Protein AF-A0AAE0I3G2-F1 (afdb_monomer)

pLDDT: mean 88.14, std 14.91, range [26.98, 98.94]

Secondary structure (DSSP, 8-state):
-----------------------PPPPSP-TTTHHHHHHHH--EETT---GGGGGGGGPPPTT-TT--HHHHHHHHHHHHHHT-BTTTTB-SSSSGGGG-TTSGGG-STHHHHHHHHHGGG-BTTB-HHHHHHHHHHHHHHHHTTTS--PPPB------SS--------TTS-HHHHHHHHHHTT--HHHHHHHHHHHTTS-EEETTT-TTTS--S-TTS--EEESSS-TT--STHHHHHHHTT----HHHH-S-STT-HHHHHHTTTSSHHHHHHHH-HHHHHHHHHHHHHHHHT---TT----SB-PPPSEEEEEEEEEE-TTSEEEEEEEEEEEGGG--TT-EEEEEEEPTT-PPP-TT-SSPPPEEEEB--TTSEEE-SSTT-S--EEEEEEEEEEETTT--SEEEEEEE-TTS-EEEE-TTTT-EE--TTEEE-GGG-EEEPPPTT--EEEEEEEEEEETGGG-TTEEEEEEEEEPPPSSGGGTTS--EEEEEEEPEEEEE-TTSSEEEEEEEEEEE---S--EEEEEEE-GGG-EEEEEEEEGGGSTTSTT----

Radius of gyration: 28.02 Å; Cα contacts (8 Å, |Δi|>4): 1209; chains: 1; bounding box: 88×59×96 Å

Structure (mmCIF, N/CA/C/O backbone):
data_AF-A0AAE0I3G2-F1
#
_entry.id   AF-A0AAE0I3G2-F1
#
loop_
_atom_site.group_PDB
_atom_site.id
_atom_site.type_symbol
_atom_site.label_atom_id
_atom_site.label_alt_id
_atom_site.label_comp_id
_atom_site.label_asym_id
_atom_site.label_entity_id
_atom_site.label_seq_id
_atom_site.pdbx_PDB_ins_code
_atom_site.Cartn_x
_atom_site.Cartn_y
_atom_site.Cartn_z
_atom_site.occupancy
_atom_site.B_iso_or_equiv
_atom_site.auth_seq_id
_atom_site.auth_comp_id
_atom_site.auth_asym_id
_atom_site.auth_atom_id
_atom_site.pdbx_PDB_model_num
ATOM 1 N N . MET A 1 1 ? -50.804 4.247 -56.817 1.00 35.44 1 MET A N 1
ATOM 2 C CA . MET A 1 1 ? -49.540 3.871 -57.490 1.00 35.44 1 MET A CA 1
ATOM 3 C C . MET A 1 1 ? -48.709 5.135 -57.595 1.00 35.44 1 MET A C 1
ATOM 5 O O . MET A 1 1 ? -49.078 5.996 -58.369 1.00 35.44 1 MET A O 1
ATOM 9 N N . PHE A 1 2 ? -47.871 5.456 -56.616 1.00 32.59 2 PHE A N 1
ATOM 10 C CA . PHE A 1 2 ? -46.568 4.874 -56.250 1.00 32.59 2 PHE A CA 1
ATOM 11 C C . PHE A 1 2 ? -45.436 5.802 -56.727 1.00 32.59 2 PHE A C 1
ATOM 13 O O . PHE A 1 2 ? -45.318 6.064 -57.916 1.00 32.59 2 PHE A O 1
ATOM 20 N N . LEU A 1 3 ? -44.617 6.203 -55.748 1.00 31.89 3 LEU A N 1
ATOM 21 C CA . LEU A 1 3 ? -43.278 6.801 -55.818 1.00 31.89 3 LEU A CA 1
ATOM 22 C C . LEU A 1 3 ? -43.120 8.258 -56.300 1.00 31.89 3 LEU A C 1
ATOM 24 O O . LEU A 1 3 ? -43.045 8.533 -57.491 1.00 31.89 3 LEU A O 1
ATOM 28 N N . GLN A 1 4 ? -42.841 9.152 -55.343 1.00 30.39 4 GLN A N 1
ATOM 29 C CA . GLN A 1 4 ? -41.768 10.140 -55.497 1.00 30.39 4 GLN A CA 1
ATOM 30 C C . GLN A 1 4 ? -41.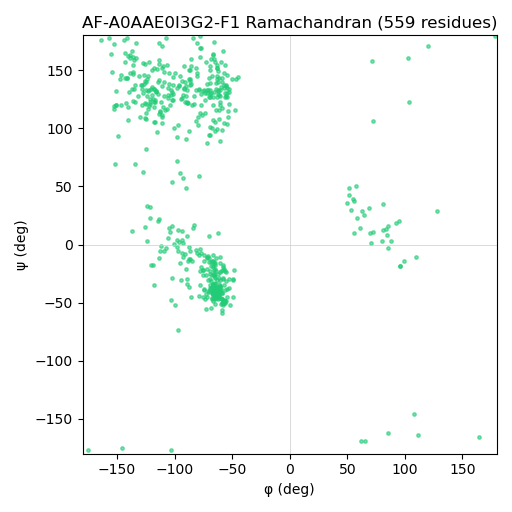210 10.546 -54.122 1.00 30.39 4 GLN A C 1
ATOM 32 O O . GLN A 1 4 ? -41.925 11.059 -53.266 1.00 30.39 4 GLN A O 1
ATOM 37 N N . TYR A 1 5 ? -39.929 10.233 -53.916 1.00 33.72 5 TYR A N 1
ATOM 38 C CA . TYR A 1 5 ? -39.111 10.580 -52.755 1.00 33.72 5 TYR A CA 1
ATOM 39 C C . TYR A 1 5 ? -38.673 12.048 -52.837 1.00 33.72 5 TYR A C 1
ATOM 41 O O . TYR A 1 5 ? -38.077 12.438 -53.839 1.00 33.72 5 TYR A O 1
ATOM 49 N N . ILE A 1 6 ? -38.877 12.823 -51.766 1.00 34.25 6 ILE A N 1
ATOM 50 C CA . ILE A 1 6 ? -38.094 14.030 -51.460 1.00 34.25 6 ILE A CA 1
ATOM 51 C C . ILE A 1 6 ? -37.727 14.006 -49.971 1.00 34.25 6 ILE A C 1
ATOM 53 O O . ILE A 1 6 ? -38.546 13.683 -49.115 1.00 34.25 6 ILE A O 1
ATOM 57 N N . LEU A 1 7 ? -36.450 14.309 -49.733 1.00 34.69 7 LEU A N 1
ATOM 58 C CA . LEU A 1 7 ? -35.717 14.387 -48.476 1.00 34.69 7 LEU A CA 1
ATOM 59 C C . LEU A 1 7 ? -36.458 15.126 -47.354 1.00 34.69 7 LEU A C 1
ATOM 61 O O . LEU A 1 7 ? -36.974 16.214 -47.582 1.00 34.69 7 LEU A O 1
ATOM 65 N N . LEU A 1 8 ? -36.289 14.652 -46.117 1.00 29.77 8 LEU A N 1
ATOM 66 C CA . LEU A 1 8 ? -35.970 15.533 -44.994 1.00 29.77 8 LEU A CA 1
ATOM 67 C C . LEU A 1 8 ? -35.058 14.780 -44.014 1.00 29.77 8 LEU A C 1
ATOM 69 O O . LEU A 1 8 ? -35.402 13.711 -43.515 1.00 29.77 8 LEU A O 1
ATOM 73 N N . ALA A 1 9 ? -33.866 15.329 -43.795 1.00 35.19 9 ALA A N 1
ATOM 74 C CA . ALA A 1 9 ? -32.893 14.839 -42.833 1.00 35.19 9 ALA A CA 1
ATOM 75 C C . ALA A 1 9 ? -33.396 15.087 -41.403 1.00 35.19 9 ALA A C 1
ATOM 77 O O . ALA A 1 9 ? -33.710 16.221 -41.048 1.00 35.19 9 ALA A O 1
ATOM 78 N N . ALA A 1 10 ? -33.425 14.041 -40.580 1.00 32.41 10 ALA A N 1
ATOM 79 C CA . ALA A 1 10 ? -33.525 14.161 -39.133 1.00 32.41 10 ALA A CA 1
ATOM 80 C C . ALA A 1 10 ? -32.189 13.705 -38.537 1.00 32.41 10 ALA A C 1
ATOM 82 O O . ALA A 1 10 ? -31.879 12.516 -38.514 1.00 32.41 10 ALA A O 1
ATOM 83 N N . LEU A 1 11 ? -31.379 14.673 -38.099 1.00 29.19 11 LEU A N 1
ATOM 84 C CA . LEU A 1 11 ? -30.247 14.429 -37.212 1.00 29.19 11 LEU A CA 1
ATOM 85 C C . LEU A 1 11 ? -30.811 13.935 -35.871 1.00 29.19 11 LEU A C 1
ATOM 87 O O . LEU A 1 11 ? -31.354 14.722 -35.098 1.00 29.19 11 LEU A O 1
ATOM 91 N N . THR A 1 12 ? -30.685 12.647 -35.576 1.00 33.72 12 THR A N 1
ATOM 92 C CA . THR A 1 12 ? -30.814 12.149 -34.204 1.00 33.72 12 THR A CA 1
ATOM 93 C C . THR A 1 12 ? -29.444 12.241 -33.548 1.00 33.72 12 THR A C 1
ATOM 95 O O . THR A 1 12 ? -28.592 11.379 -33.753 1.00 33.72 12 THR A O 1
ATOM 98 N N . ALA A 1 13 ? -29.217 13.307 -32.782 1.00 30.95 13 ALA A N 1
ATOM 99 C CA . ALA A 1 13 ? -28.110 13.368 -31.840 1.00 30.95 13 ALA A CA 1
ATOM 100 C C . ALA A 1 13 ? -28.399 12.376 -30.705 1.00 30.95 13 ALA A C 1
ATOM 102 O O . ALA A 1 13 ? -29.213 12.640 -29.822 1.00 30.95 13 ALA A O 1
ATOM 103 N N . THR A 1 14 ? -27.763 11.208 -30.743 1.00 32.75 14 THR A N 1
ATOM 104 C CA . THR A 1 14 ? -27.677 10.323 -29.583 1.00 32.75 14 THR A CA 1
ATOM 105 C C . THR A 1 14 ? -26.746 10.983 -28.575 1.00 32.75 14 THR A C 1
ATOM 107 O O . THR A 1 14 ? -25.527 10.853 -28.663 1.00 32.75 14 THR A O 1
ATOM 110 N N . VAL A 1 15 ? -27.318 11.732 -27.635 1.00 29.25 15 VAL A N 1
ATOM 111 C CA . VAL A 1 15 ? -26.616 12.129 -26.415 1.00 29.25 15 VAL A CA 1
ATOM 112 C C . VAL A 1 15 ? -26.438 10.854 -25.598 1.00 29.25 15 VAL A C 1
ATOM 114 O O . VAL A 1 15 ? -27.338 10.426 -24.880 1.00 29.25 15 VAL A O 1
ATOM 117 N N . THR A 1 16 ? -25.290 10.198 -25.751 1.00 30.00 16 THR A N 1
ATOM 118 C CA . THR A 1 16 ? -24.812 9.237 -24.761 1.00 30.00 16 THR A CA 1
ATOM 119 C C . THR A 1 16 ? -24.544 10.026 -23.488 1.00 30.00 16 THR A C 1
ATOM 121 O O . THR A 1 16 ? -23.510 10.681 -23.365 1.00 30.00 16 THR A O 1
ATOM 124 N N . LEU A 1 17 ? -25.506 10.005 -22.565 1.00 31.55 17 LEU A N 1
ATOM 125 C CA . LEU A 1 17 ? -25.278 10.316 -21.160 1.00 31.55 17 LEU A CA 1
ATOM 126 C C . LEU A 1 17 ? -24.256 9.300 -20.645 1.00 31.55 17 LEU A C 1
ATOM 128 O O . LEU A 1 17 ? -24.610 8.223 -20.176 1.00 31.55 17 LEU A O 1
ATOM 132 N N . TRP A 1 18 ? -22.975 9.637 -20.773 1.00 30.16 18 TRP A N 1
ATOM 133 C CA . TRP A 1 18 ? -21.973 9.123 -19.859 1.00 30.16 18 TRP A CA 1
ATOM 134 C C . TRP A 1 18 ? -22.374 9.675 -18.496 1.00 30.16 18 TRP A C 1
ATOM 136 O O . TRP A 1 18 ? -22.165 10.851 -18.202 1.00 30.16 18 TRP A O 1
ATOM 146 N N . GLN A 1 19 ? -23.048 8.848 -17.698 1.00 26.98 19 GLN A N 1
ATOM 147 C CA . GLN A 1 19 ? -23.043 9.036 -16.260 1.00 26.98 19 GLN A CA 1
ATOM 148 C C . GLN A 1 19 ? -21.570 8.965 -15.863 1.00 26.98 19 GLN A C 1
ATOM 150 O O . GLN A 1 19 ? -20.991 7.885 -15.788 1.00 26.98 19 GLN A O 1
ATOM 155 N N . LEU A 1 20 ? -20.946 10.130 -15.693 1.00 32.59 20 LEU A N 1
ATOM 156 C CA . LEU A 1 20 ? -19.792 10.249 -14.822 1.00 32.59 20 LEU A CA 1
ATOM 157 C C . LEU A 1 20 ? -20.281 9.694 -13.487 1.00 32.59 20 LEU A C 1
ATOM 159 O O . LEU A 1 20 ? -21.110 10.324 -12.828 1.00 32.59 20 LEU A O 1
ATOM 163 N N . ALA A 1 21 ? -19.874 8.469 -13.159 1.00 31.39 21 ALA A N 1
ATOM 164 C CA . ALA A 1 21 ? -19.956 7.999 -11.794 1.00 31.39 21 ALA A CA 1
ATOM 165 C C . ALA A 1 21 ? -19.227 9.065 -10.977 1.00 31.39 21 ALA A C 1
ATOM 167 O O . ALA A 1 21 ? -18.028 9.276 -11.153 1.00 31.39 21 ALA A O 1
ATOM 168 N N . VAL A 1 22 ? -19.978 9.831 -10.188 1.00 36.50 22 VAL A N 1
ATOM 169 C CA . VAL A 1 22 ? -19.379 10.645 -9.139 1.00 36.50 22 VAL A CA 1
ATOM 170 C C . VAL A 1 22 ? -18.722 9.609 -8.244 1.00 36.50 22 VAL A C 1
ATOM 172 O O . VAL A 1 22 ? -19.438 8.800 -7.654 1.00 36.50 22 VAL A O 1
ATOM 175 N N . ALA A 1 23 ? -17.391 9.534 -8.267 1.00 50.22 23 ALA A N 1
ATOM 176 C CA . ALA A 1 23 ? -16.660 8.654 -7.372 1.00 50.22 23 ALA A CA 1
ATOM 177 C C . ALA A 1 23 ? -17.127 8.996 -5.953 1.00 50.22 23 ALA A C 1
ATOM 179 O O . ALA A 1 23 ? -17.039 10.146 -5.522 1.00 50.22 23 ALA A O 1
ATOM 180 N N . THR A 1 24 ? -17.777 8.041 -5.300 1.00 67.38 24 THR A N 1
ATOM 181 C CA . THR A 1 24 ? -18.177 8.170 -3.903 1.00 67.38 24 THR A CA 1
ATOM 182 C C . THR A 1 24 ? -16.931 7.977 -3.059 1.00 67.38 24 THR A C 1
ATOM 184 O O . THR A 1 24 ? -16.225 7.001 -3.300 1.00 67.38 24 THR A O 1
ATOM 187 N N . ASP A 1 25 ? -16.688 8.863 -2.090 1.00 80.62 25 ASP A N 1
ATOM 188 C CA . ASP A 1 25 ? -15.555 8.743 -1.165 1.00 80.62 25 ASP A CA 1
ATOM 189 C C . ASP A 1 25 ? -15.437 7.311 -0.603 1.00 80.62 25 ASP A C 1
ATOM 191 O O . ASP A 1 25 ? -16.468 6.682 -0.310 1.00 80.62 25 ASP A O 1
ATOM 195 N N . PRO A 1 26 ? -14.210 6.787 -0.414 1.00 90.00 26 PRO A N 1
ATOM 196 C CA . PRO A 1 26 ? -14.022 5.453 0.136 1.00 90.00 26 PRO A CA 1
ATOM 197 C C . PRO A 1 26 ? -14.603 5.360 1.557 1.00 90.00 26 PRO A C 1
ATOM 199 O O . PRO A 1 26 ? -14.525 6.299 2.352 1.00 90.00 26 PRO A O 1
ATOM 202 N N . VAL A 1 27 ? -15.190 4.202 1.883 1.00 93.06 27 VAL A N 1
ATOM 203 C CA . VAL A 1 27 ? -15.887 3.951 3.158 1.00 93.06 27 VAL A CA 1
ATOM 204 C C . VAL A 1 27 ? -15.000 3.149 4.109 1.00 93.06 27 VAL A C 1
ATOM 206 O O . VAL A 1 27 ? -14.555 2.053 3.777 1.00 93.06 27 VAL A O 1
ATOM 209 N N . TRP A 1 28 ? -14.785 3.684 5.310 1.00 94.06 28 TRP A N 1
ATOM 210 C CA . TRP A 1 28 ? -14.010 3.068 6.385 1.00 94.06 28 TRP A CA 1
ATOM 211 C C . TRP A 1 28 ? -14.910 2.298 7.379 1.00 94.06 28 TRP A C 1
ATOM 213 O O . TRP A 1 28 ? -15.999 2.775 7.713 1.00 94.06 28 TRP A O 1
ATOM 223 N N . PRO A 1 29 ? -14.470 1.164 7.955 1.00 92.75 29 PRO A N 1
ATOM 224 C CA . PRO A 1 29 ? -13.244 0.443 7.642 1.00 92.75 29 PRO A CA 1
ATOM 225 C C . PRO A 1 29 ? -13.394 -0.459 6.412 1.00 92.75 29 PRO A C 1
ATOM 227 O O . PRO A 1 29 ? -14.471 -0.992 6.144 1.00 92.75 29 PRO A O 1
ATOM 230 N N . ASN A 1 30 ? -12.282 -0.690 5.723 1.00 90.44 30 ASN A N 1
ATOM 231 C CA . ASN A 1 30 ? -12.138 -1.667 4.651 1.00 90.44 30 ASN A CA 1
ATOM 232 C C . ASN A 1 30 ? -10.971 -2.611 4.970 1.00 90.44 30 ASN A C 1
ATOM 234 O O . ASN A 1 30 ? -9.803 -2.222 4.984 1.00 90.44 30 ASN A O 1
ATOM 238 N N . ASP A 1 31 ? -11.283 -3.880 5.222 1.00 84.31 31 ASP A N 1
ATOM 239 C CA . ASP A 1 31 ? -10.315 -4.892 5.650 1.00 84.31 31 ASP A CA 1
ATOM 240 C C . ASP A 1 31 ? -9.247 -5.231 4.607 1.00 84.31 31 ASP A C 1
ATOM 242 O O . ASP A 1 31 ? -8.174 -5.699 4.990 1.00 84.31 31 ASP A O 1
ATOM 246 N N . LYS A 1 32 ? -9.515 -4.964 3.326 1.00 84.69 32 LYS A N 1
ATOM 247 C CA . LYS A 1 32 ? -8.587 -5.222 2.219 1.00 84.69 32 LYS A CA 1
ATOM 248 C C . LYS A 1 32 ? -7.655 -4.057 1.919 1.00 84.69 32 LYS A C 1
ATOM 250 O O . LYS A 1 32 ? -6.569 -4.285 1.399 1.00 84.69 32 LYS A O 1
ATOM 255 N N . THR A 1 33 ? -8.086 -2.821 2.169 1.00 91.44 33 THR A N 1
ATOM 256 C CA . THR A 1 33 ? -7.365 -1.634 1.683 1.00 91.44 33 THR A CA 1
ATOM 257 C C . THR A 1 33 ? -6.906 -0.693 2.784 1.00 91.44 33 THR A C 1
ATOM 259 O O . THR A 1 33 ? -6.010 0.097 2.521 1.00 91.44 33 THR A O 1
ATOM 262 N N . ASP A 1 34 ? -7.437 -0.759 4.008 1.00 92.25 34 ASP A N 1
ATOM 263 C CA . ASP A 1 34 ? -7.117 0.231 5.048 1.00 92.25 34 ASP A CA 1
ATOM 264 C C . ASP A 1 34 ? -5.643 0.259 5.452 1.00 92.25 34 ASP A C 1
ATOM 266 O O . ASP A 1 34 ? -5.110 1.346 5.704 1.00 92.25 34 ASP A O 1
ATOM 270 N N . GLU A 1 35 ? -5.000 -0.910 5.539 1.00 90.88 35 GLU A N 1
ATOM 271 C CA . GLU A 1 35 ? -3.574 -0.989 5.868 1.00 90.88 35 GLU A CA 1
ATOM 272 C C . GLU A 1 35 ? -2.727 -0.509 4.690 1.00 90.88 35 GLU A C 1
ATOM 274 O O . GLU A 1 35 ? -1.856 0.336 4.865 1.00 90.88 35 GLU A O 1
ATOM 279 N N . LEU A 1 36 ? -3.043 -0.949 3.468 1.00 94.44 36 LEU A N 1
ATOM 280 C CA . LEU A 1 36 ? -2.339 -0.500 2.265 1.00 94.44 36 LEU A CA 1
ATOM 281 C C . LEU A 1 36 ? -2.494 1.004 2.025 1.00 94.44 36 LEU A C 1
ATOM 283 O O . LEU A 1 36 ? -1.530 1.653 1.647 1.00 94.44 36 LEU A O 1
ATOM 287 N N . GLU A 1 37 ? -3.667 1.577 2.290 1.00 94.38 37 GLU A N 1
ATOM 288 C CA . GLU A 1 37 ? -3.924 3.018 2.195 1.00 94.38 37 GLU A CA 1
ATOM 289 C C . GLU A 1 37 ? -3.065 3.800 3.191 1.00 94.38 37 GLU A C 1
ATOM 291 O O . GLU A 1 37 ? -2.449 4.801 2.825 1.00 94.38 37 GLU A O 1
ATOM 296 N N . ARG A 1 38 ? -2.966 3.306 4.434 1.00 91.50 38 ARG A N 1
ATOM 297 C CA . ARG A 1 38 ? -2.086 3.887 5.454 1.00 91.50 38 ARG A CA 1
ATOM 298 C C . ARG A 1 38 ? -0.636 3.844 4.984 1.00 91.50 38 ARG A C 1
ATOM 300 O O . ARG A 1 38 ? 0.028 4.873 5.012 1.00 91.50 38 ARG A O 1
ATOM 307 N N . LEU A 1 39 ? -0.145 2.684 4.545 1.00 92.88 39 LEU A N 1
ATOM 308 C CA . LEU A 1 39 ? 1.238 2.543 4.087 1.00 92.88 39 LEU A CA 1
ATOM 309 C C . LEU A 1 39 ? 1.522 3.429 2.864 1.00 92.88 39 LEU A C 1
ATOM 311 O O . LEU A 1 39 ? 2.555 4.090 2.819 1.00 92.88 39 LEU A O 1
ATOM 315 N N . LEU A 1 40 ? 0.595 3.480 1.904 1.00 93.94 40 LEU A N 1
ATOM 316 C CA . LEU A 1 40 ? 0.737 4.219 0.652 1.00 93.94 40 LEU A CA 1
ATOM 317 C C . LEU A 1 40 ? 0.825 5.734 0.859 1.00 93.94 40 LEU A C 1
ATOM 319 O O . LEU A 1 40 ? 1.660 6.375 0.220 1.00 93.94 40 LEU A O 1
ATOM 323 N N . PHE A 1 41 ? -0.020 6.313 1.714 1.00 92.50 41 PHE A N 1
ATOM 324 C CA . PHE A 1 41 ? -0.121 7.771 1.842 1.00 92.50 41 PHE A CA 1
ATOM 325 C C . PHE A 1 41 ? 0.591 8.344 3.078 1.00 92.50 41 PHE A C 1
ATOM 327 O O . PHE A 1 41 ? 1.065 9.477 3.032 1.00 92.50 41 PHE A O 1
ATOM 334 N N . GLU A 1 42 ? 0.710 7.588 4.172 1.00 91.44 42 GLU A N 1
ATOM 335 C CA . GLU A 1 42 ? 1.323 8.046 5.428 1.00 91.44 42 GLU A CA 1
ATOM 336 C C . GLU A 1 42 ? 2.786 7.579 5.506 1.00 91.44 42 GLU A C 1
ATOM 338 O O . GLU A 1 42 ? 3.124 6.673 6.272 1.00 91.44 42 GLU A O 1
ATOM 343 N N . GLN A 1 43 ? 3.656 8.183 4.688 1.00 91.31 43 GLN A N 1
ATOM 344 C CA . GLN A 1 43 ? 5.033 7.708 4.490 1.00 91.31 43 GLN A CA 1
ATOM 345 C C . GLN A 1 43 ? 6.076 8.396 5.383 1.00 91.31 43 GLN A C 1
ATOM 347 O O . GLN A 1 43 ? 7.080 7.778 5.710 1.00 91.31 43 GLN A O 1
ATOM 352 N N . GLU A 1 44 ? 5.879 9.662 5.754 1.00 90.38 44 GLU A N 1
ATOM 353 C CA . GLU A 1 44 ? 6.798 10.434 6.603 1.00 90.38 44 GLU A CA 1
ATOM 354 C C . GLU A 1 44 ? 6.013 11.320 7.578 1.00 90.38 44 GLU A C 1
ATOM 356 O O . GLU A 1 44 ? 4.974 11.884 7.227 1.00 90.38 44 GLU A O 1
ATOM 361 N N . GLY A 1 45 ? 6.519 11.466 8.806 1.00 90.88 45 GLY A N 1
ATOM 362 C CA . GLY A 1 45 ? 5.934 12.320 9.840 1.00 90.88 45 GLY A CA 1
ATOM 363 C C . GLY A 1 45 ? 5.261 11.534 10.963 1.00 90.88 45 GLY A C 1
ATOM 364 O O . GLY A 1 45 ? 5.720 10.467 11.370 1.00 90.88 45 GLY A O 1
ATOM 365 N N . PHE A 1 46 ? 4.179 12.084 11.510 1.00 89.81 46 PHE A N 1
ATOM 366 C CA . PHE A 1 46 ? 3.535 11.607 12.730 1.00 89.81 46 PHE A CA 1
ATOM 367 C C . PHE A 1 46 ? 3.101 10.137 12.645 1.00 89.81 46 PHE A C 1
ATOM 369 O O . PHE A 1 46 ? 2.071 9.817 12.059 1.00 89.81 46 PHE A O 1
ATOM 376 N N . ARG A 1 47 ? 3.868 9.256 13.306 1.00 79.75 47 ARG A N 1
ATOM 377 C CA . ARG A 1 47 ? 3.543 7.830 13.526 1.00 79.75 47 ARG A CA 1
ATOM 378 C C . ARG A 1 47 ? 3.273 7.050 12.227 1.00 79.75 47 ARG A C 1
ATOM 380 O O . ARG A 1 47 ? 2.412 6.163 12.172 1.00 79.75 47 ARG A O 1
ATOM 387 N N . THR A 1 48 ? 4.050 7.402 11.209 1.00 82.62 48 THR A N 1
ATOM 388 C CA . THR A 1 48 ? 4.081 6.773 9.886 1.00 82.62 48 THR A CA 1
ATOM 389 C C . THR A 1 48 ? 4.868 5.461 9.891 1.00 82.62 48 THR A C 1
ATOM 391 O O . THR A 1 48 ? 5.493 5.104 10.890 1.00 82.62 48 THR A O 1
ATOM 394 N N . SER A 1 49 ? 4.776 4.704 8.796 1.00 77.06 49 SER A N 1
ATOM 395 C CA . SER A 1 49 ? 5.535 3.461 8.597 1.00 77.06 49 SER A CA 1
ATOM 396 C C . SER A 1 49 ? 6.992 3.709 8.198 1.00 77.06 49 SER A C 1
ATOM 398 O O . SER A 1 49 ? 7.820 2.829 8.393 1.00 77.06 49 SER A O 1
ATOM 400 N N . GLU A 1 50 ? 7.304 4.879 7.628 1.00 83.81 50 GLU A N 1
ATOM 401 C CA . GLU A 1 50 ? 8.633 5.265 7.120 1.00 83.81 50 GLU A CA 1
ATOM 402 C C . GLU A 1 50 ? 9.242 4.314 6.070 1.00 83.81 50 GLU A C 1
ATOM 404 O O . GLU A 1 50 ? 10.377 4.508 5.642 1.00 83.81 50 GLU A O 1
ATOM 409 N N . ILE A 1 51 ? 8.472 3.347 5.557 1.00 85.38 51 ILE A N 1
ATOM 410 C CA . ILE A 1 51 ? 8.903 2.389 4.528 1.00 85.38 51 ILE A CA 1
ATOM 411 C C . ILE A 1 51 ? 9.462 3.097 3.285 1.00 85.38 51 ILE A C 1
ATOM 413 O O . ILE A 1 51 ? 10.534 2.749 2.805 1.00 85.38 51 ILE A O 1
ATOM 417 N N . ALA A 1 52 ? 8.802 4.147 2.787 1.00 87.31 52 ALA A N 1
ATOM 418 C CA . ALA A 1 52 ? 9.214 4.818 1.555 1.00 87.31 52 ALA A CA 1
ATOM 419 C C . ALA A 1 52 ? 10.518 5.627 1.704 1.00 87.31 52 ALA A C 1
ATOM 421 O O . ALA A 1 52 ? 11.085 6.058 0.697 1.00 87.31 52 ALA A O 1
ATOM 422 N N . VAL A 1 53 ? 11.034 5.822 2.928 1.00 83.62 53 VAL A N 1
ATOM 423 C CA . VAL A 1 53 ? 12.275 6.578 3.175 1.00 83.62 53 VAL A CA 1
ATOM 424 C C . VAL A 1 53 ? 13.470 5.939 2.465 1.00 83.62 53 VAL A C 1
ATOM 426 O O . VAL A 1 53 ? 14.351 6.663 2.005 1.00 83.62 53 VAL A O 1
ATOM 429 N N . PHE A 1 54 ? 13.476 4.615 2.279 1.00 82.19 54 PHE A N 1
ATOM 430 C CA . PHE A 1 54 ? 14.533 3.923 1.531 1.00 82.19 54 PHE A CA 1
ATOM 431 C C . PHE A 1 54 ? 14.577 4.302 0.042 1.00 82.19 54 PHE A C 1
ATOM 433 O O . PHE A 1 54 ? 15.650 4.294 -0.556 1.00 82.19 54 PHE A O 1
ATOM 440 N N . ALA A 1 55 ? 13.444 4.690 -0.551 1.00 85.44 55 ALA A N 1
ATOM 441 C CA . ALA A 1 55 ? 13.370 5.159 -1.936 1.00 85.44 55 ALA A CA 1
ATOM 442 C C . ALA A 1 55 ? 13.540 6.685 -2.072 1.00 85.44 55 ALA A C 1
ATOM 444 O O . ALA A 1 55 ? 13.649 7.199 -3.189 1.00 85.44 55 ALA A O 1
ATOM 445 N N . LYS A 1 56 ? 13.568 7.429 -0.954 1.00 85.00 56 LYS A N 1
ATOM 446 C CA . LYS A 1 56 ? 13.560 8.898 -0.937 1.00 85.00 56 LYS A CA 1
ATOM 447 C C . LYS A 1 56 ? 14.710 9.485 -1.757 1.00 85.00 56 LYS A C 1
ATOM 449 O O . LYS A 1 56 ? 15.882 9.177 -1.547 1.00 85.00 56 LYS A O 1
ATOM 454 N N . GLY A 1 57 ? 14.354 10.372 -2.686 1.00 79.06 57 GLY A N 1
ATOM 455 C CA . GLY A 1 57 ? 15.301 11.076 -3.550 1.00 79.06 57 GLY A CA 1
ATOM 456 C C . GLY A 1 57 ? 15.992 10.202 -4.597 1.00 79.06 57 GLY A C 1
ATOM 457 O O . GLY A 1 57 ? 16.951 10.677 -5.202 1.00 79.06 57 GLY A O 1
ATOM 458 N N . CYS A 1 58 ? 15.553 8.949 -4.794 1.00 84.69 58 CYS A N 1
ATOM 459 C CA . CYS A 1 58 ? 16.153 8.020 -5.758 1.00 84.69 58 CYS A CA 1
ATOM 460 C C . CYS A 1 58 ? 17.684 7.942 -5.623 1.00 84.69 58 CYS A C 1
ATOM 462 O O . CYS A 1 58 ? 18.442 7.929 -6.599 1.00 84.69 58 CYS A O 1
ATOM 464 N N . ALA A 1 59 ? 18.152 8.034 -4.379 1.00 73.38 59 ALA A N 1
ATOM 465 C CA . ALA A 1 59 ? 19.558 8.202 -4.080 1.00 73.38 59 ALA A CA 1
ATOM 466 C C . ALA A 1 59 ? 20.267 6.848 -4.029 1.00 73.38 59 ALA A C 1
ATOM 468 O O . ALA A 1 59 ? 19.658 5.797 -3.819 1.00 73.38 59 ALA A O 1
ATOM 469 N N . VAL A 1 60 ? 21.591 6.896 -4.178 1.00 66.12 60 VAL A N 1
ATOM 470 C CA . VAL A 1 60 ? 22.442 5.743 -3.888 1.00 66.12 60 VAL A CA 1
ATOM 471 C C . VAL A 1 60 ? 22.272 5.367 -2.413 1.00 66.12 60 VAL A C 1
ATOM 473 O O . VAL A 1 60 ? 22.318 6.241 -1.544 1.00 66.12 60 VAL A O 1
ATOM 476 N N . ALA A 1 61 ? 22.079 4.079 -2.139 1.00 61.28 61 ALA A N 1
ATOM 477 C CA . ALA A 1 61 ? 21.871 3.534 -0.807 1.00 61.28 61 ALA A CA 1
ATOM 478 C C . ALA A 1 61 ? 22.990 3.971 0.159 1.00 61.28 61 ALA A C 1
ATOM 480 O O . ALA A 1 61 ? 24.185 3.928 -0.158 1.00 61.28 61 ALA A O 1
ATOM 481 N N . LEU A 1 62 ? 22.601 4.418 1.359 1.00 57.34 62 LEU A N 1
ATOM 482 C CA . LEU A 1 62 ? 23.537 4.920 2.367 1.00 57.34 62 LEU A CA 1
ATOM 483 C C . LEU A 1 62 ? 24.557 3.836 2.739 1.00 57.34 62 LEU A C 1
ATOM 485 O O . LEU A 1 62 ? 24.207 2.791 3.276 1.00 57.34 62 LEU A O 1
ATOM 489 N N . GLY A 1 63 ? 25.836 4.107 2.471 1.00 54.25 63 GLY A N 1
ATOM 490 C CA . GLY A 1 63 ? 26.928 3.182 2.781 1.00 54.25 63 GLY A CA 1
ATOM 491 C C . GLY A 1 63 ? 27.124 2.038 1.779 1.00 54.25 63 GLY A C 1
ATOM 492 O O . GLY A 1 63 ? 28.029 1.240 1.995 1.00 54.25 63 GLY A O 1
ATOM 493 N N . GLN A 1 64 ? 26.353 1.989 0.684 1.00 62.91 64 GLN A N 1
ATOM 494 C CA . GLN A 1 64 ? 26.469 0.984 -0.381 1.00 62.91 64 GLN A CA 1
ATOM 495 C C . GLN A 1 64 ? 26.654 1.669 -1.751 1.00 62.91 64 GLN A C 1
ATOM 497 O O . GLN A 1 64 ? 25.684 1.899 -2.479 1.00 62.91 64 GLN A O 1
ATOM 502 N N . PRO A 1 65 ? 27.891 2.077 -2.104 1.00 63.28 65 PRO A N 1
ATOM 503 C CA . PRO A 1 65 ? 28.171 2.736 -3.377 1.00 63.28 65 PRO A CA 1
ATOM 504 C C . PRO A 1 65 ? 27.676 1.908 -4.572 1.00 63.28 65 PRO A C 1
ATOM 506 O O . PRO A 1 65 ? 27.982 0.730 -4.671 1.00 63.28 65 PRO A O 1
ATOM 509 N N . GLY A 1 66 ? 26.938 2.537 -5.491 1.00 66.56 66 GLY A N 1
ATOM 510 C CA . GLY A 1 66 ? 26.456 1.896 -6.724 1.00 66.56 66 GLY A CA 1
ATOM 511 C C . GLY A 1 66 ? 25.033 1.336 -6.657 1.00 66.56 66 GLY A C 1
ATOM 512 O O . GLY A 1 66 ? 24.413 1.183 -7.707 1.00 66.56 66 GLY A O 1
ATOM 513 N N . ARG A 1 67 ? 24.480 1.126 -5.458 1.00 78.75 67 ARG A N 1
ATOM 514 C CA . ARG A 1 67 ? 23.150 0.531 -5.258 1.00 78.75 67 ARG A CA 1
ATOM 515 C C . ARG A 1 67 ? 22.055 1.585 -5.138 1.00 78.75 67 ARG A C 1
ATOM 517 O O . ARG A 1 67 ? 22.273 2.612 -4.504 1.00 78.75 67 ARG A O 1
ATOM 524 N N . ILE A 1 68 ? 20.877 1.346 -5.712 1.00 86.62 68 ILE A N 1
ATOM 525 C CA . ILE A 1 68 ? 19.710 2.242 -5.621 1.00 86.62 68 ILE A CA 1
ATOM 526 C C . ILE A 1 68 ? 18.506 1.398 -5.198 1.00 86.62 68 ILE A C 1
ATOM 528 O O . ILE A 1 68 ? 17.997 0.624 -6.008 1.00 86.62 68 ILE A O 1
ATOM 532 N N . PHE A 1 69 ? 18.016 1.573 -3.965 1.00 88.69 69 PHE A N 1
ATOM 533 C CA . PHE A 1 69 ? 16.900 0.773 -3.430 1.00 88.69 69 PHE A CA 1
ATOM 534 C C . PHE A 1 69 ? 15.650 0.837 -4.311 1.00 88.69 69 PHE A C 1
ATOM 536 O O . PHE A 1 69 ? 15.008 -0.177 -4.548 1.00 88.69 69 PHE A O 1
ATOM 543 N N . ALA A 1 70 ? 15.333 2.009 -4.866 1.00 92.56 70 ALA A N 1
ATOM 544 C CA . ALA A 1 70 ? 14.206 2.149 -5.784 1.00 92.56 70 ALA A CA 1
ATOM 545 C C . ALA A 1 70 ? 14.353 1.271 -7.046 1.00 92.56 70 ALA A C 1
ATOM 547 O O . ALA A 1 70 ? 13.382 0.662 -7.490 1.00 92.56 70 ALA A O 1
ATOM 548 N N . ALA A 1 71 ? 15.562 1.155 -7.604 1.00 93.75 71 ALA A N 1
ATOM 549 C CA . ALA A 1 71 ? 15.807 0.289 -8.757 1.00 93.75 71 ALA A CA 1
ATOM 550 C C . ALA A 1 71 ? 15.699 -1.196 -8.378 1.00 93.75 71 ALA A C 1
ATOM 552 O O . ALA A 1 71 ? 15.157 -1.994 -9.138 1.00 93.75 71 ALA A O 1
ATOM 553 N N . GLU A 1 72 ? 16.155 -1.561 -7.180 1.00 93.56 72 GLU A N 1
ATOM 554 C CA . GLU A 1 72 ? 16.030 -2.918 -6.645 1.00 93.56 72 GLU A CA 1
ATOM 555 C C . GLU A 1 72 ? 14.573 -3.302 -6.382 1.00 93.56 72 GLU A C 1
ATOM 557 O O . GLU A 1 72 ? 14.169 -4.405 -6.732 1.00 93.56 72 GLU A O 1
ATOM 562 N N . TRP A 1 73 ? 13.758 -2.384 -5.863 1.00 96.00 73 TRP A N 1
ATOM 563 C CA . TRP A 1 73 ? 12.323 -2.596 -5.660 1.00 96.00 73 TRP A CA 1
ATOM 564 C C . TRP A 1 73 ? 11.570 -2.749 -6.981 1.00 96.00 73 TRP A C 1
ATOM 566 O O . TRP A 1 73 ? 10.708 -3.622 -7.101 1.00 96.00 73 TRP A O 1
ATOM 576 N N . LEU A 1 74 ? 11.923 -1.949 -7.995 1.00 97.38 74 LEU A N 1
ATOM 577 C CA . LEU A 1 74 ? 11.383 -2.105 -9.345 1.00 97.38 74 LEU A CA 1
ATOM 578 C C . LEU A 1 74 ? 11.770 -3.470 -9.929 1.00 97.38 74 LEU A C 1
ATOM 580 O O . LEU A 1 74 ? 10.906 -4.182 -10.444 1.00 97.38 74 LEU A O 1
ATOM 584 N N . ARG A 1 75 ? 13.048 -3.857 -9.813 1.00 97.44 75 ARG A N 1
ATOM 585 C CA . ARG A 1 75 ? 13.544 -5.165 -10.258 1.00 97.44 75 ARG A CA 1
ATOM 586 C C . ARG A 1 75 ? 12.834 -6.306 -9.529 1.00 97.44 75 ARG A C 1
ATOM 588 O O . ARG A 1 75 ? 12.390 -7.238 -10.187 1.00 97.44 75 ARG A O 1
ATOM 595 N N . ASN A 1 76 ? 12.681 -6.225 -8.209 1.00 97.94 76 ASN A N 1
ATOM 596 C CA . ASN A 1 76 ? 11.991 -7.227 -7.397 1.00 97.94 76 ASN A CA 1
ATOM 597 C C . ASN A 1 76 ? 10.558 -7.457 -7.885 1.00 97.94 76 ASN A C 1
ATOM 599 O O . ASN A 1 76 ? 10.183 -8.588 -8.174 1.00 97.94 76 ASN A O 1
ATOM 603 N N . ALA A 1 77 ? 9.793 -6.380 -8.062 1.00 98.44 77 ALA A N 1
ATOM 604 C CA . ALA A 1 77 ? 8.432 -6.447 -8.579 1.00 98.44 77 ALA A CA 1
ATOM 605 C C . ALA A 1 77 ? 8.347 -7.035 -10.000 1.00 98.44 77 ALA A C 1
ATOM 607 O O . ALA A 1 77 ? 7.416 -7.783 -10.294 1.00 98.44 77 ALA A O 1
ATOM 608 N N . TYR A 1 78 ? 9.292 -6.704 -10.890 1.00 98.62 78 TYR A N 1
ATOM 609 C CA . TYR A 1 78 ? 9.327 -7.299 -12.228 1.00 98.62 78 TYR A CA 1
ATOM 610 C C . TYR A 1 78 ? 9.666 -8.791 -12.181 1.00 98.62 78 TYR A C 1
ATOM 612 O O . TYR A 1 78 ? 8.979 -9.569 -12.830 1.00 98.62 78 TYR A O 1
ATOM 620 N N . HIS A 1 79 ? 10.695 -9.193 -11.431 1.00 98.50 79 HIS A N 1
ATOM 621 C CA . HIS A 1 79 ? 11.131 -10.591 -11.367 1.00 98.50 79 HIS A CA 1
ATOM 622 C C . HIS A 1 79 ? 10.076 -11.498 -10.730 1.00 98.50 79 HIS A C 1
ATOM 624 O O . HIS A 1 79 ? 9.832 -12.576 -11.260 1.00 98.50 79 HIS A O 1
ATOM 630 N N . ASP A 1 80 ? 9.403 -11.035 -9.672 1.00 98.19 80 ASP A N 1
ATOM 631 C CA . ASP A 1 80 ? 8.263 -11.743 -9.082 1.00 98.19 80 ASP A CA 1
ATOM 632 C C . ASP A 1 80 ? 7.155 -11.966 -10.121 1.00 98.19 80 ASP A C 1
ATOM 634 O O . ASP A 1 80 ? 6.739 -13.089 -10.399 1.00 98.19 80 ASP A O 1
ATOM 638 N N . MET A 1 81 ? 6.774 -10.892 -10.818 1.00 98.06 81 MET A N 1
ATOM 639 C CA . MET A 1 81 ? 5.749 -10.930 -11.856 1.00 98.06 81 MET A CA 1
ATOM 640 C C . MET A 1 81 ? 6.137 -11.767 -13.085 1.00 98.06 81 MET A C 1
ATOM 642 O O . MET A 1 81 ? 5.279 -12.423 -13.673 1.00 98.06 81 MET A O 1
ATOM 646 N N . ALA A 1 82 ? 7.405 -11.756 -13.504 1.00 97.69 82 ALA A N 1
ATOM 647 C CA . ALA A 1 82 ? 7.862 -12.276 -14.798 1.00 97.69 82 ALA A CA 1
ATOM 648 C C . ALA A 1 82 ? 7.724 -13.805 -14.962 1.00 97.69 82 ALA A C 1
ATOM 650 O O . ALA A 1 82 ? 7.776 -14.324 -16.089 1.00 97.69 82 ALA A O 1
ATOM 651 N N . THR A 1 83 ? 7.487 -14.520 -13.863 1.00 94.12 83 THR A N 1
ATOM 652 C CA . THR A 1 83 ? 7.122 -15.945 -13.838 1.00 94.12 83 THR A CA 1
ATOM 653 C C . THR A 1 83 ? 5.696 -16.205 -14.338 1.00 94.12 83 THR A C 1
ATOM 655 O O . THR A 1 83 ? 5.330 -17.354 -14.600 1.00 94.12 83 THR A O 1
ATOM 658 N N . ALA A 1 84 ? 4.889 -15.150 -14.523 1.00 97.00 84 ALA A N 1
ATOM 659 C CA . ALA A 1 84 ? 3.523 -15.241 -15.008 1.00 97.00 84 ALA A CA 1
ATOM 660 C C . ALA A 1 84 ? 3.420 -16.040 -16.315 1.00 97.00 84 ALA A C 1
ATOM 662 O O . ALA A 1 84 ? 4.104 -15.774 -17.308 1.00 97.00 84 ALA A O 1
ATOM 663 N N . ASP A 1 85 ? 2.477 -16.978 -16.315 1.00 96.75 85 ASP A N 1
ATOM 664 C CA . ASP A 1 85 ? 1.856 -17.546 -17.501 1.00 96.75 85 ASP A CA 1
ATOM 665 C C . ASP A 1 85 ? 0.381 -17.169 -17.477 1.00 96.75 85 ASP A C 1
ATOM 667 O O . ASP A 1 85 ? -0.448 -17.812 -16.827 1.00 96.75 85 ASP A O 1
ATOM 671 N N . VAL A 1 86 ? 0.048 -16.093 -18.192 1.00 96.44 86 VAL A N 1
ATOM 672 C CA . VAL A 1 86 ? -1.310 -15.536 -18.200 1.00 96.44 86 VAL A CA 1
ATOM 673 C C . VAL A 1 86 ? -2.332 -16.491 -18.827 1.00 96.44 86 VAL A C 1
ATOM 675 O O . VAL A 1 86 ? -3.517 -16.445 -18.484 1.00 96.44 86 VAL A O 1
ATOM 678 N N . LEU A 1 87 ? -1.898 -17.389 -19.723 1.00 95.50 87 LEU A N 1
ATOM 679 C CA . LEU A 1 87 ? -2.772 -18.374 -20.366 1.00 95.50 87 LEU A CA 1
ATOM 680 C C . LEU A 1 87 ? -3.055 -19.552 -19.431 1.00 95.50 87 LEU A C 1
ATOM 682 O O . LEU A 1 87 ? -4.211 -19.975 -19.297 1.00 95.50 87 LEU A O 1
ATOM 686 N N . ALA A 1 88 ? -2.028 -20.057 -18.747 1.00 95.50 88 ALA A N 1
ATOM 687 C CA . ALA A 1 88 ? -2.182 -21.075 -17.712 1.00 95.50 88 ALA A CA 1
ATOM 688 C C . ALA A 1 88 ? -2.900 -20.517 -16.471 1.00 95.50 88 ALA A C 1
ATOM 690 O O . ALA A 1 88 ? -3.691 -21.224 -15.843 1.00 95.50 88 ALA A O 1
ATOM 691 N N . GLY A 1 89 ? -2.716 -19.226 -16.186 1.00 95.06 89 GLY A N 1
ATOM 692 C CA . GLY A 1 89 ? -3.238 -18.541 -15.009 1.00 95.06 89 GLY A CA 1
ATOM 693 C C . GLY A 1 89 ? -2.391 -18.770 -13.755 1.00 95.06 89 GLY A C 1
ATOM 694 O O . GLY A 1 89 ? -2.960 -18.887 -12.673 1.00 95.06 89 GLY A O 1
ATOM 695 N N . THR A 1 90 ? -1.071 -18.883 -13.901 1.00 95.06 90 THR A N 1
ATOM 696 C CA . THR A 1 90 ? -0.110 -19.185 -12.823 1.00 95.06 90 THR A CA 1
ATOM 697 C C . THR A 1 90 ? 0.987 -18.125 -12.754 1.00 95.06 90 THR A C 1
ATOM 699 O O . THR A 1 90 ? 1.284 -17.523 -13.784 1.00 95.06 90 THR A O 1
ATOM 702 N N . GLY A 1 91 ? 1.622 -17.950 -11.591 1.00 94.56 91 GLY A N 1
ATOM 703 C CA . GLY A 1 91 ? 2.642 -16.917 -11.367 1.00 94.56 91 GLY A CA 1
ATOM 704 C C . GLY A 1 91 ? 2.077 -15.496 -11.452 1.00 94.56 91 GLY A C 1
ATOM 705 O O . GLY A 1 91 ? 0.859 -15.299 -11.540 1.00 94.56 91 GLY A O 1
ATOM 706 N N . GLY A 1 92 ? 2.965 -14.507 -11.477 1.00 96.75 92 GLY A N 1
ATOM 707 C CA . GLY A 1 92 ? 2.609 -13.091 -11.392 1.00 96.75 92 GLY A CA 1
ATOM 708 C C . GLY A 1 92 ? 3.071 -12.491 -10.071 1.00 96.75 92 GLY A C 1
ATOM 709 O O . GLY A 1 92 ? 3.922 -13.051 -9.401 1.00 96.75 92 GLY A O 1
ATOM 710 N N . MET A 1 93 ? 2.535 -11.328 -9.711 1.00 97.81 93 MET A N 1
ATOM 711 C CA . MET A 1 93 ? 2.870 -10.662 -8.453 1.00 97.81 93 MET A CA 1
ATOM 712 C C . MET A 1 93 ? 2.236 -11.420 -7.275 1.00 97.81 93 MET A C 1
ATOM 714 O O . MET A 1 93 ? 1.105 -11.124 -6.871 1.00 97.81 93 MET A O 1
ATOM 718 N N . ASP A 1 94 ? 2.946 -12.423 -6.769 1.00 97.00 94 ASP A N 1
ATOM 719 C CA . ASP A 1 94 ? 2.531 -13.335 -5.701 1.00 97.00 94 ASP A CA 1
ATOM 720 C C . ASP A 1 94 ? 3.647 -13.609 -4.672 1.00 97.00 94 ASP A C 1
ATOM 722 O O . ASP A 1 94 ? 3.498 -14.478 -3.819 1.00 97.00 94 ASP A O 1
ATOM 726 N N . ALA A 1 95 ? 4.739 -12.842 -4.696 1.00 96.62 95 ALA A N 1
ATOM 727 C CA . ALA A 1 95 ? 5.927 -13.004 -3.857 1.00 96.62 95 ALA A CA 1
ATOM 728 C C . ALA A 1 95 ? 6.664 -14.351 -4.027 1.00 96.62 95 ALA A C 1
ATOM 730 O O . ALA A 1 95 ? 7.542 -14.677 -3.219 1.00 96.62 95 ALA A O 1
ATOM 731 N N . SER A 1 96 ? 6.367 -15.118 -5.085 1.00 95.44 96 SER A N 1
ATOM 732 C CA . SER A 1 96 ? 7.057 -16.372 -5.388 1.00 95.44 96 SER A CA 1
ATOM 733 C C . SER A 1 96 ? 8.561 -16.207 -5.603 1.00 95.44 96 SER A C 1
ATOM 735 O O . SER A 1 96 ? 9.287 -17.157 -5.321 1.00 95.44 96 SER A O 1
ATOM 737 N N . ILE A 1 97 ? 9.060 -15.017 -5.967 1.00 95.50 97 ILE A N 1
ATOM 738 C CA . ILE A 1 97 ? 10.501 -14.725 -6.115 1.00 95.50 97 ILE A CA 1
ATOM 739 C C . ILE A 1 97 ? 11.337 -15.173 -4.905 1.00 95.50 97 ILE A C 1
ATOM 741 O O . ILE A 1 97 ? 12.493 -15.579 -5.045 1.00 95.50 97 ILE A O 1
ATOM 745 N N . LEU A 1 98 ? 10.755 -15.173 -3.703 1.00 93.62 98 LEU A N 1
ATOM 746 C CA . LEU A 1 98 ? 11.426 -15.586 -2.468 1.00 93.62 98 LEU A CA 1
ATOM 747 C C . LEU A 1 98 ? 11.711 -17.094 -2.384 1.00 93.62 98 LEU A C 1
ATOM 749 O O . LEU A 1 98 ? 12.547 -17.508 -1.583 1.00 93.62 98 LEU A O 1
ATOM 753 N N . TYR A 1 99 ? 11.081 -17.898 -3.241 1.00 92.06 99 TYR A N 1
ATOM 754 C CA . TYR A 1 99 ? 11.343 -19.329 -3.426 1.00 92.06 99 TYR A CA 1
ATOM 755 C C . TYR A 1 99 ? 12.290 -19.618 -4.602 1.00 92.06 99 TYR A C 1
ATOM 757 O O . TYR A 1 99 ? 12.528 -20.779 -4.927 1.00 92.06 99 TYR A O 1
ATOM 765 N N . GLU A 1 100 ? 12.788 -18.583 -5.281 1.00 93.31 100 GLU A N 1
ATOM 766 C CA . GLU A 1 100 ? 13.431 -18.692 -6.600 1.00 93.31 100 GLU A CA 1
ATOM 767 C C . GLU A 1 100 ? 14.837 -18.083 -6.639 1.00 93.31 100 GLU A C 1
ATOM 769 O O . GLU A 1 100 ? 15.384 -17.817 -7.711 1.00 93.31 100 GLU A O 1
ATOM 774 N N . GLN A 1 101 ? 15.411 -17.834 -5.463 1.00 90.38 101 GLN A N 1
ATOM 775 C CA . GLN A 1 101 ? 16.697 -17.155 -5.284 1.00 90.38 101 GLN A CA 1
ATOM 776 C C . GLN A 1 101 ? 17.900 -17.978 -5.771 1.00 90.38 101 GLN A C 1
ATOM 778 O O . GLN A 1 101 ? 18.991 -17.445 -5.921 1.00 90.38 101 GLN A O 1
ATOM 783 N N . ASP A 1 102 ? 17.721 -19.278 -6.006 1.00 90.69 102 ASP A N 1
ATOM 784 C CA . ASP A 1 102 ? 18.754 -20.188 -6.509 1.00 90.69 102 ASP A CA 1
ATOM 785 C C . ASP A 1 102 ? 18.838 -20.231 -8.044 1.00 90.69 102 ASP A C 1
ATOM 787 O O . ASP A 1 102 ? 19.685 -20.935 -8.597 1.00 90.69 102 ASP A O 1
ATOM 791 N N . ARG A 1 103 ? 17.961 -19.504 -8.745 1.00 93.88 103 ARG A N 1
ATOM 792 C CA . ARG A 1 103 ? 17.917 -19.482 -10.208 1.00 93.88 103 ARG A CA 1
ATOM 793 C C . ARG A 1 103 ? 18.867 -18.433 -10.772 1.00 93.88 103 ARG A C 1
ATOM 795 O O . ARG A 1 103 ? 18.826 -17.281 -10.355 1.00 93.88 103 ARG A O 1
ATOM 802 N N . ASP A 1 104 ? 19.593 -18.796 -11.831 1.00 92.88 104 ASP A N 1
ATOM 803 C CA . ASP A 1 104 ? 20.493 -17.895 -12.577 1.00 92.88 104 ASP A CA 1
ATOM 804 C C . ASP A 1 104 ? 19.806 -16.588 -13.031 1.00 92.88 104 ASP A C 1
ATOM 806 O O . ASP A 1 104 ? 20.434 -15.538 -13.159 1.00 92.88 104 ASP A O 1
ATOM 810 N N . GLU A 1 105 ? 18.494 -16.639 -13.277 1.00 94.12 105 GLU A N 1
ATOM 811 C CA . GLU A 1 105 ? 17.690 -15.486 -13.688 1.00 94.12 105 GLU A CA 1
ATOM 812 C C . GLU A 1 105 ? 17.448 -14.463 -12.556 1.00 94.12 105 GLU A C 1
ATOM 814 O O . GLU A 1 105 ? 17.046 -13.334 -12.831 1.00 94.12 105 GLU A O 1
ATOM 819 N N . ASN A 1 106 ? 17.763 -14.816 -11.304 1.00 95.38 106 ASN A N 1
ATOM 820 C CA . ASN A 1 106 ? 17.543 -14.033 -10.086 1.00 95.38 106 ASN A CA 1
ATOM 821 C C . ASN A 1 106 ? 18.848 -13.745 -9.316 1.00 95.38 106 ASN A C 1
ATOM 823 O O . ASN A 1 106 ? 18.841 -13.626 -8.096 1.00 95.38 106 ASN A O 1
ATOM 827 N N . GLU A 1 107 ? 19.972 -13.589 -10.017 1.00 93.69 107 GLU A N 1
ATOM 828 C CA . GLU A 1 107 ? 21.261 -13.260 -9.390 1.00 93.69 107 GLU A CA 1
ATOM 829 C C . GLU A 1 107 ? 21.215 -11.930 -8.597 1.00 93.69 107 GLU A C 1
ATOM 831 O O . 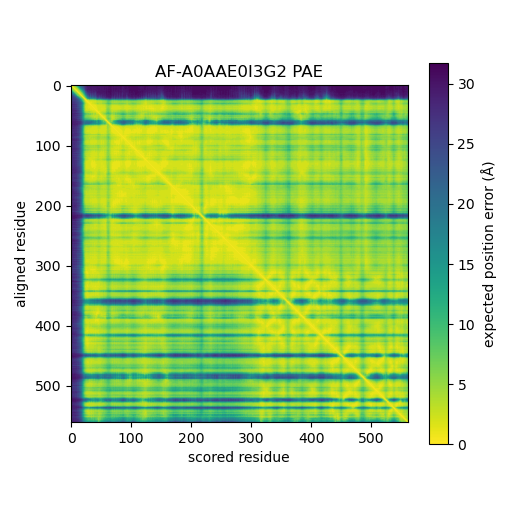GLU A 1 107 ? 20.649 -10.928 -9.060 1.00 93.69 107 GLU A O 1
ATOM 836 N N . GLY A 1 108 ? 21.867 -11.893 -7.432 1.00 89.38 108 GLY A N 1
ATOM 837 C CA . GLY A 1 108 ? 22.060 -10.699 -6.599 1.00 89.38 108 GLY A CA 1
ATOM 838 C C . GLY A 1 108 ? 21.138 -10.605 -5.373 1.00 89.38 108 GLY A C 1
ATOM 839 O O . GLY A 1 108 ? 20.072 -11.207 -5.308 1.00 89.38 108 GLY A O 1
ATOM 840 N N . ASP A 1 109 ? 21.541 -9.790 -4.393 1.00 88.00 109 ASP A N 1
ATOM 841 C CA . ASP A 1 109 ? 20.934 -9.750 -3.046 1.00 88.00 109 ASP A CA 1
ATOM 842 C C . ASP A 1 109 ? 19.626 -8.916 -2.958 1.00 88.00 109 ASP A C 1
ATOM 844 O O . ASP A 1 109 ? 18.950 -8.885 -1.925 1.00 88.00 109 ASP A O 1
ATOM 848 N N . ALA A 1 110 ? 19.238 -8.244 -4.050 1.00 88.69 110 ALA A N 1
ATOM 849 C CA . ALA A 1 110 ? 18.161 -7.247 -4.093 1.00 88.69 110 ALA A CA 1
ATOM 850 C C . ALA A 1 110 ? 16.790 -7.760 -3.609 1.00 88.69 110 ALA A C 1
ATOM 852 O O . ALA A 1 110 ? 16.029 -7.005 -3.001 1.00 88.69 110 ALA A O 1
ATOM 853 N N . PHE A 1 111 ? 16.453 -9.026 -3.863 1.00 92.94 111 PHE A N 1
ATOM 854 C CA . PHE A 1 111 ? 15.133 -9.580 -3.538 1.00 92.94 111 PHE A CA 1
ATOM 855 C C . PHE A 1 111 ? 14.966 -9.820 -2.032 1.00 92.94 111 PHE A C 1
ATOM 857 O O . PHE A 1 111 ? 13.981 -9.389 -1.428 1.00 92.94 111 PHE A O 1
ATOM 864 N N . LEU A 1 112 ? 15.967 -10.435 -1.393 1.00 90.19 112 LEU A N 1
ATOM 865 C CA . LEU A 1 112 ? 15.976 -10.649 0.057 1.00 90.19 112 LEU A CA 1
ATOM 866 C C . LEU A 1 112 ? 16.082 -9.332 0.827 1.00 90.19 112 LEU A C 1
ATOM 868 O O . LEU A 1 112 ? 15.481 -9.193 1.896 1.00 90.19 112 LEU A O 1
ATOM 872 N N . GLU A 1 113 ? 16.803 -8.354 0.282 1.00 88.38 113 GLU A N 1
ATOM 873 C CA . GLU A 1 113 ? 16.860 -7.010 0.851 1.00 88.38 113 GLU A CA 1
ATOM 874 C C . GLU A 1 113 ? 15.539 -6.253 0.699 1.00 88.38 113 GLU A C 1
ATOM 876 O O . GLU A 1 113 ? 15.083 -5.634 1.661 1.00 88.38 113 GLU A O 1
ATOM 881 N N . THR A 1 114 ? 14.867 -6.368 -0.452 1.00 92.06 114 THR A N 1
ATOM 882 C CA . THR A 1 114 ? 13.513 -5.823 -0.637 1.00 92.06 114 THR A CA 1
ATOM 883 C C . THR A 1 114 ? 12.550 -6.435 0.375 1.00 92.06 114 THR A C 1
ATOM 885 O O . THR A 1 114 ? 11.859 -5.702 1.078 1.00 92.06 114 THR A O 1
ATOM 888 N N . ARG A 1 115 ? 12.570 -7.766 0.540 1.00 91.56 115 ARG A N 1
ATOM 889 C CA . ARG A 1 115 ? 11.816 -8.460 1.595 1.00 91.56 115 ARG A CA 1
ATOM 890 C C . ARG A 1 115 ? 12.164 -7.920 2.978 1.00 91.56 115 ARG A C 1
ATOM 892 O O . ARG A 1 115 ? 11.262 -7.611 3.743 1.00 91.56 115 ARG A O 1
ATOM 899 N N . ALA A 1 116 ? 13.446 -7.775 3.312 1.00 87.00 116 ALA A N 1
ATOM 900 C CA . ALA A 1 116 ? 13.865 -7.258 4.616 1.00 87.00 116 ALA A CA 1
ATOM 901 C C . ALA A 1 116 ? 13.356 -5.831 4.885 1.00 87.00 116 ALA A C 1
ATOM 903 O O . ALA A 1 116 ? 12.991 -5.529 6.016 1.00 87.00 116 ALA A O 1
ATOM 904 N N . ALA A 1 117 ? 13.292 -4.977 3.860 1.00 86.94 117 ALA A N 1
ATOM 905 C CA . ALA A 1 117 ? 12.802 -3.606 3.986 1.00 86.94 117 ALA A CA 1
ATOM 906 C C . ALA A 1 117 ? 11.290 -3.520 4.255 1.00 86.94 117 ALA A C 1
ATOM 908 O O . ALA A 1 117 ? 10.830 -2.524 4.815 1.00 86.94 117 ALA A O 1
ATOM 909 N N . VAL A 1 118 ? 10.520 -4.538 3.850 1.00 90.31 118 VAL A N 1
ATOM 910 C CA . VAL A 1 118 ? 9.052 -4.519 3.946 1.00 90.31 118 VAL A CA 1
ATOM 911 C C . VAL A 1 118 ? 8.465 -5.545 4.923 1.00 90.31 118 VAL A C 1
AT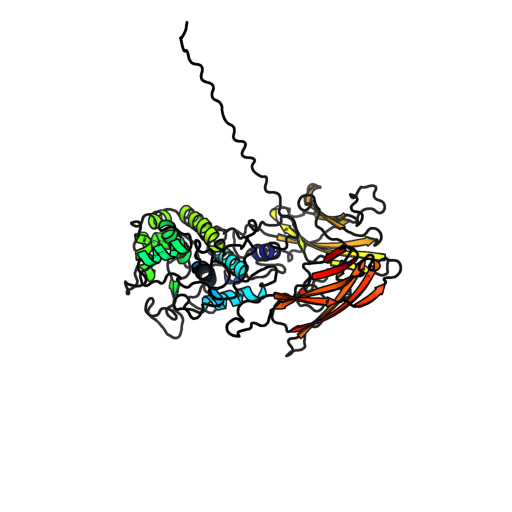OM 913 O O . VAL A 1 118 ? 7.290 -5.439 5.262 1.00 90.31 118 VAL A O 1
ATOM 916 N N . ALA A 1 119 ? 9.256 -6.506 5.412 1.00 86.44 119 ALA A N 1
ATOM 917 C CA . ALA A 1 119 ? 8.787 -7.639 6.220 1.00 86.44 119 ALA A CA 1
ATOM 918 C C . ALA A 1 119 ? 7.983 -7.230 7.464 1.00 86.44 119 ALA A C 1
ATOM 920 O O . ALA A 1 119 ? 6.969 -7.852 7.772 1.00 86.44 119 ALA A O 1
ATOM 921 N N . ASP A 1 120 ? 8.375 -6.144 8.132 1.00 82.94 120 ASP A N 1
ATOM 922 C CA . ASP A 1 120 ? 7.704 -5.646 9.341 1.00 82.94 120 ASP A CA 1
ATOM 923 C C . ASP A 1 120 ? 6.270 -5.148 9.100 1.00 82.94 120 ASP A C 1
ATOM 925 O O . ASP A 1 120 ? 5.498 -4.978 10.048 1.00 82.94 120 ASP A O 1
ATOM 929 N N . PHE A 1 121 ? 5.907 -4.927 7.836 1.00 87.56 121 PHE A N 1
ATOM 930 C CA . PHE A 1 121 ? 4.584 -4.483 7.413 1.00 87.56 121 PHE A CA 1
ATOM 931 C C . PHE A 1 121 ? 3.726 -5.629 6.875 1.00 87.56 121 PHE A C 1
ATOM 933 O O . PHE A 1 121 ? 2.584 -5.383 6.477 1.00 87.56 121 PHE A O 1
ATOM 940 N N . GLN A 1 122 ? 4.235 -6.868 6.850 1.00 88.00 122 GLN A N 1
ATOM 941 C CA . GLN A 1 122 ? 3.445 -8.028 6.449 1.00 88.00 122 GLN A CA 1
ATOM 942 C C . GLN A 1 122 ? 2.464 -8.380 7.564 1.00 88.00 122 GLN A C 1
ATOM 944 O O . GLN A 1 122 ? 2.836 -8.604 8.713 1.00 88.00 122 GLN A O 1
ATOM 949 N N . THR A 1 123 ? 1.183 -8.432 7.221 1.00 86.00 123 THR A N 1
ATOM 950 C CA . THR A 1 123 ? 0.110 -8.796 8.147 1.00 86.00 123 THR A CA 1
ATOM 951 C C . THR A 1 123 ? -0.951 -9.598 7.408 1.00 86.00 123 THR A C 1
ATOM 953 O O . THR A 1 123 ? -0.960 -9.681 6.182 1.00 86.00 123 THR A O 1
ATOM 956 N N . ARG A 1 124 ? -1.970 -10.088 8.122 1.00 85.00 124 ARG A N 1
ATOM 957 C CA . ARG A 1 124 ? -3.162 -10.662 7.469 1.00 85.00 124 ARG A CA 1
ATOM 958 C C . ARG A 1 124 ? -3.935 -9.682 6.562 1.00 85.00 124 ARG A C 1
ATOM 960 O O . ARG A 1 124 ? -4.902 -10.100 5.930 1.00 85.00 124 ARG A O 1
ATOM 967 N N . ARG A 1 125 ? -3.609 -8.384 6.606 1.00 87.81 125 ARG A N 1
ATOM 968 C CA . ARG A 1 125 ? -4.230 -7.291 5.834 1.00 87.81 125 ARG A CA 1
ATOM 969 C C . ARG A 1 125 ? -3.271 -6.692 4.790 1.00 87.81 125 ARG A C 1
ATOM 971 O O . ARG A 1 125 ? -3.667 -5.791 4.061 1.00 87.81 125 ARG A O 1
ATOM 978 N N . SER A 1 126 ? -2.034 -7.181 4.728 1.00 91.88 126 SER A N 1
ATOM 979 C CA . SER A 1 126 ? -0.969 -6.725 3.831 1.00 91.88 126 SER A CA 1
ATOM 980 C C . SER A 1 126 ? -0.055 -7.911 3.513 1.00 91.88 126 SER A C 1
ATOM 982 O O . SER A 1 126 ? 0.852 -8.234 4.279 1.00 91.88 126 SER A O 1
ATOM 984 N N . SER A 1 127 ? -0.340 -8.596 2.405 1.00 94.00 127 SER A N 1
ATOM 985 C CA . SER A 1 127 ? 0.475 -9.716 1.916 1.00 94.00 127 SER A CA 1
ATOM 986 C C . SER A 1 127 ? 1.873 -9.240 1.497 1.00 94.00 127 SER A C 1
ATOM 988 O O . SER A 1 127 ? 2.053 -8.063 1.176 1.00 94.00 127 SER A O 1
ATOM 990 N N . MET A 1 128 ? 2.868 -10.132 1.468 1.00 94.88 128 MET A N 1
ATOM 991 C CA . MET A 1 128 ? 4.199 -9.791 0.944 1.00 94.88 128 MET A CA 1
ATOM 992 C C . MET A 1 128 ? 4.110 -9.340 -0.522 1.00 94.88 128 MET A C 1
ATOM 994 O O . MET A 1 128 ? 4.745 -8.364 -0.914 1.00 94.88 128 MET A O 1
ATOM 998 N N . ALA A 1 129 ? 3.247 -9.977 -1.311 1.00 97.19 129 ALA A N 1
ATOM 999 C CA . ALA A 1 129 ? 2.980 -9.607 -2.695 1.00 97.19 129 ALA A CA 1
ATOM 1000 C C . ALA A 1 129 ? 2.389 -8.189 -2.829 1.00 97.19 129 ALA A C 1
ATOM 1002 O O . ALA A 1 129 ? 2.779 -7.425 -3.716 1.00 97.19 129 ALA A O 1
ATOM 1003 N N . ASP A 1 130 ? 1.470 -7.790 -1.938 1.00 97.88 130 ASP A N 1
ATOM 1004 C CA . ASP A 1 130 ? 0.973 -6.408 -1.896 1.00 97.88 130 ASP A CA 1
ATOM 1005 C C . ASP A 1 130 ? 2.081 -5.419 -1.508 1.00 97.88 130 ASP A C 1
ATOM 1007 O O . ASP A 1 130 ? 2.143 -4.321 -2.063 1.00 97.88 130 ASP A O 1
ATOM 1011 N N . LEU A 1 131 ? 2.986 -5.809 -0.606 1.00 97.19 131 LEU A N 1
ATOM 1012 C CA . LEU A 1 131 ? 4.129 -4.988 -0.205 1.00 97.19 131 LEU A CA 1
ATOM 1013 C C . LEU A 1 131 ? 5.175 -4.843 -1.317 1.00 97.19 131 LEU A C 1
ATOM 1015 O O . LEU A 1 131 ? 5.745 -3.766 -1.466 1.00 97.19 131 LEU A O 1
ATOM 1019 N N . PHE A 1 132 ? 5.395 -5.866 -2.145 1.00 98.25 132 PHE A N 1
ATOM 1020 C CA . PHE A 1 132 ? 6.254 -5.775 -3.331 1.00 98.25 132 PHE A CA 1
ATOM 1021 C C . PHE A 1 132 ? 5.669 -4.850 -4.398 1.00 98.25 132 PHE A C 1
ATOM 1023 O O . PHE A 1 132 ? 6.384 -4.012 -4.954 1.00 98.25 132 PHE A O 1
ATOM 1030 N N . ALA A 1 133 ? 4.358 -4.929 -4.637 1.00 98.44 133 ALA A N 1
ATOM 1031 C CA . ALA A 1 133 ? 3.673 -3.972 -5.499 1.00 98.44 133 ALA A CA 1
ATOM 1032 C C . ALA A 1 133 ? 3.770 -2.540 -4.942 1.00 98.44 133 ALA A C 1
ATOM 1034 O O . ALA A 1 133 ? 4.061 -1.605 -5.689 1.00 98.44 133 ALA A O 1
ATOM 1035 N N . LEU A 1 134 ? 3.584 -2.366 -3.631 1.00 97.50 134 LEU A N 1
ATOM 1036 C CA . LEU A 1 134 ? 3.723 -1.080 -2.951 1.00 97.50 134 LEU A CA 1
ATOM 1037 C C . LEU A 1 134 ? 5.157 -0.524 -3.044 1.00 97.50 134 LEU A C 1
ATOM 1039 O O . LEU A 1 134 ? 5.334 0.665 -3.310 1.00 97.50 134 LEU A O 1
ATOM 1043 N N . ALA A 1 135 ? 6.178 -1.369 -2.888 1.00 96.88 135 ALA A N 1
ATOM 1044 C CA . ALA A 1 135 ? 7.579 -0.984 -3.032 1.00 96.88 135 ALA A CA 1
ATOM 1045 C C . ALA A 1 135 ? 7.864 -0.419 -4.434 1.00 96.88 135 ALA A C 1
ATOM 1047 O O . ALA A 1 135 ? 8.495 0.631 -4.560 1.00 96.88 135 ALA A O 1
ATOM 1048 N N . LEU A 1 136 ? 7.321 -1.028 -5.495 1.00 97.69 136 LEU A N 1
ATOM 1049 C CA . LEU A 1 136 ? 7.413 -0.457 -6.841 1.00 97.69 136 LEU A CA 1
ATOM 1050 C C . LEU A 1 136 ? 6.732 0.913 -6.939 1.00 97.69 136 LEU A C 1
ATOM 1052 O O . LEU A 1 136 ? 7.290 1.832 -7.541 1.00 97.69 136 LEU A O 1
ATOM 1056 N N . VAL A 1 137 ? 5.541 1.071 -6.354 1.00 96.81 137 VAL A N 1
ATOM 1057 C CA . VAL A 1 137 ? 4.822 2.357 -6.356 1.00 96.81 137 VAL A CA 1
ATOM 1058 C C . VAL A 1 137 ? 5.671 3.446 -5.692 1.00 96.81 137 VAL A C 1
ATOM 1060 O O . VAL A 1 137 ? 5.776 4.551 -6.227 1.00 96.81 137 VAL A O 1
ATOM 1063 N N . PHE A 1 138 ? 6.342 3.134 -4.579 1.00 94.88 138 PHE A N 1
ATOM 1064 C CA . PHE A 1 138 ? 7.277 4.060 -3.937 1.00 94.88 138 PHE A CA 1
ATOM 1065 C C . PHE A 1 138 ? 8.516 4.339 -4.776 1.00 94.88 138 PHE A C 1
ATOM 1067 O O . PHE A 1 138 ? 8.916 5.496 -4.867 1.00 94.88 138 PHE A O 1
ATOM 1074 N N . ALA A 1 139 ? 9.109 3.322 -5.403 1.00 94.88 139 ALA A N 1
ATOM 1075 C CA . ALA A 1 139 ? 10.271 3.495 -6.265 1.00 94.88 139 ALA A CA 1
ATOM 1076 C C . ALA A 1 139 ? 9.982 4.485 -7.401 1.00 94.88 139 ALA A C 1
ATOM 1078 O O . ALA A 1 139 ? 10.711 5.458 -7.588 1.00 94.88 139 ALA A O 1
ATOM 1079 N N . VAL A 1 140 ? 8.873 4.280 -8.113 1.00 95.75 140 VAL A N 1
ATOM 1080 C CA . VAL A 1 140 ? 8.463 5.134 -9.233 1.00 95.75 140 VAL A CA 1
ATOM 1081 C C . VAL A 1 140 ? 8.076 6.531 -8.749 1.00 95.75 140 VAL A C 1
ATOM 1083 O O . VAL A 1 140 ? 8.541 7.523 -9.311 1.00 95.75 140 VAL A O 1
ATOM 1086 N N . GLY A 1 141 ? 7.276 6.633 -7.683 1.00 94.31 141 GLY A N 1
ATOM 1087 C CA . GLY A 1 141 ? 6.858 7.919 -7.121 1.00 94.31 141 GLY A CA 1
ATOM 1088 C C . GLY A 1 141 ? 8.038 8.748 -6.615 1.00 94.31 141 GLY A C 1
ATOM 1089 O O . GLY A 1 141 ? 8.147 9.929 -6.934 1.00 94.31 141 GLY A O 1
ATOM 1090 N N . ALA A 1 142 ? 8.975 8.131 -5.895 1.00 92.06 142 ALA A N 1
ATOM 1091 C CA . ALA A 1 142 ? 10.139 8.828 -5.362 1.00 92.06 142 ALA A CA 1
ATOM 1092 C C . ALA A 1 142 ? 11.145 9.228 -6.452 1.00 92.06 142 ALA A C 1
ATOM 1094 O O . ALA A 1 142 ? 11.661 10.344 -6.412 1.00 92.06 142 ALA A O 1
ATOM 1095 N N . CYS A 1 143 ? 11.393 8.368 -7.446 1.00 94.19 143 CYS A N 1
ATOM 1096 C CA . CYS A 1 143 ? 12.306 8.674 -8.553 1.00 94.19 143 CYS A CA 1
ATOM 1097 C C . CYS A 1 143 ? 11.727 9.644 -9.587 1.00 94.19 143 CYS A C 1
ATOM 1099 O O . CYS A 1 143 ? 12.485 10.319 -10.277 1.00 94.19 143 CYS A O 1
ATOM 1101 N N . SER A 1 144 ? 10.404 9.770 -9.679 1.00 94.19 144 SER A N 1
ATOM 1102 C CA . SER A 1 144 ? 9.743 10.787 -10.509 1.00 94.19 144 SER A CA 1
ATOM 1103 C C . SER A 1 144 ? 9.391 12.069 -9.744 1.00 94.19 144 SER A C 1
ATOM 1105 O O . SER A 1 144 ? 8.737 12.947 -10.297 1.00 94.19 144 SER A O 1
ATOM 1107 N N . ASP A 1 145 ? 9.778 12.183 -8.467 1.00 91.62 145 ASP A N 1
ATOM 1108 C CA . ASP A 1 145 ? 9.390 13.282 -7.568 1.00 91.62 145 ASP A CA 1
ATOM 1109 C C . ASP A 1 145 ? 7.861 13.510 -7.485 1.00 91.62 145 ASP A C 1
ATOM 1111 O O . ASP A 1 145 ? 7.386 14.622 -7.253 1.00 91.62 145 ASP A O 1
ATOM 1115 N N . GLY A 1 146 ? 7.082 12.440 -7.671 1.00 91.25 146 GLY A N 1
ATOM 1116 C CA . GLY A 1 146 ? 5.619 12.435 -7.691 1.00 91.25 146 GLY A CA 1
ATOM 1117 C C . GLY A 1 146 ? 4.982 12.701 -9.060 1.00 91.25 146 GLY A C 1
ATOM 1118 O O . GLY A 1 146 ? 3.757 12.734 -9.145 1.00 91.25 146 GLY A O 1
ATOM 1119 N N . ASP A 1 147 ? 5.765 12.862 -10.135 1.00 91.25 147 ASP A N 1
ATOM 1120 C CA . ASP A 1 147 ? 5.221 13.029 -11.494 1.00 91.25 147 ASP A CA 1
ATOM 1121 C C . ASP A 1 147 ? 4.571 11.752 -12.042 1.00 91.25 147 ASP A C 1
ATOM 1123 O O . ASP A 1 147 ? 3.710 11.818 -12.922 1.00 91.25 147 ASP A O 1
ATOM 1127 N N . ILE A 1 148 ? 4.956 10.588 -11.516 1.00 93.44 148 ILE A N 1
ATOM 1128 C CA . ILE A 1 148 ? 4.362 9.300 -11.860 1.00 93.44 148 ILE A CA 1
ATOM 1129 C C . ILE A 1 148 ? 3.836 8.638 -10.593 1.00 93.44 148 ILE A C 1
ATOM 1131 O O . ILE A 1 148 ? 4.597 8.242 -9.713 1.00 93.44 148 ILE A O 1
ATOM 1135 N N . LEU A 1 149 ? 2.521 8.447 -10.548 1.00 90.81 149 LEU A N 1
ATOM 1136 C CA . LEU A 1 149 ? 1.848 7.664 -9.520 1.00 90.81 149 LEU A CA 1
ATOM 1137 C C . LEU A 1 149 ? 1.269 6.415 -10.180 1.00 90.81 149 LEU A C 1
ATOM 1139 O O . LEU A 1 149 ? 0.393 6.509 -11.039 1.00 90.81 149 LEU A O 1
ATOM 1143 N N . VAL A 1 150 ? 1.793 5.246 -9.815 1.00 96.56 150 VAL A N 1
ATOM 1144 C CA . VAL A 1 150 ? 1.266 3.959 -10.281 1.00 96.56 150 VAL A CA 1
ATOM 1145 C C . VAL A 1 150 ? 0.076 3.584 -9.390 1.00 96.56 150 VAL A C 1
ATOM 1147 O O . VAL A 1 150 ? 0.262 3.483 -8.175 1.00 96.56 150 VAL A O 1
ATOM 1150 N N . PRO A 1 151 ? -1.140 3.387 -9.937 1.00 96.31 151 PRO A N 1
ATOM 1151 C CA . PRO A 1 151 ? -2.293 3.001 -9.132 1.00 96.31 151 PRO A CA 1
ATOM 1152 C C . PRO A 1 151 ? -2.073 1.661 -8.424 1.00 96.31 151 PRO A C 1
ATOM 1154 O O . PRO A 1 151 ? -1.838 0.633 -9.062 1.00 96.31 151 PRO A O 1
ATOM 1157 N N . LEU A 1 152 ? -2.183 1.666 -7.095 1.00 97.12 152 LEU A N 1
ATOM 1158 C CA . LEU A 1 152 ? -2.095 0.457 -6.283 1.00 97.12 152 LEU A CA 1
ATOM 1159 C C . LEU A 1 152 ? -3.481 -0.163 -6.110 1.00 97.12 152 LEU A C 1
ATOM 1161 O O . LEU A 1 152 ? -4.447 0.527 -5.800 1.00 97.12 152 LEU A O 1
ATOM 1165 N N . ARG A 1 153 ? -3.562 -1.482 -6.244 1.00 97.31 153 ARG A N 1
ATOM 1166 C CA . ARG A 1 153 ? -4.693 -2.311 -5.800 1.00 97.31 153 ARG A CA 1
ATOM 1167 C C . ARG A 1 153 ? -4.180 -3.274 -4.739 1.00 97.31 153 ARG A C 1
ATOM 1169 O O . ARG A 1 153 ? -2.999 -3.604 -4.784 1.00 97.31 153 ARG A O 1
ATOM 1176 N N . GLY A 1 154 ? -5.027 -3.711 -3.817 1.00 95.56 154 GLY A N 1
ATOM 1177 C CA . GLY A 1 154 ? -4.687 -4.695 -2.787 1.00 95.56 154 GLY A CA 1
ATOM 1178 C C . GLY A 1 154 ? -5.321 -6.061 -3.024 1.00 95.56 154 GLY A C 1
ATOM 1179 O O . GLY A 1 154 ? -6.131 -6.228 -3.940 1.00 95.56 154 GLY A O 1
ATOM 1180 N N . GLY A 1 155 ? -5.011 -7.019 -2.152 1.00 94.56 155 GLY A N 1
ATOM 1181 C CA . GLY A 1 155 ? -5.637 -8.341 -2.144 1.00 94.56 155 GLY A CA 1
ATOM 1182 C C . GLY A 1 155 ? -4.862 -9.402 -2.918 1.00 94.56 155 GLY A C 1
ATOM 1183 O O . GLY A 1 155 ? -5.454 -10.414 -3.304 1.00 94.56 155 GLY A O 1
ATOM 1184 N N . ARG A 1 156 ? -3.562 -9.187 -3.157 1.00 96.75 156 ARG A N 1
ATOM 1185 C CA . ARG A 1 156 ? -2.677 -10.252 -3.642 1.00 96.75 156 ARG A CA 1
ATOM 1186 C C . ARG A 1 156 ? -2.578 -11.362 -2.602 1.00 96.75 156 ARG A C 1
ATOM 1188 O O . ARG A 1 156 ? -2.802 -11.153 -1.409 1.00 96.75 156 ARG A O 1
ATOM 1195 N N . VAL A 1 157 ? -2.285 -12.560 -3.085 1.00 94.75 157 VAL A N 1
ATOM 1196 C CA . VAL A 1 157 ? -2.150 -13.758 -2.260 1.00 94.75 157 VAL A CA 1
ATOM 1197 C C . VAL A 1 157 ? -0.720 -14.234 -2.396 1.00 94.75 157 VAL A C 1
ATOM 1199 O O . VAL A 1 157 ? -0.272 -14.471 -3.514 1.00 94.75 157 VAL A O 1
ATOM 1202 N N . ASP A 1 158 ? -0.038 -14.368 -1.262 1.00 94.50 158 ASP A N 1
ATOM 1203 C CA . ASP A 1 158 ? 1.329 -14.872 -1.231 1.00 94.50 158 ASP A CA 1
ATOM 1204 C C . ASP A 1 158 ? 1.372 -16.331 -1.712 1.00 94.50 158 ASP A C 1
ATOM 1206 O O . ASP A 1 158 ? 0.565 -17.172 -1.292 1.00 94.50 158 ASP A O 1
ATOM 1210 N N . ALA A 1 159 ? 2.320 -16.629 -2.595 1.00 93.19 159 ALA A N 1
ATOM 1211 C CA . ALA A 1 159 ? 2.608 -17.961 -3.086 1.00 93.19 159 ALA A CA 1
ATOM 1212 C C . ALA A 1 159 ? 3.075 -18.867 -1.941 1.00 93.19 159 ALA A C 1
ATOM 1214 O O . ALA A 1 159 ? 3.662 -18.422 -0.959 1.00 93.19 159 ALA A O 1
ATOM 1215 N N . THR A 1 160 ? 2.828 -20.168 -2.080 1.00 90.00 160 THR A N 1
ATOM 1216 C CA . THR A 1 160 ? 3.275 -21.197 -1.123 1.00 90.00 160 THR A CA 1
ATOM 1217 C C . THR A 1 160 ? 4.479 -21.990 -1.636 1.00 90.00 160 THR A C 1
ATOM 1219 O O . THR A 1 160 ? 4.820 -23.043 -1.096 1.00 90.00 160 THR A O 1
ATOM 1222 N N . GLY A 1 161 ? 5.092 -21.520 -2.722 1.00 89.75 161 GLY A N 1
ATOM 1223 C CA . GLY A 1 161 ? 6.183 -22.180 -3.417 1.00 89.75 161 GLY A CA 1
ATOM 1224 C C . GLY A 1 161 ? 6.629 -21.390 -4.649 1.00 89.75 161 GLY A C 1
ATOM 1225 O O . GLY A 1 161 ? 6.045 -20.350 -4.960 1.00 89.75 161 GLY A O 1
ATOM 1226 N N . PRO A 1 162 ? 7.646 -21.891 -5.366 1.00 91.44 162 PRO A N 1
ATOM 1227 C CA . PRO A 1 162 ? 8.169 -21.226 -6.549 1.00 91.44 162 PRO A CA 1
ATOM 1228 C C . PRO A 1 162 ? 7.162 -21.216 -7.704 1.00 91.44 162 PRO A C 1
ATOM 1230 O O . PRO A 1 162 ? 6.439 -22.194 -7.930 1.00 91.44 162 PRO A O 1
ATOM 1233 N N . GLY A 1 163 ? 7.174 -20.136 -8.480 1.00 90.44 163 GLY A N 1
ATOM 1234 C CA . GLY A 1 163 ? 6.489 -20.028 -9.758 1.00 90.44 163 GLY A CA 1
ATOM 1235 C C . GLY A 1 163 ? 7.249 -20.737 -10.888 1.00 90.44 163 GLY A C 1
ATOM 1236 O O . GLY A 1 163 ? 8.305 -21.347 -10.676 1.00 90.44 163 GLY A O 1
ATOM 1237 N N . PRO A 1 164 ? 6.714 -20.715 -12.121 1.00 90.06 164 PRO A N 1
ATOM 1238 C CA . PRO A 1 164 ? 7.435 -21.192 -13.299 1.00 90.06 164 PRO A CA 1
ATOM 1239 C C . PRO A 1 164 ? 8.711 -20.374 -13.555 1.00 90.06 164 PRO A C 1
ATOM 1241 O O . PRO A 1 164 ? 8.682 -19.151 -13.479 1.00 90.06 164 PRO A O 1
ATOM 1244 N N . SER A 1 165 ? 9.814 -21.023 -13.939 1.00 90.38 165 SER A N 1
ATOM 1245 C CA . SER A 1 165 ? 11.009 -20.309 -14.419 1.00 90.38 165 SER A CA 1
ATOM 1246 C C . SER A 1 165 ? 10.760 -19.599 -15.754 1.00 90.38 165 SER A C 1
ATOM 1248 O O . SER A 1 165 ? 9.838 -19.950 -16.500 1.00 90.38 165 SER A O 1
ATOM 1250 N N . GLY A 1 166 ? 11.640 -18.663 -16.111 1.00 89.25 166 GLY A N 1
ATOM 1251 C CA . GLY A 1 166 ? 11.650 -18.027 -17.429 1.00 89.25 166 GLY A CA 1
ATOM 1252 C C . GLY A 1 166 ? 11.652 -16.503 -17.396 1.00 89.25 166 GLY A C 1
ATOM 1253 O O . GLY A 1 166 ? 11.118 -15.881 -18.325 1.00 89.25 166 GLY A O 1
ATOM 1254 N N . VAL A 1 167 ? 12.220 -15.904 -16.353 1.00 96.44 167 VAL A N 1
ATOM 1255 C CA . VAL A 1 167 ? 12.533 -14.476 -16.327 1.00 96.44 167 VAL A CA 1
ATOM 1256 C C . VAL A 1 167 ? 13.573 -14.200 -17.431 1.00 96.44 167 VAL A C 1
ATOM 1258 O O . VAL A 1 167 ? 14.584 -14.900 -17.499 1.00 96.44 167 VAL A O 1
ATOM 1261 N N . PRO A 1 168 ? 13.339 -13.230 -18.340 1.00 97.38 168 PRO A N 1
ATOM 1262 C CA . PRO A 1 168 ? 14.245 -12.969 -19.459 1.00 97.38 168 PRO A CA 1
ATOM 1263 C C . PRO A 1 168 ? 15.678 -12.679 -19.015 1.00 97.38 168 PRO A C 1
ATOM 1265 O O . PRO A 1 168 ? 15.909 -11.808 -18.176 1.00 97.38 168 PRO A O 1
ATOM 1268 N N . GLN A 1 169 ? 16.642 -13.357 -19.633 1.00 97.19 169 GLN A N 1
ATOM 1269 C CA . GLN A 1 169 ? 18.061 -13.186 -19.333 1.00 97.19 169 GLN A CA 1
ATOM 1270 C C . GLN A 1 169 ? 18.779 -12.389 -20.429 1.00 97.19 169 GLN A C 1
ATOM 1272 O O . GLN A 1 169 ? 18.494 -12.542 -21.622 1.00 97.19 169 GLN A O 1
ATOM 1277 N N . PRO A 1 170 ? 19.806 -11.592 -20.075 1.00 96.88 170 PRO A N 1
ATOM 1278 C CA . PRO A 1 170 ? 20.415 -10.638 -21.000 1.00 96.88 170 PRO A CA 1
ATOM 1279 C C . PRO A 1 170 ? 21.111 -11.287 -22.200 1.00 96.88 170 PRO A C 1
ATOM 1281 O O . PRO A 1 170 ? 21.412 -10.601 -23.175 1.00 96.88 170 PRO A O 1
ATOM 1284 N N . HIS A 1 171 ? 21.400 -12.590 -22.150 1.00 96.88 171 HIS A N 1
ATOM 1285 C CA . HIS A 1 171 ? 22.082 -13.328 -23.211 1.00 96.88 171 HIS A CA 1
ATOM 1286 C C . HIS A 1 171 ? 21.134 -14.001 -24.219 1.00 96.88 171 HIS A C 1
ATOM 1288 O O . HIS A 1 171 ? 21.596 -14.477 -25.258 1.00 96.88 171 HIS A O 1
ATOM 1294 N N . GLU A 1 172 ? 19.829 -14.050 -23.938 1.00 97.50 172 GLU A N 1
ATOM 1295 C CA . GLU A 1 172 ? 18.855 -14.729 -24.796 1.00 97.50 172 GLU A CA 1
ATOM 1296 C C . GLU A 1 172 ? 18.585 -13.944 -26.091 1.00 97.50 172 GLU A C 1
ATOM 1298 O O . GLU A 1 172 ? 18.781 -12.724 -26.180 1.00 97.50 172 GLU A O 1
ATOM 1303 N N . ASP A 1 173 ? 18.116 -14.641 -27.127 1.00 97.94 173 ASP A N 1
ATOM 1304 C CA . ASP A 1 173 ? 17.772 -14.009 -28.399 1.00 97.94 173 ASP A CA 1
ATOM 1305 C C . ASP A 1 173 ? 16.426 -13.261 -28.342 1.00 97.94 173 ASP A C 1
ATOM 1307 O O . ASP A 1 173 ? 15.652 -13.366 -27.387 1.00 97.94 173 ASP A O 1
ATOM 1311 N N . ILE A 1 174 ? 16.144 -12.469 -29.380 1.00 98.25 174 ILE A N 1
ATOM 1312 C CA . ILE A 1 174 ? 14.929 -11.648 -29.440 1.00 98.25 174 ILE A CA 1
ATOM 1313 C C . ILE A 1 174 ? 13.641 -12.483 -29.521 1.00 98.25 174 ILE A C 1
ATOM 1315 O O . ILE A 1 174 ? 12.587 -12.018 -29.085 1.00 98.25 174 ILE A O 1
ATOM 1319 N N . ALA A 1 175 ? 13.702 -13.709 -30.054 1.00 98.44 175 ALA A N 1
ATOM 1320 C CA . ALA A 1 175 ? 12.540 -14.586 -30.140 1.00 98.44 175 ALA A CA 1
ATOM 1321 C C . ALA A 1 175 ? 12.174 -15.128 -28.751 1.00 98.44 175 ALA A C 1
ATOM 1323 O O . ALA A 1 175 ? 10.999 -15.088 -28.387 1.00 98.44 175 ALA A O 1
ATOM 1324 N N . SER A 1 176 ? 13.169 -15.532 -27.956 1.00 98.19 176 SER A N 1
ATOM 1325 C CA . SER A 1 176 ? 12.994 -15.918 -26.551 1.00 98.19 176 SER A CA 1
ATOM 1326 C C . SER A 1 176 ? 12.454 -14.766 -25.707 1.00 98.19 176 SER A C 1
ATOM 1328 O O . SER A 1 176 ? 11.470 -14.950 -24.993 1.00 98.19 176 SER A O 1
ATOM 1330 N N . HIS A 1 177 ? 13.010 -13.557 -25.854 1.00 98.50 177 HIS A N 1
ATOM 1331 C CA . HIS A 1 177 ? 12.500 -12.370 -25.157 1.00 98.50 177 HIS A CA 1
ATOM 1332 C C . HIS A 1 177 ? 11.034 -12.100 -25.521 1.00 98.50 177 HIS A C 1
ATOM 1334 O O . HIS A 1 177 ? 10.181 -11.995 -24.643 1.00 98.50 177 HIS A O 1
ATOM 1340 N N . THR A 1 178 ? 10.713 -12.075 -26.819 1.00 98.50 178 THR A N 1
ATOM 1341 C CA . THR A 1 178 ? 9.338 -11.843 -27.291 1.00 98.50 178 THR A CA 1
ATOM 1342 C C . THR A 1 178 ? 8.373 -12.904 -26.757 1.00 98.50 178 THR A C 1
ATOM 1344 O O . THR A 1 178 ? 7.263 -12.572 -26.347 1.00 98.50 178 THR A O 1
ATOM 1347 N N . ALA A 1 179 ? 8.784 -14.176 -26.733 1.00 98.19 179 ALA A N 1
ATOM 1348 C CA . ALA A 1 179 ? 7.975 -15.265 -26.196 1.00 98.19 179 ALA A CA 1
ATOM 1349 C C . ALA A 1 179 ? 7.765 -15.144 -24.677 1.00 98.19 179 ALA A C 1
ATOM 1351 O O . ALA A 1 179 ? 6.656 -15.382 -24.201 1.00 98.19 179 ALA A O 1
ATOM 1352 N N . SER A 1 180 ? 8.796 -14.744 -23.927 1.00 97.88 180 SER A N 1
ATOM 1353 C CA . SER A 1 180 ? 8.703 -14.558 -22.477 1.00 97.88 180 SER A CA 1
ATOM 1354 C C . SER A 1 180 ? 7.768 -13.403 -22.111 1.00 97.88 180 SER A C 1
ATOM 1356 O O . SER A 1 180 ? 6.820 -13.601 -21.356 1.00 97.88 180 SER A O 1
ATOM 1358 N N . PHE A 1 181 ? 7.922 -12.232 -22.736 1.00 98.56 181 PHE A N 1
ATOM 1359 C CA . PHE A 1 181 ? 7.007 -11.106 -22.512 1.00 98.56 181 PHE A CA 1
ATOM 1360 C C . PHE A 1 181 ? 5.571 -11.431 -22.950 1.00 98.56 181 PHE A C 1
ATOM 1362 O O . PHE A 1 181 ? 4.624 -11.070 -22.253 1.00 98.56 181 PHE A O 1
ATOM 1369 N N . ALA A 1 182 ? 5.384 -12.183 -24.042 1.00 98.38 182 ALA A N 1
ATOM 1370 C CA . ALA A 1 182 ? 4.055 -12.640 -24.452 1.00 98.38 182 ALA A CA 1
ATOM 1371 C C . ALA A 1 182 ? 3.401 -13.557 -23.404 1.00 98.38 182 ALA A C 1
ATOM 1373 O O . ALA A 1 182 ? 2.203 -13.425 -23.147 1.00 98.38 182 ALA A O 1
ATOM 1374 N N . ARG A 1 183 ? 4.178 -14.445 -22.767 1.00 97.81 183 ARG A N 1
ATOM 1375 C CA . ARG A 1 183 ? 3.720 -15.313 -21.668 1.00 97.81 183 ARG A CA 1
ATOM 1376 C C . ARG A 1 183 ? 3.288 -14.501 -20.439 1.00 97.81 183 ARG A C 1
ATOM 1378 O O . ARG A 1 183 ? 2.274 -14.829 -19.828 1.00 97.81 183 ARG A O 1
ATOM 1385 N N . GLN A 1 184 ? 3.991 -13.404 -20.161 1.00 97.62 184 GLN A N 1
ATOM 1386 C CA . GLN A 1 184 ? 3.661 -12.434 -19.110 1.00 97.62 184 GLN A CA 1
ATOM 1387 C C . GLN A 1 184 ? 2.461 -11.528 -19.465 1.00 97.62 184 GLN A C 1
ATOM 1389 O O . GLN A 1 184 ? 1.980 -10.778 -18.623 1.00 97.62 184 GLN A O 1
ATOM 1394 N N . GLY A 1 185 ? 1.959 -11.571 -20.707 1.00 97.44 185 GLY A N 1
ATOM 1395 C CA . GLY A 1 185 ? 0.830 -10.749 -21.164 1.00 97.44 185 GLY A CA 1
ATOM 1396 C C . GLY A 1 185 ? 1.211 -9.410 -21.810 1.00 97.44 185 GLY A C 1
ATOM 1397 O O . GLY A 1 185 ? 0.360 -8.526 -21.935 1.00 97.44 185 GLY A O 1
ATOM 1398 N N . PHE A 1 186 ? 2.460 -9.242 -22.247 1.00 98.62 186 PHE A N 1
ATOM 1399 C CA . PHE A 1 186 ? 2.954 -8.057 -22.954 1.00 98.62 186 PHE A CA 1
ATOM 1400 C C . PHE A 1 186 ? 3.275 -8.374 -24.416 1.00 98.62 186 PHE A C 1
ATOM 1402 O O . PHE A 1 186 ? 3.892 -9.386 -24.738 1.00 98.62 186 PHE A O 1
ATOM 1409 N N . ASN A 1 187 ? 2.870 -7.495 -25.333 1.00 98.56 187 ASN A N 1
ATOM 1410 C CA . ASN A 1 187 ? 3.258 -7.626 -26.738 1.00 98.56 187 ASN A CA 1
ATOM 1411 C C . ASN A 1 187 ? 4.685 -7.089 -26.993 1.00 98.56 187 ASN A C 1
ATOM 1413 O O . ASN A 1 187 ? 5.298 -6.478 -26.123 1.00 98.56 187 ASN A O 1
ATOM 1417 N N . ALA A 1 188 ? 5.214 -7.278 -28.207 1.00 98.44 188 ALA A N 1
ATOM 1418 C CA . ALA A 1 188 ? 6.582 -6.873 -28.551 1.00 98.44 188 ALA A CA 1
ATOM 1419 C C . ALA A 1 188 ? 6.851 -5.359 -28.404 1.00 98.44 188 ALA A C 1
ATOM 1421 O O . ALA A 1 188 ? 7.937 -4.968 -27.988 1.00 98.44 188 ALA A O 1
ATOM 1422 N N . THR A 1 189 ? 5.875 -4.496 -28.704 1.00 98.69 189 THR A N 1
ATOM 1423 C CA . THR A 1 189 ? 6.009 -3.043 -28.493 1.00 98.69 189 THR A CA 1
ATOM 1424 C C . THR A 1 189 ? 6.023 -2.705 -27.003 1.00 98.69 189 THR A C 1
ATOM 1426 O O . THR A 1 189 ? 6.793 -1.857 -26.561 1.00 98.69 189 THR A O 1
ATOM 1429 N N . GLU A 1 190 ? 5.198 -3.386 -26.213 1.00 98.81 190 GLU A N 1
ATOM 1430 C CA . GLU A 1 190 ? 5.146 -3.203 -24.762 1.00 98.81 190 GLU A CA 1
ATOM 1431 C C . GLU A 1 190 ? 6.388 -3.762 -24.063 1.00 98.81 190 GLU A C 1
ATOM 1433 O O . GLU A 1 190 ? 6.808 -3.179 -23.074 1.00 98.81 190 GLU A O 1
ATOM 1438 N N . MET A 1 191 ? 7.020 -4.810 -24.601 1.00 98.81 191 MET A N 1
ATOM 1439 C CA . MET A 1 191 ? 8.335 -5.286 -24.158 1.00 98.81 191 MET A CA 1
ATOM 1440 C C . MET A 1 191 ? 9.386 -4.175 -24.269 1.00 98.81 191 MET A C 1
ATOM 1442 O O . MET A 1 191 ? 10.081 -3.900 -23.296 1.00 98.81 191 MET A O 1
ATOM 1446 N N . ILE A 1 192 ? 9.481 -3.503 -25.425 1.00 98.94 192 ILE A N 1
ATOM 1447 C CA . ILE A 1 192 ? 10.423 -2.385 -25.622 1.00 98.94 192 ILE A CA 1
ATOM 1448 C C . ILE A 1 192 ? 10.197 -1.307 -24.566 1.00 98.94 192 ILE A C 1
ATOM 1450 O O . ILE A 1 192 ? 11.137 -0.854 -23.915 1.00 98.94 192 ILE A O 1
ATOM 1454 N N . ALA A 1 193 ? 8.935 -0.923 -24.394 1.00 98.88 193 ALA A N 1
ATOM 1455 C CA . ALA A 1 193 ? 8.557 0.122 -23.467 1.00 98.88 193 ALA A CA 1
ATOM 1456 C C . ALA A 1 193 ? 8.834 -0.264 -22.012 1.00 98.88 193 ALA A C 1
ATOM 1458 O O . ALA A 1 193 ? 9.435 0.520 -21.290 1.00 98.88 193 ALA A O 1
ATOM 1459 N N . LEU A 1 194 ? 8.445 -1.468 -21.585 1.00 98.69 194 LEU A N 1
ATOM 1460 C CA . LEU A 1 194 ? 8.610 -1.920 -20.206 1.00 98.69 194 LEU A CA 1
ATOM 1461 C C . LEU A 1 194 ? 10.092 -2.059 -19.831 1.00 98.69 194 LEU A C 1
ATOM 1463 O O . LEU A 1 194 ? 10.467 -1.647 -18.737 1.00 98.69 194 LEU A O 1
ATOM 1467 N N . VAL A 1 195 ? 10.945 -2.530 -20.751 1.00 98.75 195 VAL A N 1
ATOM 1468 C CA . VAL A 1 195 ? 12.405 -2.555 -20.549 1.00 98.75 195 VAL A CA 1
ATOM 1469 C C . VAL A 1 195 ? 12.959 -1.137 -20.396 1.00 98.75 195 VAL A C 1
ATOM 1471 O O . VAL A 1 195 ? 13.701 -0.878 -19.455 1.00 98.75 195 VAL A O 1
ATOM 1474 N N . ALA A 1 196 ? 12.554 -0.187 -21.245 1.00 98.62 196 ALA A N 1
ATOM 1475 C CA . ALA A 1 196 ? 12.972 1.210 -21.099 1.00 98.62 196 ALA A CA 1
ATOM 1476 C C . ALA A 1 196 ? 12.477 1.836 -19.777 1.00 98.62 196 ALA A C 1
ATOM 1478 O O . ALA A 1 196 ? 13.221 2.560 -19.124 1.00 98.62 196 ALA A O 1
ATOM 1479 N N . CYS A 1 197 ? 11.253 1.521 -19.347 1.00 98.44 197 CYS A N 1
ATOM 1480 C CA . CYS A 1 197 ? 10.702 1.974 -18.070 1.00 98.44 197 CYS A CA 1
ATOM 1481 C C . CYS A 1 197 ? 11.424 1.372 -16.859 1.00 98.44 197 CYS A C 1
ATOM 1483 O O . CYS A 1 197 ? 11.534 2.032 -15.834 1.00 98.44 197 CYS A O 1
ATOM 1485 N N . GLY A 1 198 ? 11.897 0.128 -16.942 1.00 96.56 198 GLY A N 1
ATOM 1486 C CA . GLY A 1 198 ? 12.667 -0.486 -15.861 1.00 96.56 198 GLY A CA 1
ATOM 1487 C C . GLY A 1 198 ? 14.115 -0.006 -15.814 1.00 96.56 198 GLY A C 1
ATOM 1488 O O . GLY A 1 198 ? 14.668 0.171 -14.735 1.00 96.56 198 GLY A O 1
ATOM 1489 N N . HIS A 1 199 ? 14.713 0.252 -16.978 1.00 97.25 199 HIS A N 1
ATOM 1490 C CA . HIS A 1 199 ? 16.121 0.625 -17.111 1.00 97.25 199 HIS A CA 1
ATOM 1491 C C . HIS A 1 199 ? 16.366 2.144 -17.134 1.00 97.25 199 HIS A C 1
ATOM 1493 O O . HIS A 1 199 ? 17.471 2.564 -17.444 1.00 97.25 199 HIS A O 1
ATOM 1499 N N . THR A 1 200 ? 15.393 2.996 -16.801 1.00 95.88 200 THR A N 1
ATOM 1500 C CA . THR A 1 200 ? 15.691 4.423 -16.527 1.00 95.88 200 THR A CA 1
ATOM 1501 C C . THR A 1 200 ? 16.359 4.630 -15.166 1.00 95.88 200 THR A C 1
ATOM 1503 O O . THR A 1 200 ? 17.062 5.611 -14.967 1.00 95.88 200 THR A O 1
ATOM 1506 N N . ILE A 1 201 ? 16.199 3.695 -14.224 1.00 93.31 201 ILE A N 1
ATOM 1507 C CA . ILE A 1 201 ? 16.849 3.757 -12.911 1.00 93.31 201 ILE A CA 1
ATOM 1508 C C . ILE A 1 201 ? 17.688 2.503 -12.660 1.00 93.31 201 ILE A C 1
ATOM 1510 O O . ILE A 1 201 ? 17.327 1.399 -13.057 1.00 93.31 201 ILE A O 1
ATOM 1514 N N . GLY A 1 202 ? 18.816 2.670 -11.968 1.00 91.81 202 GLY A N 1
ATOM 1515 C CA . GLY A 1 202 ? 19.725 1.568 -11.643 1.00 91.81 202 GLY A CA 1
ATOM 1516 C C . GLY A 1 202 ? 20.737 1.238 -12.741 1.00 91.81 202 GLY A C 1
ATOM 1517 O O . GLY A 1 202 ? 21.060 2.057 -13.606 1.00 91.81 202 GLY A O 1
ATOM 1518 N N . GLY A 1 203 ? 21.318 0.045 -12.647 1.00 92.31 203 GLY A N 1
ATOM 1519 C CA . GLY A 1 203 ? 22.388 -0.399 -13.528 1.00 92.31 203 GLY A CA 1
ATOM 1520 C C . GLY A 1 203 ? 22.789 -1.845 -13.289 1.00 92.31 203 GLY A C 1
ATOM 1521 O O . GLY A 1 203 ? 22.227 -2.534 -12.443 1.00 92.31 203 GLY A O 1
ATOM 1522 N N . VAL A 1 204 ? 23.805 -2.289 -14.022 1.00 92.62 204 VAL A N 1
ATOM 1523 C CA . VAL A 1 204 ? 24.367 -3.636 -13.881 1.00 92.62 204 VAL A CA 1
ATOM 1524 C C . VAL A 1 204 ? 25.537 -3.601 -12.904 1.00 92.62 204 VAL A C 1
ATOM 1526 O O . VAL A 1 204 ? 26.444 -2.780 -13.063 1.00 92.62 204 VAL A O 1
ATOM 1529 N N . HIS A 1 205 ? 25.517 -4.480 -11.903 1.00 90.12 205 HIS A N 1
ATOM 1530 C CA . HIS A 1 205 ? 26.537 -4.550 -10.858 1.00 90.12 205 HIS A CA 1
ATOM 1531 C C . HIS A 1 205 ? 27.664 -5.496 -11.285 1.00 90.12 205 HIS A C 1
ATOM 1533 O O . HIS A 1 205 ? 27.416 -6.596 -11.779 1.00 90.12 205 HIS A O 1
ATOM 1539 N N . ASP A 1 206 ? 28.916 -5.069 -11.116 1.00 86.56 206 ASP A N 1
ATOM 1540 C CA . ASP A 1 206 ? 30.098 -5.846 -11.505 1.00 86.56 206 ASP A CA 1
ATOM 1541 C C . ASP A 1 206 ? 30.317 -7.094 -10.638 1.00 86.56 206 ASP A C 1
ATOM 1543 O O . ASP A 1 206 ? 30.843 -8.094 -11.128 1.00 86.56 206 ASP A O 1
ATOM 1547 N N . LYS A 1 207 ? 29.888 -7.042 -9.372 1.00 87.38 207 LYS A N 1
ATOM 1548 C CA . LYS A 1 207 ? 29.896 -8.160 -8.420 1.00 87.38 207 LYS A CA 1
ATOM 1549 C C . LYS A 1 207 ? 29.077 -9.345 -8.938 1.00 87.38 207 LYS A C 1
ATOM 1551 O O . LYS A 1 207 ? 29.576 -10.468 -8.925 1.00 87.38 207 LYS A O 1
ATOM 1556 N N . ASP A 1 208 ? 27.872 -9.065 -9.422 1.00 87.44 208 ASP A N 1
ATOM 1557 C CA . ASP A 1 208 ? 26.895 -10.079 -9.833 1.00 87.44 208 ASP A CA 1
ATOM 1558 C C . ASP A 1 208 ? 27.074 -10.456 -11.316 1.00 87.44 208 ASP A C 1
ATOM 1560 O O . ASP A 1 208 ? 26.935 -11.611 -11.711 1.00 87.44 208 ASP A O 1
ATOM 1564 N N . PHE A 1 209 ? 27.471 -9.493 -12.160 1.00 91.62 209 PHE A N 1
ATOM 1565 C CA . PHE A 1 209 ? 27.612 -9.684 -13.607 1.00 91.62 209 PHE A CA 1
ATOM 1566 C C . PHE A 1 209 ? 28.990 -9.251 -14.143 1.00 91.62 209 PHE A C 1
ATOM 1568 O O . PHE A 1 209 ? 29.076 -8.397 -15.039 1.00 91.62 209 PHE A O 1
ATOM 1575 N N . PRO A 1 210 ? 30.095 -9.886 -13.702 1.00 90.56 210 PRO A N 1
ATOM 1576 C CA . PRO A 1 210 ? 31.461 -9.483 -14.061 1.00 90.56 210 PRO A CA 1
ATOM 1577 C C . PRO A 1 210 ? 31.788 -9.645 -15.555 1.00 90.56 210 PRO A C 1
ATOM 1579 O O . PRO A 1 210 ? 32.761 -9.081 -16.060 1.00 90.56 210 PRO A O 1
ATOM 1582 N N . THR A 1 211 ? 30.991 -10.435 -16.283 1.00 89.44 211 THR A N 1
ATOM 1583 C CA . THR A 1 211 ? 31.125 -10.627 -17.737 1.00 89.44 211 THR A CA 1
ATOM 1584 C C . THR A 1 211 ? 30.409 -9.548 -18.558 1.00 89.44 211 THR A C 1
ATOM 1586 O O . THR A 1 211 ? 30.670 -9.429 -19.758 1.00 89.44 211 THR A O 1
ATOM 1589 N N . ILE A 1 212 ? 29.534 -8.757 -17.923 1.00 91.50 212 ILE A N 1
ATOM 1590 C CA . ILE A 1 212 ? 28.811 -7.628 -18.522 1.00 91.50 212 ILE A CA 1
ATOM 1591 C C . ILE A 1 212 ? 29.506 -6.318 -18.144 1.00 91.50 212 ILE A C 1
ATOM 1593 O O . ILE A 1 212 ? 29.865 -5.536 -19.027 1.00 91.50 212 ILE A O 1
ATOM 1597 N N . VAL A 1 213 ? 29.745 -6.108 -16.846 1.00 88.44 213 VAL A N 1
ATOM 1598 C CA . VAL A 1 213 ? 30.458 -4.944 -16.310 1.00 88.44 213 VAL A CA 1
ATOM 1599 C C . VAL A 1 213 ? 31.773 -5.421 -15.700 1.00 88.44 213 VAL A C 1
ATOM 1601 O O . VAL A 1 213 ? 31.758 -6.124 -14.693 1.00 88.44 213 VAL A O 1
ATOM 1604 N N . PRO A 1 214 ? 32.932 -5.065 -16.286 1.00 82.31 214 PRO A N 1
ATOM 1605 C CA . PRO A 1 214 ? 34.215 -5.491 -15.748 1.00 82.31 214 PRO A CA 1
ATOM 1606 C C . PRO A 1 214 ? 34.454 -4.942 -14.339 1.00 82.31 214 PRO A C 1
ATOM 1608 O O . PRO A 1 214 ? 34.350 -3.732 -14.120 1.00 82.31 214 PRO A O 1
ATOM 1611 N N . VAL A 1 215 ? 34.870 -5.820 -13.423 1.00 76.62 215 VAL A N 1
ATOM 1612 C CA . VAL A 1 215 ? 35.228 -5.450 -12.047 1.00 76.62 215 VAL A CA 1
ATOM 1613 C C . VAL A 1 215 ? 36.402 -4.471 -12.056 1.00 76.62 215 VAL A C 1
ATOM 1615 O O . VAL A 1 215 ? 37.507 -4.815 -12.486 1.00 76.62 215 VAL A O 1
ATOM 1618 N N . LYS A 1 216 ? 36.179 -3.237 -11.586 1.00 67.06 216 LYS A N 1
ATOM 1619 C CA . LYS A 1 216 ? 37.225 -2.193 -11.544 1.00 67.06 216 LYS A CA 1
ATOM 1620 C C . LYS A 1 216 ? 38.054 -2.243 -10.261 1.00 67.06 216 LYS A C 1
ATOM 1622 O O . LYS A 1 216 ? 39.256 -1.980 -10.304 1.00 67.06 216 LYS A O 1
ATOM 1627 N N . ASN A 1 217 ? 37.426 -2.564 -9.131 1.00 64.19 217 ASN A N 1
ATOM 1628 C CA . ASN A 1 217 ? 38.066 -2.716 -7.825 1.00 64.19 217 ASN A CA 1
ATOM 1629 C C . ASN A 1 217 ? 37.249 -3.693 -6.966 1.00 64.19 217 ASN A C 1
ATOM 1631 O O . ASN A 1 217 ? 36.106 -3.402 -6.650 1.00 64.19 217 ASN A O 1
ATOM 1635 N N . SER A 1 218 ? 37.837 -4.811 -6.537 1.00 61.53 218 SER A N 1
ATOM 1636 C CA . SER A 1 218 ? 37.143 -5.837 -5.738 1.00 61.53 218 SER A CA 1
ATOM 1637 C C . SER A 1 218 ? 36.734 -5.385 -4.328 1.00 61.53 218 SER A C 1
ATOM 1639 O O . SER A 1 218 ? 36.052 -6.126 -3.631 1.00 61.53 218 SER A O 1
ATOM 1641 N N . SER A 1 219 ? 37.190 -4.213 -3.878 1.00 57.06 219 SER A N 1
ATOM 1642 C CA . SER A 1 219 ? 36.917 -3.680 -2.536 1.00 57.06 219 SER A CA 1
ATOM 1643 C C . SER A 1 219 ? 35.756 -2.677 -2.490 1.00 57.06 219 SER A C 1
ATOM 1645 O O . SER A 1 219 ? 35.420 -2.210 -1.404 1.00 57.06 219 SER A O 1
ATOM 1647 N N . VAL A 1 220 ? 35.185 -2.296 -3.640 1.00 60.94 220 VAL A N 1
ATOM 1648 C CA . VAL A 1 220 ? 34.026 -1.392 -3.752 1.00 60.94 220 VAL A CA 1
ATOM 1649 C C . VAL A 1 220 ? 33.145 -1.898 -4.889 1.00 60.94 220 VAL A C 1
ATOM 1651 O O . VAL A 1 220 ? 33.624 -1.993 -6.018 1.00 60.94 220 VAL A O 1
ATOM 1654 N N . GLU A 1 221 ? 31.884 -2.204 -4.594 1.00 67.00 221 GLU A N 1
ATOM 1655 C CA . GLU A 1 221 ? 30.879 -2.552 -5.602 1.00 67.00 221 GLU A CA 1
ATOM 1656 C C . GLU A 1 221 ? 30.771 -1.430 -6.644 1.00 67.00 221 GLU A C 1
ATOM 1658 O O . GLU A 1 221 ? 30.659 -0.251 -6.290 1.00 67.00 221 GLU A O 1
ATOM 1663 N N . ASN A 1 222 ? 30.876 -1.773 -7.932 1.00 74.81 222 ASN A N 1
ATOM 1664 C CA . ASN A 1 222 ? 30.702 -0.803 -9.007 1.00 74.81 222 ASN A CA 1
ATOM 1665 C C . ASN A 1 222 ? 29.516 -1.198 -9.874 1.00 74.81 222 ASN A C 1
ATOM 1667 O O . ASN A 1 222 ? 29.421 -2.322 -10.359 1.00 74.81 222 ASN A O 1
ATOM 1671 N N . SER A 1 223 ? 28.683 -0.212 -10.177 1.00 83.62 223 SER A N 1
ATOM 1672 C CA . SER A 1 223 ? 27.561 -0.382 -11.093 1.00 83.62 223 SER A CA 1
ATOM 1673 C C . SER A 1 223 ? 27.773 0.458 -12.346 1.00 83.62 223 SER A C 1
ATOM 1675 O O . SER A 1 223 ? 28.238 1.604 -12.287 1.00 83.62 223 SER A O 1
ATOM 1677 N N . GLN A 1 224 ? 27.431 -0.105 -13.502 1.00 89.69 224 GLN A N 1
ATOM 1678 C CA . GLN A 1 224 ? 27.286 0.647 -14.742 1.00 89.69 224 GLN A CA 1
ATOM 1679 C C . GLN A 1 224 ? 25.810 0.978 -14.929 1.00 89.69 224 GLN A C 1
ATOM 1681 O O . GLN A 1 224 ? 25.014 0.112 -15.291 1.00 89.69 224 GLN A O 1
ATOM 1686 N N . PHE A 1 225 ? 25.463 2.231 -14.636 1.00 91.62 225 PHE A N 1
ATOM 1687 C CA . PHE A 1 225 ? 24.103 2.744 -14.772 1.00 91.62 225 PHE A CA 1
ATOM 1688 C C . PHE A 1 225 ? 23.623 2.699 -16.222 1.00 91.62 225 PHE A C 1
ATOM 1690 O O . PHE A 1 225 ? 24.420 2.814 -17.160 1.00 91.62 225 PHE A O 1
ATOM 1697 N N . PHE A 1 226 ? 22.317 2.525 -16.381 1.00 95.19 226 PHE A N 1
ATOM 1698 C CA . PHE A 1 226 ? 21.675 2.437 -17.686 1.00 95.19 226 PHE A CA 1
ATOM 1699 C C . PHE A 1 226 ? 21.611 3.788 -18.417 1.00 95.19 226 PHE A C 1
ATOM 1701 O O . PHE A 1 226 ? 21.650 3.813 -19.647 1.00 95.19 226 PHE A O 1
ATOM 1708 N N . ASP A 1 227 ? 21.605 4.904 -17.684 1.00 95.00 227 ASP A N 1
ATOM 1709 C CA . ASP A 1 227 ? 21.688 6.256 -18.240 1.00 95.00 227 ASP A CA 1
ATOM 1710 C C . ASP A 1 227 ? 22.462 7.236 -17.327 1.00 95.00 227 ASP A C 1
ATOM 1712 O O . ASP A 1 227 ? 23.087 6.848 -16.327 1.00 95.00 227 ASP A O 1
ATOM 1716 N N . THR A 1 228 ? 22.504 8.521 -17.703 1.00 93.69 228 THR A N 1
ATOM 1717 C CA . THR A 1 228 ? 23.214 9.556 -16.935 1.00 93.69 228 THR A CA 1
ATOM 1718 C C . THR A 1 228 ? 22.395 10.233 -15.829 1.00 93.69 228 THR A C 1
ATOM 1720 O O . THR A 1 228 ? 22.998 10.892 -14.974 1.00 93.69 228 THR A O 1
ATOM 1723 N N . THR A 1 229 ? 21.073 10.057 -15.768 1.00 91.81 229 THR A N 1
ATOM 1724 C CA . THR A 1 229 ? 20.151 10.715 -14.820 1.00 91.81 229 THR A CA 1
ATOM 1725 C C . THR A 1 229 ? 19.743 9.776 -13.684 1.00 91.81 229 THR A C 1
ATOM 1727 O O . THR A 1 229 ? 18.584 9.638 -13.328 1.00 91.81 229 THR A O 1
ATOM 1730 N N . ARG A 1 230 ? 20.750 9.219 -13.007 1.00 84.44 230 ARG A N 1
ATOM 1731 C CA . ARG A 1 230 ? 20.671 8.138 -11.997 1.00 84.44 230 ARG A CA 1
ATOM 1732 C C . ARG A 1 230 ? 19.635 8.279 -10.874 1.00 84.44 230 ARG A C 1
ATOM 1734 O O . ARG A 1 230 ? 19.332 7.285 -10.228 1.00 84.44 230 ARG A O 1
ATOM 1741 N N . SER A 1 231 ? 19.179 9.492 -10.584 1.00 85.38 231 SER A N 1
ATOM 1742 C CA . SER A 1 231 ? 18.226 9.785 -9.506 1.00 85.38 231 SER A CA 1
ATOM 1743 C C . SER A 1 231 ? 16.884 10.294 -10.031 1.00 85.38 231 SER A C 1
ATOM 1745 O O . SER A 1 231 ? 16.139 10.937 -9.295 1.00 85.38 231 SER A O 1
ATOM 1747 N N . HIS A 1 232 ? 16.587 10.031 -11.304 1.00 91.75 232 HIS A N 1
ATOM 1748 C CA . HIS A 1 232 ? 15.367 10.463 -11.963 1.00 91.75 232 HIS A CA 1
ATOM 1749 C C . HIS A 1 232 ? 14.759 9.318 -12.765 1.00 91.75 232 HIS A C 1
ATOM 1751 O O . HIS A 1 232 ? 15.455 8.592 -13.462 1.00 91.75 232 HIS A O 1
ATOM 1757 N N . PHE A 1 233 ? 13.443 9.181 -12.669 1.00 95.62 233 PHE A N 1
ATOM 1758 C CA . PHE A 1 233 ? 12.652 8.345 -13.556 1.00 95.62 233 PHE A CA 1
ATOM 1759 C C . PHE A 1 233 ? 12.209 9.213 -14.740 1.00 95.62 233 PHE A C 1
ATOM 1761 O O . PHE A 1 233 ? 11.191 9.906 -14.663 1.00 95.62 233 PHE A O 1
ATOM 1768 N N . ASP A 1 234 ? 13.005 9.232 -15.806 1.00 96.69 234 ASP A N 1
ATOM 1769 C CA . ASP A 1 234 ? 12.816 10.102 -16.968 1.00 96.69 234 ASP A CA 1
ATOM 1770 C C . ASP A 1 234 ? 13.146 9.377 -18.284 1.00 96.69 234 ASP A C 1
ATOM 1772 O O . ASP A 1 234 ? 13.510 8.206 -18.318 1.00 96.69 234 ASP A O 1
ATOM 1776 N N . ASN A 1 235 ? 12.974 10.044 -19.422 1.00 98.25 235 ASN A N 1
ATOM 1777 C CA . ASN A 1 235 ? 13.198 9.402 -20.716 1.00 98.25 235 ASN A CA 1
ATOM 1778 C C . ASN A 1 235 ? 14.673 9.375 -21.170 1.00 98.25 235 ASN A C 1
ATOM 1780 O O . ASN A 1 235 ? 14.941 9.161 -22.359 1.00 98.25 235 ASN A O 1
ATOM 1784 N N . ARG A 1 236 ? 15.645 9.594 -20.271 1.00 98.19 236 ARG A N 1
ATOM 1785 C CA . ARG A 1 236 ? 17.065 9.708 -20.637 1.00 98.19 236 ARG A CA 1
ATOM 1786 C C . ARG A 1 236 ? 17.628 8.428 -21.237 1.00 98.19 236 ARG A C 1
ATOM 1788 O O . ARG A 1 236 ? 18.318 8.525 -22.252 1.00 98.19 236 ARG A O 1
ATOM 1795 N N . VAL A 1 237 ? 17.288 7.256 -20.695 1.00 98.19 237 VAL A N 1
ATOM 1796 C CA . VAL A 1 237 ? 17.667 5.955 -21.277 1.00 98.19 237 VAL A CA 1
ATOM 1797 C C . VAL A 1 237 ? 17.275 5.841 -22.757 1.00 98.19 237 VAL A C 1
ATOM 1799 O O . VAL A 1 237 ? 18.051 5.335 -23.568 1.00 98.19 237 VAL A O 1
ATOM 1802 N N . ALA A 1 238 ? 16.114 6.383 -23.143 1.00 98.75 238 ALA A N 1
ATOM 1803 C CA . ALA A 1 238 ? 15.652 6.387 -24.528 1.00 98.75 238 ALA A CA 1
ATOM 1804 C C . ALA A 1 238 ? 16.397 7.426 -25.382 1.00 98.75 238 ALA A C 1
ATOM 1806 O O . ALA A 1 238 ? 16.841 7.104 -26.485 1.00 98.75 238 ALA A O 1
ATOM 1807 N N . ILE A 1 239 ? 16.574 8.653 -24.871 1.00 98.81 239 ILE A N 1
ATOM 1808 C CA . ILE A 1 239 ? 17.312 9.729 -25.558 1.00 98.81 239 ILE A CA 1
ATOM 1809 C C . ILE A 1 239 ? 18.741 9.286 -25.874 1.00 98.81 239 ILE A C 1
ATOM 1811 O O . ILE A 1 239 ? 19.175 9.347 -27.021 1.00 98.81 239 ILE A O 1
ATOM 1815 N N . GLU A 1 240 ? 19.468 8.799 -24.870 1.00 98.69 240 GLU A N 1
ATOM 1816 C CA . GLU A 1 240 ? 20.869 8.411 -25.033 1.00 98.69 240 GLU A CA 1
ATOM 1817 C C . GLU A 1 240 ? 21.041 7.222 -25.979 1.00 98.69 240 GLU A C 1
ATOM 1819 O O . GLU A 1 240 ? 22.042 7.142 -26.699 1.00 98.69 240 GLU A O 1
ATOM 1824 N N . PHE A 1 241 ? 20.075 6.301 -25.988 1.00 98.62 241 PHE A N 1
ATOM 1825 C CA . PHE A 1 241 ? 20.058 5.186 -26.924 1.00 98.62 241 PHE A CA 1
ATOM 1826 C C . PHE A 1 241 ? 19.885 5.666 -28.371 1.00 98.62 241 PHE A C 1
ATOM 1828 O O . PHE A 1 241 ? 20.686 5.312 -29.236 1.00 98.62 241 PHE A O 1
ATOM 1835 N N . VAL A 1 242 ? 18.877 6.507 -28.629 1.00 98.69 242 VAL A N 1
ATOM 1836 C CA . VAL A 1 242 ? 18.571 7.044 -29.968 1.00 98.69 242 VAL A CA 1
ATOM 1837 C C . VAL A 1 242 ? 19.700 7.935 -30.493 1.00 98.69 242 VAL A C 1
ATOM 1839 O O . VAL A 1 242 ? 20.061 7.838 -31.667 1.00 98.69 242 VAL A O 1
ATOM 1842 N N . ASP A 1 243 ? 20.312 8.737 -29.621 1.00 98.38 243 ASP A N 1
ATOM 1843 C CA . ASP A 1 243 ? 21.439 9.612 -29.962 1.00 98.38 243 ASP A CA 1
ATOM 1844 C C . ASP A 1 243 ? 22.778 8.862 -30.067 1.00 98.38 243 ASP A C 1
ATOM 1846 O O . ASP A 1 243 ? 23.799 9.459 -30.419 1.00 98.38 243 ASP A O 1
ATOM 1850 N N . ASN A 1 244 ? 22.800 7.556 -29.768 1.00 97.38 244 ASN A N 1
ATOM 1851 C CA . ASN A 1 244 ? 24.005 6.725 -29.736 1.00 97.38 244 ASN A CA 1
ATOM 1852 C C . ASN A 1 244 ? 25.094 7.294 -28.797 1.00 97.38 244 ASN A C 1
ATOM 1854 O O . ASN A 1 244 ? 26.289 7.268 -29.100 1.00 97.38 244 ASN A O 1
ATOM 1858 N N . THR A 1 245 ? 24.663 7.835 -27.653 1.00 98.00 245 THR A N 1
ATOM 1859 C CA . THR A 1 245 ? 25.522 8.384 -26.586 1.00 98.00 245 THR A CA 1
ATOM 1860 C C . THR A 1 245 ? 25.477 7.562 -25.294 1.00 98.00 245 THR A C 1
ATOM 1862 O O . THR A 1 245 ? 26.253 7.830 -24.376 1.00 98.00 245 THR A O 1
ATOM 1865 N N . THR A 1 246 ? 24.603 6.550 -25.232 1.00 97.06 246 THR A N 1
ATOM 1866 C CA . THR A 1 246 ? 24.415 5.688 -24.060 1.00 97.06 246 THR A CA 1
ATOM 1867 C C . THR A 1 246 ? 25.691 4.958 -23.644 1.00 97.06 246 THR A C 1
ATOM 1869 O O . THR A 1 246 ? 26.470 4.482 -24.471 1.00 97.06 246 THR A O 1
ATOM 1872 N N . ASN A 1 247 ? 25.866 4.820 -22.329 1.00 93.44 247 ASN A N 1
ATOM 1873 C CA . ASN A 1 247 ? 26.858 3.935 -21.726 1.00 93.44 247 ASN A CA 1
ATOM 1874 C C . ASN A 1 247 ? 26.217 2.672 -21.139 1.00 93.44 247 ASN A C 1
ATOM 1876 O O . ASN A 1 247 ? 26.871 1.972 -20.377 1.00 93.44 247 ASN A O 1
ATOM 1880 N N . ASN A 1 248 ? 24.966 2.355 -21.461 1.00 95.50 248 ASN A N 1
ATOM 1881 C CA . ASN A 1 248 ? 24.307 1.151 -20.974 1.00 95.50 248 ASN A CA 1
ATOM 1882 C C . ASN A 1 248 ? 25.068 -0.109 -21.431 1.00 95.50 248 ASN A C 1
ATOM 1884 O O . ASN A 1 248 ? 25.206 -0.370 -22.631 1.00 95.50 248 ASN A O 1
ATOM 1888 N N . ALA A 1 249 ? 25.549 -0.922 -20.485 1.00 95.81 249 ALA A N 1
ATOM 1889 C CA . ALA A 1 249 ? 26.292 -2.145 -20.793 1.00 95.81 249 ALA A CA 1
ATOM 1890 C C . ALA A 1 249 ? 25.458 -3.168 -21.592 1.00 95.81 249 ALA A C 1
ATOM 1892 O O . ALA A 1 249 ? 26.012 -3.902 -22.412 1.00 95.81 249 ALA A O 1
ATOM 1893 N N . LEU A 1 250 ? 24.133 -3.160 -21.424 1.00 97.88 250 LEU A N 1
ATOM 1894 C CA . LEU A 1 250 ? 23.181 -3.987 -22.169 1.00 97.88 250 LEU A CA 1
ATOM 1895 C C . LEU A 1 250 ? 22.844 -3.411 -23.558 1.00 97.88 250 LEU A C 1
ATOM 1897 O O . LEU A 1 250 ? 22.215 -4.083 -24.371 1.00 97.88 250 LEU A O 1
ATOM 1901 N N . ALA A 1 251 ? 23.293 -2.198 -23.887 1.00 97.69 251 ALA A N 1
ATOM 1902 C CA . ALA A 1 251 ? 23.176 -1.632 -25.233 1.00 97.69 251 ALA A CA 1
ATOM 1903 C C . ALA A 1 251 ? 24.511 -1.689 -25.998 1.00 97.69 251 ALA A C 1
ATOM 1905 O O . ALA A 1 251 ? 24.579 -2.146 -27.140 1.00 97.69 251 ALA A O 1
ATOM 1906 N N . VAL A 1 252 ? 25.604 -1.266 -25.356 1.00 96.50 252 VAL A N 1
ATOM 1907 C CA . VAL A 1 252 ? 26.899 -1.022 -26.021 1.00 96.50 252 VAL A CA 1
ATOM 1908 C C . VAL A 1 252 ? 28.077 -1.797 -25.418 1.00 96.50 252 VAL A C 1
ATOM 1910 O O . VAL A 1 252 ? 29.206 -1.654 -25.890 1.00 96.50 252 VAL A O 1
ATOM 1913 N N . GLY A 1 253 ? 27.847 -2.655 -24.416 1.00 93.19 253 GLY A N 1
ATOM 1914 C CA . GLY A 1 253 ? 28.899 -3.405 -23.715 1.00 93.19 253 GLY A CA 1
ATOM 1915 C C . GLY A 1 253 ? 29.725 -4.322 -24.624 1.00 93.19 253 GLY A C 1
ATOM 1916 O O . GLY A 1 253 ? 29.287 -4.715 -25.699 1.00 93.19 253 GLY A O 1
ATOM 1917 N N . ALA A 1 254 ? 30.949 -4.684 -24.237 1.00 91.06 254 ALA A N 1
ATOM 1918 C CA . ALA A 1 254 ? 31.866 -5.421 -25.122 1.00 91.06 254 ALA A CA 1
ATOM 1919 C C . ALA A 1 254 ? 31.337 -6.805 -25.559 1.00 91.06 254 ALA A C 1
ATOM 1921 O O . ALA A 1 254 ? 31.576 -7.226 -26.691 1.00 91.06 254 ALA A O 1
ATOM 1922 N N . ASN A 1 255 ? 30.597 -7.490 -24.684 1.00 92.25 255 ASN A N 1
ATOM 1923 C CA . ASN A 1 255 ? 29.972 -8.774 -24.978 1.00 92.25 255 ASN A CA 1
ATOM 1924 C C . ASN A 1 255 ? 28.661 -8.566 -25.752 1.00 92.25 255 ASN A C 1
ATOM 1926 O O . ASN A 1 255 ? 27.655 -8.142 -25.193 1.00 92.25 255 ASN A O 1
ATOM 1930 N N . THR A 1 256 ? 28.662 -8.859 -27.054 1.00 93.75 256 THR A N 1
ATOM 1931 C CA . THR A 1 256 ? 27.489 -8.651 -27.917 1.00 93.75 256 THR A CA 1
ATOM 1932 C C . THR A 1 256 ? 26.321 -9.576 -27.586 1.00 93.75 256 THR A C 1
ATOM 1934 O O . THR A 1 256 ? 25.172 -9.196 -27.818 1.00 93.75 256 THR A O 1
ATOM 1937 N N . THR A 1 257 ? 26.585 -10.752 -27.012 1.00 94.62 257 THR A N 1
ATOM 1938 C CA . THR A 1 257 ? 25.538 -11.695 -26.606 1.00 94.62 257 THR A CA 1
ATOM 1939 C C . THR A 1 257 ? 24.700 -11.118 -25.470 1.00 94.62 257 THR A C 1
ATOM 1941 O O . THR A 1 257 ? 23.489 -11.277 -25.483 1.00 94.62 257 THR A O 1
ATOM 1944 N N . THR A 1 258 ? 25.286 -10.349 -24.550 1.00 96.25 258 THR A N 1
ATOM 1945 C CA . THR A 1 258 ? 24.563 -9.758 -23.407 1.00 96.25 258 THR A CA 1
ATOM 1946 C C . THR A 1 258 ? 23.957 -8.382 -23.698 1.00 96.25 258 THR A C 1
ATOM 1948 O O . THR A 1 258 ? 23.456 -7.731 -22.788 1.00 96.25 258 THR A O 1
ATOM 1951 N N . ARG A 1 259 ? 23.993 -7.910 -24.954 1.00 97.44 259 ARG A N 1
ATOM 1952 C CA . ARG A 1 259 ? 23.381 -6.630 -25.352 1.00 97.44 259 ARG A CA 1
ATOM 1953 C C . ARG A 1 259 ? 21.853 -6.722 -25.533 1.00 97.44 259 ARG A C 1
ATOM 1955 O O . ARG A 1 259 ? 21.357 -6.516 -26.646 1.00 97.44 259 ARG A O 1
ATOM 1962 N N . SER A 1 260 ? 21.117 -7.110 -24.489 1.00 98.38 260 SER A N 1
ATOM 1963 C CA . SER A 1 260 ? 19.653 -7.276 -24.536 1.00 98.38 260 SER A CA 1
ATOM 1964 C C . SER A 1 260 ? 18.936 -6.004 -24.963 1.00 98.38 260 SER A C 1
ATOM 1966 O O . SER A 1 260 ? 18.146 -6.045 -25.903 1.00 98.38 260 SER A O 1
ATOM 1968 N N . ASP A 1 261 ? 19.271 -4.868 -24.361 1.00 98.62 261 ASP A N 1
ATOM 1969 C CA . ASP A 1 261 ? 18.600 -3.592 -24.616 1.00 98.62 261 ASP A CA 1
ATOM 1970 C C . ASP A 1 261 ? 18.788 -3.159 -26.066 1.00 98.62 261 ASP A C 1
ATOM 1972 O O . ASP A 1 261 ? 17.826 -2.775 -26.721 1.00 98.62 261 ASP A O 1
ATOM 1976 N N . GLN A 1 262 ? 19.988 -3.342 -26.631 1.00 98.56 262 GLN A N 1
ATOM 1977 C CA . GLN A 1 262 ? 20.209 -3.098 -28.059 1.00 98.56 262 GLN A CA 1
ATOM 1978 C C . GLN A 1 262 ? 19.276 -3.937 -28.933 1.00 98.56 262 GLN A C 1
ATOM 1980 O O . GLN A 1 262 ? 18.696 -3.420 -29.890 1.00 98.56 262 GLN A O 1
ATOM 1985 N N . ARG A 1 263 ? 19.158 -5.240 -28.649 1.00 98.50 263 ARG A N 1
ATOM 1986 C CA . ARG A 1 263 ? 18.320 -6.152 -29.442 1.00 98.50 263 ARG A CA 1
ATOM 1987 C C . ARG A 1 263 ? 16.841 -5.815 -29.301 1.00 98.50 263 ARG A C 1
ATOM 1989 O O . ARG A 1 263 ? 16.135 -5.798 -30.303 1.00 98.50 263 ARG A O 1
ATOM 1996 N N . ILE A 1 264 ? 16.388 -5.533 -28.084 1.00 98.81 264 ILE A N 1
ATOM 1997 C CA . ILE A 1 264 ? 14.992 -5.217 -27.781 1.00 98.81 264 ILE A CA 1
ATOM 1998 C C . ILE A 1 264 ? 14.622 -3.867 -28.390 1.00 98.81 264 ILE A C 1
ATOM 2000 O O . ILE A 1 264 ? 13.706 -3.808 -29.207 1.00 98.81 264 ILE A O 1
ATOM 2004 N N . PHE A 1 265 ? 15.366 -2.801 -28.094 1.00 98.81 265 PHE A N 1
ATOM 2005 C CA . PHE A 1 265 ? 15.047 -1.443 -28.542 1.00 98.81 265 PHE A CA 1
ATOM 2006 C C . PHE A 1 265 ? 15.107 -1.267 -30.062 1.00 98.81 265 PHE A C 1
ATOM 2008 O O . PHE A 1 265 ? 14.471 -0.362 -30.592 1.00 98.81 265 PHE A O 1
ATOM 2015 N N . THR A 1 266 ? 15.825 -2.135 -30.785 1.00 98.56 266 THR A N 1
ATOM 2016 C CA . THR A 1 266 ? 15.849 -2.129 -32.260 1.00 98.56 266 THR A CA 1
ATOM 2017 C C . THR A 1 266 ? 14.905 -3.140 -32.912 1.00 98.56 266 THR A C 1
ATOM 2019 O O . THR A 1 266 ? 14.800 -3.160 -34.140 1.00 98.56 266 THR A O 1
ATOM 2022 N N . SER A 1 267 ? 14.191 -3.958 -32.131 1.00 98.56 267 SER A N 1
ATOM 2023 C CA . SER A 1 267 ? 13.382 -5.069 -32.656 1.00 98.56 267 SER A CA 1
ATOM 2024 C C . SER A 1 267 ? 12.193 -4.632 -33.519 1.00 98.56 267 SER A C 1
ATOM 2026 O O . SER A 1 267 ? 11.777 -5.380 -34.403 1.00 98.56 267 SER A O 1
ATOM 2028 N N . ASP A 1 268 ? 11.694 -3.407 -33.335 1.00 98.56 268 ASP A N 1
ATOM 2029 C CA . ASP A 1 268 ? 10.648 -2.786 -34.159 1.00 98.56 268 ASP A CA 1
ATOM 2030 C C . ASP A 1 268 ? 11.196 -1.752 -35.165 1.00 98.56 268 ASP A C 1
ATOM 2032 O O . ASP A 1 268 ? 10.452 -0.928 -35.701 1.00 98.56 268 ASP A O 1
ATOM 2036 N N . GLY A 1 269 ? 12.509 -1.775 -35.415 1.00 98.31 269 GLY A N 1
ATOM 2037 C CA . GLY A 1 269 ? 13.203 -0.763 -36.208 1.00 98.31 269 GLY A CA 1
ATOM 2038 C C . GLY A 1 269 ? 13.539 0.517 -35.435 1.00 98.31 269 GLY A C 1
ATOM 2039 O O . GLY A 1 269 ? 13.908 1.506 -36.065 1.00 98.31 269 GLY A O 1
ATOM 2040 N N . GLY A 1 270 ? 13.427 0.515 -34.102 1.00 98.31 270 GLY A N 1
ATOM 2041 C CA . GLY A 1 270 ? 13.730 1.668 -33.249 1.00 98.31 270 GLY A CA 1
ATOM 2042 C C . GLY A 1 270 ? 12.562 2.641 -33.100 1.00 98.31 270 GLY A C 1
ATOM 2043 O O . GLY A 1 270 ? 12.763 3.784 -32.690 1.00 98.31 270 GLY A O 1
ATOM 2044 N N . LYS A 1 271 ? 11.342 2.219 -33.452 1.00 98.69 271 LYS A N 1
ATOM 2045 C CA . LYS A 1 271 ? 10.177 3.102 -33.473 1.00 98.69 271 LYS A CA 1
ATOM 2046 C C . LYS A 1 271 ? 9.723 3.440 -32.055 1.00 98.69 271 LYS A C 1
ATOM 2048 O O . LYS A 1 271 ? 9.637 4.618 -31.724 1.00 98.69 271 LYS A O 1
ATOM 2053 N N . MET A 1 272 ? 9.441 2.437 -31.223 1.00 98.75 272 MET A N 1
ATOM 2054 C CA . MET A 1 272 ? 8.908 2.661 -29.877 1.00 98.75 272 MET A CA 1
ATOM 2055 C C . MET A 1 272 ? 9.900 3.415 -28.986 1.00 98.75 272 MET A C 1
ATOM 2057 O O . MET A 1 272 ? 9.524 4.389 -28.338 1.00 98.75 272 MET A O 1
ATOM 2061 N N . ILE A 1 273 ? 11.180 3.021 -28.999 1.00 98.81 273 ILE A N 1
ATOM 2062 C CA . ILE A 1 273 ? 12.215 3.731 -28.232 1.00 98.81 273 ILE A CA 1
ATOM 2063 C C . ILE A 1 273 ? 12.416 5.167 -28.747 1.00 98.81 273 ILE A C 1
ATOM 2065 O O . ILE A 1 273 ? 12.623 6.080 -27.952 1.00 98.81 273 ILE A O 1
ATOM 2069 N N . GLY A 1 274 ? 12.275 5.391 -30.060 1.00 98.81 274 GLY A N 1
ATOM 2070 C CA . GLY A 1 274 ? 12.288 6.721 -30.673 1.00 98.81 274 GLY A CA 1
ATOM 2071 C C . GLY A 1 274 ? 11.129 7.604 -30.210 1.00 98.81 274 GLY A C 1
ATOM 2072 O O . GLY A 1 274 ? 11.345 8.760 -29.847 1.00 98.81 274 GLY A O 1
ATOM 2073 N N . ASP A 1 275 ? 9.914 7.052 -30.160 1.00 98.81 275 ASP A N 1
ATOM 2074 C CA . ASP A 1 275 ? 8.730 7.759 -29.658 1.00 98.81 275 ASP A CA 1
ATOM 2075 C C . ASP A 1 275 ? 8.904 8.137 -28.169 1.00 98.81 275 ASP A C 1
ATOM 2077 O O . ASP A 1 275 ? 8.589 9.258 -27.767 1.00 98.81 275 ASP A O 1
ATOM 2081 N N . MET A 1 276 ? 9.478 7.237 -27.360 1.00 98.81 276 MET A N 1
ATOM 2082 C CA . MET A 1 276 ? 9.817 7.481 -25.948 1.00 98.81 276 MET A CA 1
ATOM 2083 C C . MET A 1 276 ? 10.912 8.543 -25.762 1.00 98.81 276 MET A C 1
ATOM 2085 O O . MET A 1 276 ? 10.814 9.385 -24.868 1.00 98.81 276 MET A O 1
ATOM 2089 N N . ALA A 1 277 ? 11.929 8.564 -26.624 1.00 98.81 277 ALA A N 1
ATOM 2090 C CA . ALA A 1 277 ? 12.976 9.586 -26.602 1.00 98.81 277 ALA A CA 1
ATOM 2091 C C . ALA A 1 277 ? 12.440 10.984 -26.957 1.00 98.81 277 ALA A C 1
ATOM 2093 O O . ALA A 1 277 ? 12.884 11.988 -26.403 1.00 98.81 277 ALA A O 1
ATOM 2094 N N . ALA A 1 278 ? 11.461 11.059 -27.862 1.00 98.69 278 ALA A N 1
ATOM 2095 C CA . ALA A 1 278 ? 10.930 12.322 -28.370 1.00 98.69 278 ALA A CA 1
ATOM 2096 C C . ALA A 1 278 ? 10.067 13.100 -27.357 1.00 98.69 278 ALA A C 1
ATOM 2098 O O . ALA A 1 278 ? 9.882 14.308 -27.521 1.00 98.69 278 ALA A O 1
ATOM 2099 N N . SER A 1 279 ? 9.514 12.441 -26.331 1.00 98.38 279 SER A N 1
ATOM 2100 C CA . SER A 1 279 ? 8.631 13.083 -25.351 1.00 98.38 279 SER A CA 1
ATOM 2101 C C . SER A 1 279 ? 8.700 12.410 -23.982 1.00 98.38 279 SER A C 1
ATOM 2103 O O . SER A 1 279 ? 8.323 11.248 -23.830 1.00 98.38 279 SER A O 1
ATOM 2105 N N . ASN A 1 280 ? 9.094 13.182 -22.964 1.00 97.62 280 ASN A N 1
ATOM 2106 C CA . ASN A 1 280 ? 9.058 12.719 -21.580 1.00 97.62 280 ASN A CA 1
ATOM 2107 C C . ASN A 1 280 ? 7.624 12.391 -21.134 1.00 97.62 280 ASN A C 1
ATOM 2109 O O . ASN A 1 280 ? 7.415 11.361 -20.517 1.00 97.62 280 ASN A O 1
ATOM 2113 N N . ASP A 1 281 ? 6.621 13.186 -21.518 1.00 97.69 281 ASP A N 1
ATOM 2114 C CA . ASP A 1 281 ? 5.215 12.906 -21.180 1.00 97.69 281 ASP A CA 1
ATOM 2115 C C . ASP A 1 281 ? 4.721 11.585 -21.793 1.00 97.69 281 ASP A C 1
ATOM 2117 O O . ASP A 1 281 ? 3.969 10.829 -21.171 1.00 97.69 281 ASP A O 1
ATOM 2121 N N . TYR A 1 282 ? 5.148 11.272 -23.022 1.00 98.38 282 TYR A N 1
ATOM 2122 C CA . TYR A 1 282 ? 4.839 9.986 -23.646 1.00 98.38 282 TYR A CA 1
ATOM 2123 C C . TYR A 1 282 ? 5.536 8.827 -22.924 1.00 98.38 282 TYR A C 1
ATOM 2125 O O . TYR A 1 282 ? 4.911 7.790 -22.692 1.00 98.38 282 TYR A O 1
ATOM 2133 N N . PHE A 1 283 ? 6.799 9.010 -22.530 1.00 98.62 283 PHE A N 1
ATOM 2134 C CA . PHE A 1 283 ? 7.541 8.047 -21.720 1.00 98.62 283 PHE A CA 1
ATOM 2135 C C . PHE A 1 283 ? 6.841 7.792 -20.378 1.00 98.62 283 PHE A C 1
ATOM 2137 O O . PHE A 1 283 ? 6.456 6.658 -20.099 1.00 98.62 283 PHE A O 1
ATOM 2144 N N . THR A 1 284 ? 6.590 8.835 -19.583 1.00 97.31 284 THR A N 1
ATOM 2145 C CA . THR A 1 284 ? 6.031 8.713 -18.230 1.00 97.31 284 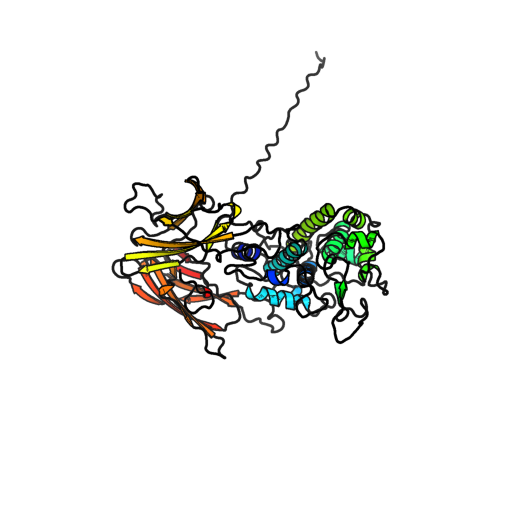THR A CA 1
ATOM 2146 C C . THR A 1 284 ? 4.617 8.132 -18.235 1.00 97.31 284 THR A C 1
ATOM 2148 O O . THR A 1 284 ? 4.326 7.224 -17.455 1.00 97.31 284 THR A O 1
ATOM 2151 N N . SER A 1 285 ? 3.749 8.563 -19.158 1.00 97.62 285 SER A N 1
ATOM 2152 C CA . SER A 1 285 ? 2.393 8.003 -19.298 1.00 97.62 285 SER A CA 1
ATOM 2153 C C . SER A 1 285 ? 2.394 6.547 -19.778 1.00 97.62 285 SER A C 1
ATOM 2155 O O . SER A 1 285 ? 1.583 5.738 -19.316 1.00 97.62 285 SER A O 1
ATOM 2157 N N . THR A 1 286 ? 3.325 6.178 -20.664 1.00 98.44 286 THR A N 1
ATOM 2158 C CA . THR A 1 286 ? 3.508 4.784 -21.089 1.00 98.44 286 THR A CA 1
ATOM 2159 C C . THR A 1 286 ? 3.980 3.920 -19.925 1.00 98.44 286 THR A C 1
ATOM 2161 O O . THR A 1 286 ? 3.400 2.856 -19.697 1.00 98.44 286 THR A O 1
ATOM 2164 N N . CYS A 1 287 ? 4.972 4.389 -19.164 1.00 98.56 287 CYS A N 1
ATOM 2165 C CA . CYS A 1 287 ? 5.505 3.673 -18.012 1.00 98.56 287 CYS A CA 1
ATOM 2166 C C . CYS A 1 287 ? 4.468 3.506 -16.906 1.00 98.56 287 CYS A C 1
ATOM 2168 O O . CYS A 1 287 ? 4.281 2.387 -16.445 1.00 98.56 287 CYS A O 1
ATOM 2170 N N . SER A 1 288 ? 3.724 4.557 -16.548 1.00 97.56 288 SER A N 1
ATOM 2171 C CA . SER A 1 288 ? 2.641 4.478 -15.556 1.00 97.56 288 SER A CA 1
ATOM 2172 C C . SER A 1 288 ? 1.653 3.349 -15.878 1.00 97.56 288 SER A C 1
ATOM 2174 O O . SER A 1 288 ? 1.435 2.457 -15.060 1.00 97.56 288 SER A O 1
ATOM 2176 N N . ARG A 1 289 ? 1.139 3.314 -17.117 1.00 98.19 289 ARG A N 1
ATOM 2177 C CA . ARG A 1 289 ? 0.163 2.308 -17.564 1.00 98.19 289 ARG A CA 1
ATOM 2178 C C . ARG A 1 289 ? 0.732 0.888 -17.591 1.00 98.19 289 ARG A C 1
ATOM 2180 O O . ARG A 1 289 ? 0.030 -0.061 -17.245 1.00 98.19 289 ARG A O 1
ATOM 2187 N N . LEU A 1 290 ? 1.964 0.714 -18.073 1.00 98.69 290 LEU A N 1
ATOM 2188 C CA . LEU A 1 290 ? 2.561 -0.619 -18.185 1.00 98.69 290 LEU A CA 1
ATOM 2189 C C . LEU A 1 290 ? 2.994 -1.166 -16.827 1.00 98.69 290 LEU A C 1
ATOM 2191 O O . LEU A 1 290 ? 2.768 -2.345 -16.573 1.00 98.69 290 LEU A O 1
ATOM 2195 N N . LEU A 1 291 ? 3.539 -0.322 -15.948 1.00 98.81 291 LEU A N 1
ATOM 2196 C CA . LEU A 1 291 ? 3.907 -0.707 -14.587 1.00 98.81 291 LEU A CA 1
ATOM 2197 C C . LEU A 1 291 ? 2.669 -1.007 -13.734 1.00 98.81 291 LEU A C 1
ATOM 2199 O O . LEU A 1 291 ? 2.688 -1.985 -12.994 1.00 98.81 291 LEU A O 1
ATOM 2203 N N . GLU A 1 292 ? 1.566 -0.263 -13.899 1.00 98.62 292 GLU A N 1
ATOM 2204 C CA . GLU A 1 292 ? 0.277 -0.622 -13.287 1.00 98.62 292 GLU A CA 1
ATOM 2205 C C . GLU A 1 292 ? -0.171 -2.017 -13.740 1.00 98.62 292 GLU A C 1
ATOM 2207 O O . GLU A 1 292 ? -0.525 -2.866 -12.921 1.00 98.62 292 GLU A O 1
ATOM 2212 N N . ARG A 1 293 ? -0.140 -2.289 -15.051 1.00 98.38 293 ARG A N 1
ATOM 2213 C CA . ARG A 1 293 ? -0.537 -3.603 -15.574 1.00 98.38 293 ARG A CA 1
ATOM 2214 C C . ARG A 1 293 ? 0.395 -4.717 -15.102 1.00 98.38 293 ARG A C 1
ATOM 2216 O O . ARG A 1 293 ? -0.077 -5.815 -14.822 1.00 98.38 293 ARG A O 1
ATOM 2223 N N . MET A 1 294 ? 1.688 -4.427 -14.989 1.00 98.62 294 MET A N 1
ATOM 2224 C CA . MET A 1 294 ? 2.692 -5.339 -14.454 1.00 98.62 294 MET A CA 1
ATOM 2225 C C . MET A 1 294 ? 2.344 -5.747 -13.024 1.00 98.62 294 MET A C 1
ATOM 2227 O O . MET A 1 294 ? 2.077 -6.918 -12.783 1.00 98.62 294 MET A O 1
ATOM 2231 N N . ILE A 1 295 ? 2.227 -4.798 -12.093 1.00 98.56 295 ILE A N 1
ATOM 2232 C CA . ILE A 1 295 ? 1.939 -5.137 -10.690 1.00 98.56 295 ILE A CA 1
ATOM 2233 C C . ILE A 1 295 ? 0.539 -5.734 -10.484 1.00 98.56 295 ILE A C 1
ATOM 2235 O O . ILE A 1 295 ? 0.287 -6.353 -9.452 1.00 98.56 295 ILE A O 1
ATOM 2239 N N . ASN A 1 296 ? -0.378 -5.562 -11.441 1.00 98.50 296 ASN A N 1
ATOM 2240 C CA . ASN A 1 296 ? -1.724 -6.144 -11.419 1.00 98.50 296 ASN A CA 1
ATOM 2241 C C . ASN A 1 296 ? -1.826 -7.503 -12.139 1.00 98.50 296 ASN A C 1
ATOM 2243 O O . ASN A 1 296 ? -2.916 -8.074 -12.206 1.00 98.50 296 ASN A O 1
ATOM 2247 N N . THR A 1 297 ? -0.723 -8.035 -12.671 1.00 98.38 297 THR A N 1
ATOM 2248 C CA . THR A 1 297 ? -0.675 -9.394 -13.224 1.00 98.38 297 THR A CA 1
ATOM 2249 C C . THR A 1 297 ? -0.541 -10.384 -12.072 1.00 98.38 297 THR A C 1
ATOM 2251 O O . THR A 1 297 ? 0.489 -10.420 -11.411 1.00 98.38 297 THR A O 1
ATOM 2254 N N . VAL A 1 298 ? -1.596 -11.156 -11.806 1.00 97.94 298 VAL A N 1
ATOM 2255 C CA . VAL A 1 298 ? -1.706 -12.069 -10.654 1.00 97.94 298 VAL A CA 1
ATOM 2256 C C . VAL A 1 298 ? -2.240 -13.445 -11.078 1.00 97.94 298 VAL A C 1
ATOM 2258 O O . VAL A 1 298 ? -2.897 -13.538 -12.125 1.00 97.94 298 VAL A O 1
ATOM 2261 N N . PRO A 1 299 ? -2.030 -14.507 -10.273 1.00 96.56 299 PRO A N 1
ATOM 2262 C CA . PRO A 1 299 ? -2.564 -15.834 -10.563 1.00 96.56 299 PRO A CA 1
ATOM 2263 C C . PRO A 1 299 ? -4.090 -15.862 -10.733 1.00 96.56 299 PRO A C 1
ATOM 2265 O O . PRO A 1 299 ? -4.844 -15.069 -10.159 1.00 96.56 299 PRO A O 1
ATOM 2268 N N . ARG A 1 300 ? -4.587 -16.845 -11.491 1.00 96.06 300 ARG A N 1
ATOM 2269 C CA . ARG A 1 300 ? -6.025 -17.029 -11.723 1.00 96.06 300 ARG A CA 1
ATOM 2270 C C . ARG A 1 300 ? -6.752 -17.308 -10.408 1.00 96.06 300 ARG A C 1
ATOM 2272 O O . ARG A 1 300 ? -6.431 -18.252 -9.697 1.00 96.06 300 ARG A O 1
ATOM 2279 N N . GLY A 1 301 ? -7.812 -16.546 -10.152 1.00 95.19 301 GLY A N 1
ATOM 2280 C CA . GLY A 1 301 ? -8.642 -16.676 -8.950 1.00 95.19 301 GLY A CA 1
ATOM 2281 C C . GLY A 1 301 ? -8.309 -15.657 -7.862 1.00 95.19 301 GLY A C 1
ATOM 2282 O O . GLY A 1 301 ? -9.142 -15.440 -6.985 1.00 95.19 301 GLY A O 1
ATOM 2283 N N . VAL A 1 302 ? -7.163 -14.976 -7.958 1.00 96.56 302 VAL A N 1
ATOM 2284 C CA . VAL A 1 302 ? -6.881 -13.781 -7.155 1.00 96.56 302 VAL A CA 1
ATOM 2285 C C . VAL A 1 302 ? -7.748 -12.633 -7.670 1.00 96.56 302 VAL A C 1
ATOM 2287 O O . VAL A 1 302 ? -7.820 -12.378 -8.873 1.00 96.56 302 VAL A O 1
ATOM 2290 N N . VAL A 1 303 ? -8.438 -11.953 -6.755 1.00 95.62 303 VAL A N 1
ATOM 2291 C CA . VAL A 1 303 ? -9.307 -10.812 -7.066 1.00 95.62 303 VAL A CA 1
ATOM 2292 C C . VAL A 1 303 ? -8.757 -9.590 -6.355 1.00 95.62 303 VAL A C 1
ATOM 2294 O O . VAL A 1 303 ? -8.911 -9.450 -5.141 1.00 95.62 303 VAL A O 1
ATOM 2297 N N . LEU A 1 304 ? -8.137 -8.708 -7.133 1.00 96.75 304 LEU A N 1
ATOM 2298 C CA . LEU A 1 304 ? -7.646 -7.431 -6.637 1.00 96.75 304 LEU A CA 1
ATOM 2299 C C . LEU A 1 304 ? -8.808 -6.498 -6.281 1.00 96.75 304 LEU A C 1
ATOM 2301 O O . LEU A 1 304 ? -9.884 -6.559 -6.881 1.00 96.75 304 LEU A O 1
ATOM 2305 N N . SER A 1 305 ? -8.579 -5.625 -5.305 1.00 95.44 305 SER A N 1
ATOM 2306 C CA . SER A 1 305 ? -9.508 -4.554 -4.957 1.00 95.44 305 SER A CA 1
ATOM 2307 C C . SER A 1 305 ? -9.642 -3.521 -6.083 1.00 95.44 305 SER A C 1
ATOM 2309 O O . SER A 1 305 ? -8.888 -3.507 -7.068 1.00 95.44 305 SER A O 1
ATOM 2311 N N . ASP A 1 306 ? -10.561 -2.576 -5.887 1.00 94.56 306 ASP A N 1
ATOM 2312 C CA . ASP A 1 306 ? -10.469 -1.281 -6.554 1.00 94.56 306 ASP A CA 1
ATOM 2313 C C . ASP A 1 306 ? -9.142 -0.576 -6.225 1.00 94.56 306 ASP A C 1
ATOM 2315 O O . ASP A 1 306 ? -8.390 -1.024 -5.349 1.00 94.56 306 ASP A O 1
ATOM 2319 N N . VAL A 1 307 ? -8.809 0.482 -6.973 1.00 95.75 307 VAL A N 1
ATOM 2320 C CA . VAL A 1 307 ? -7.617 1.284 -6.660 1.00 95.75 307 VAL A CA 1
ATOM 2321 C C . VAL A 1 307 ? -7.729 1.753 -5.213 1.00 95.75 307 VAL A C 1
ATOM 2323 O O . VAL A 1 307 ? -8.804 2.140 -4.763 1.00 95.75 307 VAL A O 1
ATOM 2326 N N . VAL A 1 308 ? -6.629 1.669 -4.474 1.00 95.31 308 VAL A N 1
ATOM 2327 C CA . VAL A 1 308 ? -6.549 2.152 -3.100 1.00 95.31 308 VAL A CA 1
ATOM 2328 C C . VAL A 1 308 ? -6.669 3.672 -3.136 1.00 95.31 308 VAL A C 1
ATOM 2330 O O . VAL A 1 308 ? -5.721 4.382 -3.473 1.00 95.31 308 VAL A O 1
ATOM 2333 N N . GLU A 1 309 ? -7.866 4.160 -2.834 1.00 93.06 309 GLU A N 1
ATOM 2334 C CA . GLU A 1 309 ? -8.175 5.583 -2.787 1.00 93.06 309 GLU A CA 1
ATOM 2335 C C . GLU A 1 309 ? -7.879 6.170 -1.409 1.00 93.06 309 GLU A C 1
ATOM 2337 O O . GLU A 1 309 ? -7.975 5.505 -0.376 1.00 93.06 309 GLU A O 1
ATOM 2342 N N . LEU A 1 310 ? -7.522 7.450 -1.404 1.00 92.88 310 LEU A N 1
ATOM 2343 C CA . LEU A 1 310 ? -7.284 8.207 -0.188 1.00 92.88 310 LEU A CA 1
ATOM 2344 C C . LEU A 1 310 ? -8.595 8.438 0.565 1.00 92.88 310 LEU A C 1
ATOM 2346 O O . LEU A 1 310 ? -9.564 8.933 -0.008 1.00 92.88 310 LEU A O 1
ATOM 2350 N N . TYR A 1 311 ? -8.594 8.192 1.876 1.00 94.25 311 TYR A N 1
ATOM 2351 C CA . TYR A 1 311 ? -9.684 8.642 2.745 1.00 94.25 311 TYR A CA 1
ATOM 2352 C C . TYR A 1 311 ? -9.555 10.141 3.048 1.00 94.25 311 TYR A C 1
ATOM 2354 O O . TYR A 1 311 ? -8.565 10.531 3.687 1.00 94.25 311 TYR A O 1
ATOM 2362 N N . PRO A 1 312 ? -10.554 10.979 2.692 1.00 94.94 312 PRO A N 1
ATOM 2363 C CA . PRO A 1 312 ? -10.535 12.402 3.037 1.00 94.94 312 PRO A CA 1
ATOM 2364 C C . PRO A 1 312 ? -10.506 12.611 4.561 1.00 94.94 312 PRO A C 1
ATOM 2366 O O . PRO A 1 312 ? -9.819 13.497 5.075 1.00 94.94 312 PRO A O 1
ATOM 2369 N N . VAL A 1 313 ? -11.211 11.736 5.287 1.00 96.56 313 VAL A N 1
ATOM 2370 C CA . VAL A 1 313 ? -11.253 11.655 6.749 1.00 96.56 313 VAL A CA 1
ATOM 2371 C C . VAL A 1 313 ? -11.149 10.185 7.161 1.00 96.56 313 VAL A C 1
ATOM 2373 O O . VAL A 1 313 ? -11.977 9.377 6.745 1.00 96.56 313 VAL A O 1
ATOM 2376 N N . LYS A 1 314 ? -10.161 9.832 7.992 1.00 95.75 314 LYS A N 1
ATOM 2377 C CA . LYS A 1 314 ? -9.925 8.455 8.461 1.00 95.75 314 LYS A CA 1
ATOM 2378 C C . LYS A 1 314 ? -9.810 8.397 9.988 1.00 95.75 314 LYS A C 1
ATOM 2380 O O . LYS A 1 314 ? -8.913 9.028 10.555 1.00 95.75 314 LYS A O 1
ATOM 2385 N N . PRO A 1 315 ? -10.678 7.644 10.681 1.00 95.31 315 PRO A N 1
ATOM 2386 C CA . PRO A 1 315 ? -10.500 7.352 12.096 1.00 95.31 315 PRO A CA 1
ATOM 2387 C C . PRO A 1 315 ? -9.228 6.551 12.361 1.00 95.31 315 PRO A C 1
ATOM 2389 O O . PRO A 1 315 ? -8.878 5.637 11.617 1.00 95.31 315 PRO A O 1
ATOM 2392 N N . TRP A 1 316 ? -8.558 6.856 13.466 1.00 89.50 316 TRP A N 1
ATOM 2393 C CA . TRP A 1 316 ? -7.360 6.153 13.891 1.00 89.50 316 TRP A CA 1
ATOM 2394 C C . TRP A 1 316 ? -7.269 6.091 15.416 1.00 89.50 316 TRP A C 1
ATOM 2396 O O . TRP A 1 316 ? -7.681 7.007 16.122 1.00 89.50 316 TRP A O 1
ATOM 2406 N N . PHE A 1 317 ? -6.720 4.993 15.940 1.00 88.69 317 PHE A N 1
ATOM 2407 C CA . PHE A 1 317 ? -6.457 4.841 17.376 1.00 88.69 317 PHE A CA 1
ATOM 2408 C C . PHE A 1 317 ? -7.685 5.133 18.275 1.00 88.69 317 PHE A C 1
ATOM 2410 O O . PHE A 1 317 ? -7.588 5.814 19.294 1.00 88.69 317 PHE A O 1
ATOM 2417 N N . LEU A 1 318 ? -8.867 4.652 17.870 1.00 92.88 318 LEU A N 1
ATOM 2418 C CA . LEU A 1 318 ? -10.111 4.825 18.623 1.00 92.88 318 LEU A CA 1
ATOM 2419 C C . LEU A 1 318 ? -10.091 3.997 19.917 1.00 92.88 318 LEU A C 1
ATOM 2421 O O . LEU A 1 318 ? -9.824 2.798 19.880 1.00 92.88 318 LEU A O 1
ATOM 2425 N N . ASN A 1 319 ? -10.412 4.631 21.044 1.00 93.00 319 ASN A N 1
ATOM 2426 C CA . ASN A 1 319 ? -10.413 4.042 22.381 1.00 93.00 319 ASN A CA 1
ATOM 2427 C C . ASN A 1 319 ? -11.705 4.351 23.139 1.00 93.00 319 ASN A C 1
ATOM 2429 O O . ASN A 1 319 ? -12.122 5.506 23.266 1.00 93.00 319 ASN A O 1
ATOM 2433 N N . LEU A 1 320 ? -12.335 3.297 23.652 1.00 94.94 320 LEU A N 1
ATOM 2434 C CA . LEU A 1 320 ? -13.587 3.374 24.391 1.00 94.94 320 LEU A CA 1
ATOM 2435 C C . LEU A 1 320 ? -13.406 2.714 25.756 1.00 94.94 320 LEU A C 1
ATOM 2437 O O . LEU A 1 320 ? -13.309 1.493 25.868 1.00 94.94 320 LEU A O 1
ATOM 2441 N N . GLY A 1 321 ? -13.363 3.537 26.801 1.00 94.69 321 GLY A N 1
ATOM 2442 C CA . GLY A 1 321 ? -13.223 3.085 28.184 1.00 94.69 321 GLY A CA 1
ATOM 2443 C C . GLY A 1 321 ? -14.532 3.211 28.953 1.00 94.69 321 GLY A C 1
ATOM 2444 O O . GLY A 1 321 ? -15.109 4.295 28.977 1.00 94.69 321 GLY A O 1
ATOM 2445 N N . VAL A 1 322 ? -14.995 2.153 29.615 1.00 94.94 322 VAL A N 1
ATOM 2446 C CA . VAL A 1 322 ? -16.141 2.210 30.539 1.00 94.94 322 VAL A CA 1
ATOM 2447 C C . VAL A 1 322 ? -15.663 2.235 31.988 1.00 94.94 322 VAL A C 1
ATOM 2449 O O . VAL A 1 322 ? -14.675 1.595 32.338 1.00 94.94 322 VAL A O 1
ATOM 2452 N N . SER A 1 323 ? -16.361 2.977 32.846 1.00 88.44 323 SER A N 1
ATOM 2453 C CA . SER A 1 323 ? -15.962 3.164 34.246 1.00 88.44 323 SER A CA 1
ATOM 2454 C C . SER A 1 323 ? -17.131 3.056 35.228 1.00 88.44 323 SER A C 1
ATOM 2456 O O . SER A 1 323 ? -18.300 3.212 34.871 1.00 88.44 323 SER A O 1
ATOM 2458 N N . GLU A 1 324 ? -16.806 2.823 36.503 1.00 87.00 324 GLU A N 1
ATOM 2459 C CA . GLU A 1 324 ? -17.767 2.610 37.603 1.00 87.00 324 GLU A CA 1
ATOM 2460 C C . GLU A 1 324 ? -18.702 3.804 37.850 1.00 87.00 324 GLU A C 1
ATOM 2462 O O . GLU A 1 324 ? -19.826 3.652 38.320 1.00 87.00 324 GLU A O 1
ATOM 2467 N N . ASN A 1 325 ? -18.289 5.009 37.455 1.00 89.31 325 ASN A N 1
ATOM 2468 C CA . ASN A 1 325 ? -19.109 6.221 37.521 1.00 89.31 325 ASN A CA 1
ATOM 2469 C C . ASN A 1 325 ? -20.282 6.246 36.507 1.00 89.31 325 ASN A C 1
ATOM 2471 O O . ASN A 1 325 ? -20.960 7.267 36.385 1.00 89.31 325 ASN A O 1
ATOM 2475 N N . ARG A 1 326 ? -20.533 5.142 35.787 1.00 90.81 326 ARG A N 1
ATOM 2476 C CA . ARG A 1 326 ? -21.576 4.980 34.756 1.00 90.81 326 ARG A CA 1
ATOM 2477 C C . ARG A 1 326 ? -21.385 5.876 33.526 1.00 90.81 326 ARG A C 1
ATOM 2479 O O . ARG A 1 326 ? -22.348 6.171 32.809 1.00 90.81 326 ARG A O 1
ATOM 2486 N N . THR A 1 327 ? -20.146 6.280 33.255 1.00 92.62 327 THR A N 1
ATOM 2487 C CA . THR A 1 327 ? -19.758 6.985 32.028 1.00 92.62 327 THR A CA 1
ATOM 2488 C C . THR A 1 327 ? -18.828 6.142 31.171 1.00 92.62 327 THR A C 1
ATOM 2490 O O . THR A 1 327 ? -18.160 5.229 31.650 1.00 92.62 327 THR A O 1
ATOM 2493 N N . MET A 1 328 ? -18.785 6.491 29.897 1.00 94.19 328 MET A N 1
ATOM 2494 C CA . MET A 1 328 ? -17.889 5.955 28.896 1.00 94.19 328 MET A CA 1
ATOM 2495 C C . MET A 1 328 ? -17.025 7.094 28.365 1.00 94.19 328 MET A C 1
ATOM 2497 O O . MET A 1 328 ? -17.554 8.117 27.936 1.00 94.19 328 MET A O 1
ATOM 2501 N N . THR A 1 329 ? -15.709 6.933 28.413 1.00 95.94 329 THR A N 1
ATOM 2502 C CA . THR A 1 329 ? -14.753 7.864 27.813 1.00 95.94 329 THR A CA 1
ATOM 2503 C C . THR A 1 329 ? -14.497 7.442 26.377 1.00 95.94 329 THR A C 1
ATOM 2505 O O . THR A 1 329 ? -14.079 6.311 26.137 1.00 95.94 329 THR A O 1
ATOM 2508 N N . LEU A 1 330 ? -14.746 8.357 25.444 1.00 96.25 330 LEU A N 1
ATOM 2509 C CA . LEU A 1 330 ? -14.427 8.208 24.030 1.00 96.25 330 LEU A CA 1
ATOM 2510 C C . LEU A 1 330 ? -13.199 9.060 23.738 1.00 96.25 330 LEU A C 1
ATOM 2512 O O . LEU A 1 330 ? -13.247 10.276 23.926 1.00 96.25 330 LEU A O 1
ATOM 2516 N N . SER A 1 331 ? -12.118 8.446 23.280 1.00 96.19 331 SER A N 1
ATOM 2517 C CA . SER A 1 331 ? -10.933 9.160 22.811 1.00 96.19 331 SER A CA 1
ATOM 2518 C C . SER A 1 331 ? -10.369 8.530 21.550 1.00 96.19 331 SER A C 1
ATOM 2520 O O . SER A 1 331 ? -10.660 7.383 21.223 1.00 96.19 331 SER A O 1
ATOM 2522 N N . GLY A 1 332 ? -9.574 9.287 20.810 1.00 95.19 332 GLY A N 1
ATOM 2523 C CA . GLY A 1 332 ? -8.916 8.777 19.619 1.00 95.19 332 GLY A CA 1
ATOM 2524 C C . GLY A 1 332 ? -8.389 9.889 18.740 1.00 95.19 332 GLY A C 1
ATOM 2525 O O . GLY A 1 332 ? -8.293 11.044 19.163 1.00 95.19 332 GLY A O 1
ATOM 2526 N N . ILE A 1 333 ? -8.043 9.519 17.513 1.00 95.56 333 ILE A N 1
ATOM 2527 C CA . ILE A 1 333 ? -7.477 10.412 16.512 1.00 95.56 333 ILE A CA 1
ATOM 2528 C C . ILE A 1 333 ? -8.313 10.321 15.232 1.00 95.56 333 ILE A C 1
ATOM 2530 O O . ILE A 1 333 ? -8.842 9.271 14.876 1.00 95.56 333 ILE A O 1
ATOM 2534 N N . VAL A 1 334 ? -8.441 11.434 14.524 1.00 97.31 334 VAL A N 1
ATOM 2535 C CA . VAL A 1 334 ? -8.953 11.470 13.155 1.00 97.31 334 VAL A CA 1
ATOM 2536 C C . VAL A 1 334 ? -7.879 12.089 12.272 1.00 97.31 334 VAL A C 1
ATOM 2538 O O . VAL A 1 334 ? -7.431 13.205 12.535 1.00 97.31 334 VAL A O 1
ATOM 2541 N N . ARG A 1 335 ? -7.452 11.361 11.241 1.00 96.56 335 ARG A N 1
ATOM 2542 C CA . ARG A 1 335 ? -6.581 11.865 10.176 1.00 96.56 335 ARG A CA 1
ATOM 2543 C C . ARG A 1 335 ? -7.448 12.589 9.151 1.00 96.56 335 ARG A C 1
ATOM 2545 O O . ARG A 1 335 ? -8.429 12.017 8.677 1.00 96.56 335 ARG A O 1
ATOM 2552 N N . ILE A 1 336 ? -7.095 13.822 8.807 1.00 97.25 336 ILE A N 1
ATOM 2553 C CA . ILE A 1 336 ? -7.818 14.637 7.825 1.00 97.25 336 ILE A CA 1
ATOM 2554 C C . ILE A 1 336 ? -6.837 15.090 6.749 1.00 97.25 336 ILE A C 1
ATOM 2556 O O . ILE A 1 336 ? -5.744 15.552 7.076 1.00 97.25 336 ILE A O 1
ATOM 2560 N N . ALA A 1 337 ? -7.223 14.957 5.480 1.00 96.12 337 ALA A N 1
ATOM 2561 C CA . ALA A 1 337 ? -6.446 15.493 4.369 1.00 96.12 337 ALA A CA 1
ATOM 2562 C C . ALA A 1 337 ? -6.412 17.029 4.427 1.00 96.12 337 ALA A C 1
ATOM 2564 O O . ALA A 1 337 ? -7.453 17.677 4.544 1.00 96.12 337 ALA A O 1
ATOM 2565 N N . ASP A 1 338 ? -5.228 17.626 4.299 1.00 95.69 338 ASP A N 1
ATOM 2566 C CA . ASP 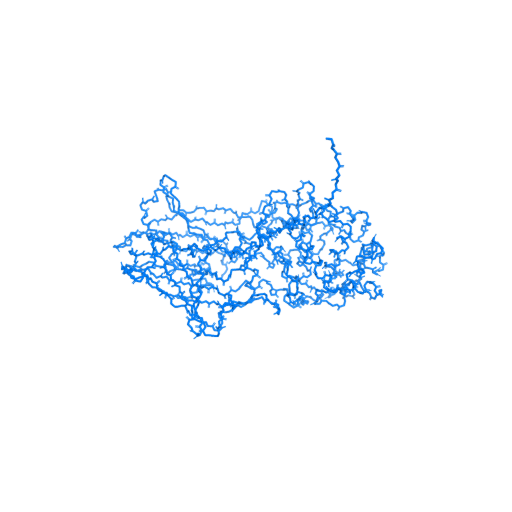A 1 338 ? -5.048 19.077 4.443 1.00 95.69 338 ASP A CA 1
ATOM 2567 C C . ASP A 1 338 ? -5.797 19.879 3.373 1.00 95.69 338 ASP A C 1
ATOM 2569 O O . ASP A 1 338 ? -6.153 21.031 3.608 1.00 95.69 338 ASP A O 1
ATOM 2573 N N . ALA A 1 339 ? -6.112 19.265 2.227 1.00 94.25 339 ALA A N 1
ATOM 2574 C CA . ALA A 1 339 ? -6.963 19.857 1.194 1.00 94.25 339 ALA A CA 1
ATOM 2575 C C . ALA A 1 339 ? -8.368 20.239 1.708 1.00 94.25 339 ALA A C 1
ATOM 2577 O O . ALA A 1 339 ? -9.048 21.056 1.089 1.00 94.25 339 ALA A O 1
ATOM 2578 N N . LEU A 1 340 ? -8.801 19.663 2.835 1.00 94.44 340 LEU A N 1
ATOM 2579 C CA . LEU A 1 340 ? -10.079 19.954 3.486 1.00 94.44 340 LEU A CA 1
ATOM 2580 C C . LEU A 1 340 ? -9.974 21.032 4.572 1.00 94.44 340 LEU A C 1
ATOM 2582 O O . LEU A 1 340 ? -10.987 21.421 5.155 1.00 94.44 340 LEU A O 1
ATOM 2586 N N . LEU A 1 341 ? -8.758 21.470 4.899 1.00 94.62 341 LEU A N 1
ATOM 2587 C CA . LEU A 1 341 ? -8.476 22.328 6.039 1.00 94.62 341 LEU A CA 1
ATOM 2588 C C . LEU A 1 341 ? -8.100 23.740 5.589 1.00 94.62 341 LEU A C 1
ATOM 2590 O O . LEU A 1 341 ? -7.466 23.971 4.563 1.00 94.62 341 LEU A O 1
ATOM 2594 N N . THR A 1 342 ? -8.452 24.705 6.428 1.00 91.56 342 THR A N 1
ATOM 2595 C CA . THR A 1 342 ? -7.911 26.065 6.398 1.00 91.56 342 THR A CA 1
ATOM 2596 C C . THR A 1 342 ? -7.030 26.283 7.627 1.00 91.56 342 THR A C 1
ATOM 2598 O O . THR A 1 342 ? -7.002 25.458 8.543 1.00 91.56 342 THR A O 1
ATOM 2601 N N . LYS A 1 343 ? -6.303 27.406 7.675 1.00 83.62 343 LYS A N 1
ATOM 2602 C CA . LYS A 1 343 ? -5.323 27.685 8.737 1.00 83.62 343 LYS A CA 1
ATOM 2603 C C . LYS A 1 343 ? -5.915 27.609 10.152 1.00 83.62 343 LYS A C 1
ATOM 2605 O O . LYS A 1 343 ? -5.197 27.223 11.072 1.00 83.62 343 LYS A O 1
ATOM 2610 N N . SER A 1 344 ? -7.193 27.948 10.320 1.00 86.81 344 SER A N 1
ATOM 2611 C CA . SER A 1 344 ? -7.876 27.908 11.619 1.00 86.81 344 SER A CA 1
ATOM 2612 C C . SER A 1 344 ? -9.139 27.042 11.603 1.00 86.81 344 SER A C 1
ATOM 2614 O O . SER A 1 344 ? -10.108 27.346 12.299 1.00 86.81 344 SER A O 1
ATOM 2616 N N . SER A 1 345 ? -9.138 25.962 10.813 1.00 94.12 345 SER A N 1
ATOM 2617 C CA . SER A 1 345 ? -10.254 25.016 10.794 1.00 94.12 345 SER A CA 1
ATOM 2618 C C . SER A 1 345 ? -10.546 24.435 12.181 1.00 94.12 345 SER A C 1
ATOM 2620 O O . SER A 1 345 ? -9.641 23.999 12.895 1.00 94.12 345 SER A O 1
ATOM 2622 N N . GLN A 1 346 ? -11.828 24.383 12.546 1.00 96.31 346 GLN A N 1
ATOM 2623 C CA . GLN A 1 346 ? -12.297 23.701 13.749 1.00 96.31 346 GLN A CA 1
ATOM 2624 C C . GLN A 1 346 ? -12.895 22.346 13.374 1.00 96.31 346 GLN A C 1
ATOM 2626 O O . GLN A 1 346 ? -13.782 22.265 12.529 1.00 96.31 346 GLN A O 1
ATOM 2631 N N . VAL A 1 347 ? -12.451 21.291 14.056 1.00 97.94 347 VAL A N 1
ATOM 2632 C CA . VAL A 1 347 ? -12.929 19.922 13.836 1.00 97.94 347 VAL A CA 1
ATOM 2633 C C . VAL A 1 347 ? -13.783 19.484 15.020 1.00 97.94 347 VAL A C 1
ATOM 2635 O O . VAL A 1 347 ? -13.353 19.575 16.175 1.00 97.94 347 VAL A O 1
ATOM 2638 N N . ARG A 1 348 ? -14.996 19.000 14.750 1.00 97.19 348 ARG A N 1
ATOM 2639 C CA . ARG A 1 348 ? -15.892 18.422 15.757 1.00 97.19 348 ARG A CA 1
ATOM 2640 C C . ARG A 1 348 ? -16.345 17.027 15.361 1.00 97.19 348 ARG A C 1
ATOM 2642 O O . ARG A 1 348 ? -16.654 16.769 14.205 1.00 97.19 348 ARG A O 1
ATOM 2649 N N . LEU A 1 349 ? -16.420 16.136 16.340 1.00 97.12 349 LEU A N 1
ATOM 2650 C CA . LEU A 1 349 ? -16.977 14.799 16.181 1.00 97.12 349 LEU A CA 1
ATOM 2651 C C . LEU A 1 349 ? -18.343 14.758 16.848 1.00 97.12 349 LEU A C 1
ATOM 2653 O O . LEU A 1 349 ? -18.451 15.075 18.034 1.00 97.12 349 LEU A O 1
ATOM 2657 N N . HIS A 1 350 ? -19.362 14.342 16.103 1.00 94.75 350 HIS A N 1
ATOM 2658 C CA . HIS A 1 350 ? -20.725 14.183 16.608 1.00 94.75 350 HIS A CA 1
ATOM 2659 C C . HIS A 1 350 ? -21.032 12.695 16.755 1.00 94.75 350 HIS A C 1
ATOM 2661 O O . HIS A 1 350 ? -21.023 11.963 15.766 1.00 94.75 350 HIS A O 1
ATOM 2667 N N . PHE A 1 351 ? -21.276 12.241 17.985 1.00 94.19 351 PHE A N 1
ATOM 2668 C CA . PHE A 1 351 ? -21.446 10.820 18.296 1.00 94.19 351 PHE A CA 1
ATOM 2669 C C . PHE A 1 351 ? -22.915 10.410 18.259 1.00 94.19 351 PHE A C 1
ATOM 2671 O O . PHE A 1 351 ? -23.750 10.965 18.979 1.00 94.19 351 PHE A O 1
ATOM 2678 N N . ASN A 1 352 ? -23.212 9.382 17.469 1.00 92.31 352 ASN A N 1
ATOM 2679 C CA . ASN A 1 352 ? -24.532 8.781 17.397 1.00 92.31 352 ASN A CA 1
ATOM 2680 C C . ASN A 1 352 ? -24.736 7.801 18.563 1.00 92.31 352 ASN A C 1
ATOM 2682 O O . ASN A 1 352 ? -23.859 6.972 18.833 1.00 92.31 352 ASN A O 1
ATOM 2686 N N . PRO A 1 353 ? -25.884 7.864 19.261 1.00 92.69 353 PRO A N 1
ATOM 2687 C CA . PRO A 1 353 ? -26.162 7.001 20.401 1.00 92.69 353 PRO A CA 1
ATOM 2688 C C . PRO A 1 353 ? -26.371 5.551 19.957 1.00 92.69 353 PRO A C 1
ATOM 2690 O O . PRO A 1 353 ? -26.912 5.306 18.879 1.00 92.69 353 PRO A O 1
ATOM 2693 N N . ARG A 1 354 ? -26.096 4.591 20.851 1.00 93.06 354 ARG A N 1
ATOM 2694 C CA . ARG A 1 354 ? -26.254 3.139 20.605 1.00 93.06 354 ARG A CA 1
ATOM 2695 C C . ARG A 1 354 ? -27.616 2.756 20.011 1.00 93.06 354 ARG A C 1
ATOM 2697 O O . ARG A 1 354 ? -27.731 1.791 19.269 1.00 93.06 354 ARG A O 1
ATOM 2704 N N . SER A 1 355 ? -28.661 3.522 20.330 1.00 89.56 355 SER A N 1
ATOM 2705 C CA . SER A 1 355 ? -30.018 3.316 19.805 1.00 89.56 355 SER A CA 1
ATOM 2706 C C . SER A 1 355 ? -30.175 3.500 18.286 1.00 89.56 355 SER A C 1
ATOM 2708 O O . SER A 1 355 ? -31.251 3.206 17.770 1.00 89.56 355 SER A O 1
ATOM 2710 N N . GLY A 1 356 ? -29.175 4.056 17.591 1.00 82.81 356 GLY A N 1
ATOM 2711 C CA . GLY A 1 356 ? -29.233 4.376 16.160 1.00 82.81 356 GLY A CA 1
ATOM 2712 C C . GLY A 1 356 ? -30.160 5.545 15.804 1.00 82.81 356 GLY A C 1
ATOM 2713 O O . GLY A 1 356 ? -30.314 5.880 14.633 1.00 82.81 356 GLY A O 1
ATOM 2714 N N . LYS A 1 357 ? -30.801 6.183 16.793 1.00 77.31 357 LYS A N 1
ATOM 2715 C CA . LYS A 1 357 ? -31.657 7.350 16.560 1.00 77.31 357 LYS A CA 1
ATOM 2716 C C . LYS A 1 357 ? -30.798 8.567 16.189 1.00 77.31 357 LYS A C 1
ATOM 2718 O O . LYS A 1 357 ? -29.846 8.846 16.920 1.00 77.31 357 LYS A O 1
ATOM 2723 N N . PRO A 1 358 ? -31.157 9.321 15.131 1.00 66.25 358 PRO A N 1
ATOM 2724 C CA . PRO A 1 358 ? -30.445 10.536 14.761 1.00 66.25 358 PRO A CA 1
ATOM 2725 C C . PRO A 1 358 ? -30.410 11.533 15.915 1.00 66.25 358 PRO A C 1
ATOM 2727 O O . PRO A 1 358 ? -31.420 11.766 16.590 1.00 66.25 358 PRO A O 1
ATOM 2730 N N . CYS A 1 359 ? -29.254 12.153 16.113 1.00 69.50 359 CYS A N 1
ATOM 2731 C CA . CYS A 1 359 ? -29.102 13.235 17.068 1.00 69.50 359 CYS A CA 1
ATOM 2732 C C . CYS A 1 359 ? -29.956 14.433 16.648 1.00 69.50 359 CYS A C 1
ATOM 2734 O O . CYS A 1 359 ? -29.739 15.044 15.608 1.00 69.50 359 CYS A O 1
ATOM 2736 N N . SER A 1 360 ? -30.941 14.778 17.473 1.00 65.12 360 SER A N 1
ATOM 2737 C CA . SER A 1 360 ? -31.714 16.017 17.343 1.00 65.12 360 SER A CA 1
ATOM 2738 C C . SER A 1 360 ? -31.313 17.014 18.428 1.00 65.12 360 SER A C 1
ATOM 2740 O O . SER A 1 360 ? -30.922 16.609 19.527 1.00 65.12 360 SER A O 1
ATOM 2742 N N . A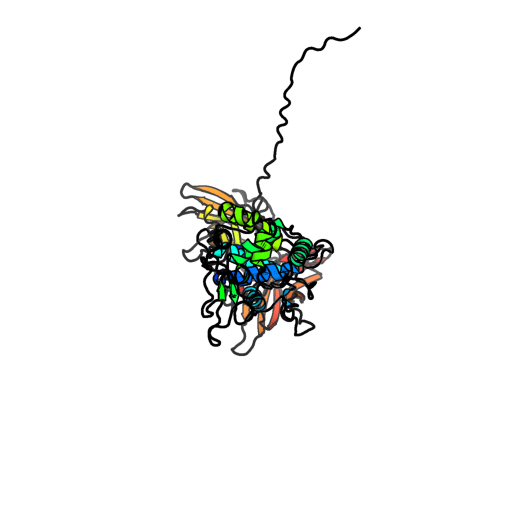LA A 1 361 ? -31.496 18.312 18.174 1.00 63.78 361 ALA A N 1
ATOM 2743 C CA . ALA A 1 361 ? -31.324 19.359 19.188 1.00 63.78 361 ALA A CA 1
ATOM 2744 C C . ALA A 1 361 ? -32.229 19.161 20.427 1.00 63.78 361 ALA A C 1
ATOM 2746 O O . ALA A 1 361 ? -31.978 19.732 21.483 1.00 63.78 361 ALA A O 1
ATOM 2747 N N . THR A 1 362 ? -33.273 18.336 20.305 1.00 67.62 362 THR A N 1
ATOM 2748 C CA . THR A 1 362 ? -34.220 17.977 21.371 1.00 67.62 362 THR A CA 1
ATOM 2749 C C . THR A 1 362 ? -33.908 16.646 22.058 1.00 67.62 362 THR A C 1
ATOM 2751 O O . THR A 1 362 ? -34.697 16.187 22.884 1.00 67.62 362 THR A O 1
ATOM 2754 N N . SER A 1 363 ? -32.797 15.990 21.709 1.00 72.81 363 SER A N 1
ATOM 2755 C CA . SER A 1 363 ? -32.406 14.724 22.337 1.00 72.81 363 SER A CA 1
ATOM 2756 C C . SER A 1 363 ? -32.162 14.950 23.826 1.00 72.81 363 SER A C 1
ATOM 2758 O O . SER A 1 363 ? -31.498 15.910 24.213 1.00 72.81 363 SER A O 1
ATOM 2760 N N . ASN A 1 364 ? -32.718 14.075 24.661 1.00 70.50 364 ASN A N 1
ATOM 2761 C CA . ASN A 1 364 ? -32.519 14.109 26.102 1.00 70.50 364 ASN A CA 1
ATOM 2762 C C . ASN A 1 364 ? -32.016 12.734 26.580 1.00 70.50 364 ASN A C 1
ATOM 2764 O O . ASN A 1 364 ? -32.804 11.783 26.566 1.00 70.50 364 ASN A O 1
ATOM 2768 N N . PRO A 1 365 ? -30.740 12.611 26.992 1.00 74.06 365 PRO A N 1
ATOM 2769 C CA . PRO A 1 365 ? -29.717 13.665 27.010 1.00 74.06 365 PRO A CA 1
ATOM 2770 C C . PRO A 1 365 ? -29.280 14.105 25.594 1.00 74.06 365 PRO A C 1
ATOM 2772 O O . PRO A 1 365 ? -29.486 13.357 24.632 1.00 74.06 365 PRO A O 1
ATOM 2775 N N . PRO A 1 366 ? -28.688 15.308 25.444 1.00 82.38 366 PRO A N 1
ATOM 2776 C CA . PRO A 1 366 ? -28.086 15.737 24.185 1.00 82.38 366 PRO A CA 1
ATOM 2777 C C . PRO A 1 366 ? -27.007 14.760 23.715 1.00 82.38 366 PRO A C 1
ATOM 2779 O O . PRO A 1 366 ? -26.301 14.161 24.529 1.00 82.38 366 PRO A O 1
ATOM 2782 N N . CYS A 1 367 ? -26.850 14.621 22.399 1.00 86.69 367 CYS A N 1
ATOM 2783 C CA . CYS A 1 367 ? -25.750 13.834 21.861 1.00 86.69 367 CYS A CA 1
ATOM 2784 C C . CYS A 1 367 ? -24.398 14.440 22.225 1.00 86.69 367 CYS A C 1
ATOM 2786 O O . CYS A 1 367 ? -24.245 15.662 22.286 1.00 86.69 367 CYS A O 1
ATOM 2788 N N . ALA A 1 368 ? -23.419 13.571 22.462 1.00 91.06 368 ALA A N 1
ATOM 2789 C CA . ALA A 1 368 ? -22.076 14.019 22.760 1.00 91.06 368 ALA A CA 1
ATOM 2790 C C . ALA A 1 368 ? -21.426 14.593 21.500 1.00 91.06 368 ALA A C 1
ATOM 2792 O O . ALA A 1 368 ? -21.535 14.028 20.410 1.00 91.06 368 ALA A O 1
ATOM 2793 N N . VAL A 1 369 ? -20.722 15.705 21.684 1.00 93.81 369 VAL A N 1
ATOM 2794 C CA . VAL A 1 369 ? -19.885 16.327 20.662 1.00 93.81 369 VAL A CA 1
ATOM 2795 C C . VAL A 1 369 ? -18.505 16.529 21.270 1.00 93.81 369 VAL A C 1
ATOM 2797 O O . VAL A 1 369 ? -18.391 17.041 22.385 1.00 93.81 369 VAL A O 1
ATOM 2800 N N . ALA A 1 370 ? -17.456 16.114 20.566 1.00 96.62 370 ALA A N 1
ATOM 2801 C CA . ALA A 1 370 ? -16.079 16.418 20.942 1.00 96.62 370 ALA A CA 1
ATOM 2802 C C . ALA A 1 370 ? -15.522 17.477 19.998 1.00 96.62 370 ALA A C 1
ATOM 2804 O O . ALA A 1 370 ? -15.677 17.363 18.787 1.00 96.62 370 ALA A O 1
ATOM 2805 N N . THR A 1 371 ? -14.849 18.491 20.538 1.00 97.06 371 THR A N 1
ATOM 2806 C CA . THR A 1 371 ? -13.991 19.358 19.720 1.00 97.06 371 THR A CA 1
ATOM 2807 C C . THR A 1 371 ? -12.607 18.736 19.689 1.00 97.06 371 THR A C 1
ATOM 2809 O O . THR A 1 371 ? -12.020 18.501 20.746 1.00 97.06 371 THR A O 1
ATOM 2812 N N . ALA A 1 372 ? -12.115 18.434 18.494 1.00 97.56 372 ALA A N 1
ATOM 2813 C CA . ALA A 1 372 ? -10.804 17.841 18.316 1.00 97.56 372 ALA A CA 1
ATOM 2814 C C . ALA A 1 372 ? -9.722 18.929 18.256 1.00 97.56 372 ALA A C 1
ATOM 2816 O O . ALA A 1 372 ? -9.979 20.076 17.889 1.00 97.56 372 ALA A O 1
ATOM 2817 N N . THR A 1 373 ? -8.504 18.565 18.641 1.00 96.25 373 THR A N 1
ATOM 2818 C CA . THR A 1 373 ? -7.343 19.462 18.698 1.00 96.25 373 THR A CA 1
ATOM 2819 C C . THR A 1 373 ? -6.182 18.864 17.924 1.00 96.25 373 THR A C 1
ATOM 2821 O O . THR A 1 373 ? -6.120 17.653 17.743 1.00 96.25 373 THR A O 1
ATOM 2824 N N . THR A 1 374 ? -5.262 19.701 17.464 1.00 95.69 374 THR A N 1
ATOM 2825 C CA . THR A 1 374 ? -4.060 19.269 16.746 1.00 95.69 374 THR A CA 1
ATOM 2826 C C . THR A 1 374 ? -2.842 20.046 17.245 1.00 95.69 374 THR A C 1
ATOM 2828 O O . THR A 1 374 ? -2.986 21.041 17.962 1.00 95.69 374 THR A O 1
ATOM 2831 N N . ALA A 1 375 ? -1.651 19.582 16.886 1.00 93.38 375 ALA A N 1
ATOM 2832 C CA . ALA A 1 375 ? -0.376 20.232 17.156 1.00 93.38 375 ALA A CA 1
ATOM 2833 C C . ALA A 1 375 ? 0.494 20.208 15.893 1.00 93.38 375 ALA A C 1
ATOM 2835 O O . ALA A 1 375 ? 0.312 19.353 15.030 1.00 93.38 375 ALA A O 1
ATOM 2836 N N . ASP A 1 376 ? 1.479 21.103 15.793 1.00 89.44 376 ASP A N 1
ATOM 2837 C CA . ASP A 1 376 ? 2.326 21.211 14.594 1.00 89.44 376 ASP A CA 1
ATOM 2838 C C . ASP A 1 376 ? 3.069 19.910 14.244 1.00 89.44 376 ASP A C 1
ATOM 2840 O O . ASP A 1 376 ? 3.325 19.649 13.071 1.00 89.44 376 ASP A O 1
ATOM 2844 N N . SER A 1 377 ? 3.377 19.076 15.242 1.00 91.12 377 SER A N 1
ATOM 2845 C CA . SER A 1 377 ? 4.020 17.768 15.067 1.00 91.12 377 SER A CA 1
ATOM 2846 C C . SER A 1 377 ? 3.073 16.651 14.616 1.00 91.12 377 SER A C 1
ATOM 2848 O O . SER A 1 377 ? 3.539 15.563 14.295 1.00 91.12 377 SER A O 1
ATOM 2850 N N . MET A 1 378 ? 1.758 16.885 14.601 1.00 94.31 378 MET A N 1
ATOM 2851 C CA . MET A 1 378 ? 0.729 15.900 14.252 1.00 94.31 378 MET A CA 1
ATOM 2852 C C . MET A 1 378 ? 0.391 15.974 12.763 1.00 94.31 378 MET A C 1
ATOM 2854 O O . MET A 1 378 ? -0.758 16.209 12.387 1.00 94.31 378 MET A O 1
ATOM 2858 N N . LYS A 1 379 ? 1.411 15.809 11.917 1.00 95.00 379 LYS A N 1
ATOM 2859 C CA . LYS A 1 379 ? 1.297 15.895 10.457 1.00 95.00 379 LYS A CA 1
ATOM 2860 C C . LYS A 1 379 ? 2.056 14.777 9.763 1.00 95.00 379 LYS A C 1
ATOM 2862 O O . LYS A 1 379 ? 3.092 14.350 10.269 1.00 95.00 379 LYS A O 1
ATOM 2867 N N . SER A 1 380 ? 1.568 14.340 8.608 1.00 93.81 380 SER A N 1
ATOM 2868 C CA . SER A 1 380 ? 2.259 13.374 7.747 1.00 93.81 380 SER A CA 1
ATOM 2869 C C . SER A 1 380 ? 2.121 13.717 6.263 1.00 93.81 380 SER A C 1
ATOM 2871 O O . SER A 1 380 ? 1.286 14.535 5.869 1.00 93.81 380 SER A O 1
ATOM 2873 N N . THR A 1 381 ? 2.998 13.131 5.450 1.00 92.31 381 THR A N 1
ATOM 2874 C CA . THR A 1 381 ? 3.106 13.348 4.000 1.00 92.31 381 THR A CA 1
ATOM 2875 C C . THR A 1 381 ? 3.780 12.143 3.325 1.00 92.31 381 THR A C 1
ATOM 2877 O O . THR A 1 381 ? 4.218 11.205 3.994 1.00 92.31 381 THR A O 1
ATOM 2880 N N . CYS A 1 382 ? 3.897 12.182 1.999 1.00 89.50 382 CYS A N 1
ATOM 2881 C CA . CYS A 1 382 ? 4.784 11.331 1.207 1.00 89.50 382 CYS A CA 1
ATOM 2882 C C . CYS A 1 382 ? 6.244 11.813 1.270 1.00 89.50 382 CYS A C 1
ATOM 2884 O O . CYS A 1 382 ? 6.500 12.989 1.535 1.00 89.50 382 CYS A O 1
ATOM 2886 N N . VAL A 1 383 ? 7.192 10.938 0.915 1.00 87.81 383 VAL A N 1
ATOM 2887 C CA . VAL A 1 383 ? 8.639 11.248 0.907 1.00 87.81 383 VAL A CA 1
ATOM 2888 C C . VAL A 1 383 ? 9.119 12.089 -0.288 1.00 87.81 383 VAL A C 1
ATOM 2890 O O . VAL A 1 383 ? 10.286 12.485 -0.320 1.00 87.81 383 VAL A O 1
ATOM 2893 N N . TYR A 1 384 ? 8.258 12.342 -1.277 1.00 86.12 384 TYR A N 1
ATOM 2894 C CA . TYR A 1 384 ? 8.560 13.079 -2.512 1.00 86.12 384 TYR A CA 1
ATOM 2895 C C . TYR A 1 384 ? 7.801 14.411 -2.598 1.00 86.12 384 TYR A C 1
ATOM 2897 O O . TYR A 1 384 ? 6.753 14.586 -1.974 1.00 86.12 384 TYR A O 1
ATOM 2905 N N . THR A 1 385 ? 8.336 15.368 -3.363 1.00 84.56 385 THR A N 1
ATOM 2906 C CA . THR A 1 385 ? 7.933 16.784 -3.304 1.00 84.56 385 THR A CA 1
ATOM 2907 C C . THR A 1 385 ? 6.507 17.007 -3.791 1.00 84.56 385 THR A C 1
ATOM 2909 O O . THR A 1 385 ? 5.755 17.760 -3.171 1.00 84.56 385 THR A O 1
ATOM 2912 N N . LYS A 1 386 ? 6.104 16.345 -4.882 1.00 86.62 386 LYS A N 1
ATOM 2913 C CA . LYS A 1 386 ? 4.743 16.434 -5.434 1.00 86.62 386 LYS A CA 1
ATOM 2914 C C . LYS A 1 386 ? 3.841 15.361 -4.829 1.00 86.62 386 LYS A C 1
ATOM 2916 O O . LYS A 1 386 ? 3.164 14.619 -5.535 1.00 86.62 386 LYS A O 1
ATOM 2921 N N . CYS A 1 387 ? 3.863 15.253 -3.504 1.00 85.06 387 CYS A N 1
ATOM 2922 C CA . CYS A 1 387 ? 2.977 14.348 -2.793 1.00 85.06 387 CYS A CA 1
ATOM 2923 C C . CYS A 1 387 ? 1.507 14.719 -3.066 1.00 85.06 387 CYS A C 1
ATOM 2925 O O . CYS A 1 387 ? 1.131 15.877 -2.864 1.00 85.06 387 CYS A O 1
ATOM 2927 N N . PRO A 1 388 ? 0.655 13.766 -3.489 1.00 81.94 388 PRO A N 1
ATOM 2928 C CA . PRO A 1 388 ? -0.760 14.038 -3.731 1.00 81.94 388 PRO A CA 1
ATOM 2929 C C . PRO A 1 388 ? -1.545 14.354 -2.449 1.00 81.94 388 PRO A C 1
ATOM 2931 O O . PRO A 1 388 ? -2.675 14.832 -2.538 1.00 81.94 388 PRO A O 1
ATOM 2934 N N . ALA A 1 389 ? -0.984 14.070 -1.268 1.00 87.44 389 ALA A N 1
ATOM 2935 C CA . ALA A 1 389 ? -1.716 14.113 -0.014 1.00 87.44 389 ALA A CA 1
ATOM 2936 C C . ALA A 1 389 ? -0.850 14.448 1.204 1.00 87.44 389 ALA A C 1
ATOM 2938 O O . ALA A 1 389 ? 0.032 13.687 1.589 1.00 87.44 389 ALA A O 1
ATOM 2939 N N . THR A 1 390 ? -1.175 15.541 1.884 1.00 94.12 390 THR A N 1
ATOM 2940 C CA . THR A 1 390 ? -0.672 15.816 3.234 1.00 94.12 390 THR A CA 1
ATOM 2941 C C . THR A 1 390 ? -1.810 15.709 4.237 1.00 94.12 390 THR A C 1
ATOM 2943 O O . THR A 1 390 ? -2.980 15.918 3.893 1.00 94.12 390 THR A O 1
ATOM 2946 N N . PHE A 1 391 ? -1.478 15.358 5.475 1.00 95.75 391 PHE A N 1
ATOM 2947 C CA . PHE A 1 391 ? -2.467 15.100 6.511 1.00 95.75 391 PHE A CA 1
ATOM 2948 C C . PHE A 1 391 ? -2.152 15.834 7.802 1.00 95.75 391 PHE A C 1
ATOM 2950 O O . PHE A 1 391 ? -1.002 15.888 8.245 1.00 95.75 391 PHE A O 1
ATOM 2957 N N . THR A 1 392 ? -3.219 16.262 8.469 1.00 96.69 392 THR A N 1
ATOM 2958 C CA . THR A 1 392 ? -3.200 16.731 9.850 1.00 96.69 392 THR A CA 1
ATOM 2959 C C . THR A 1 392 ? -4.039 15.788 10.708 1.00 96.69 392 THR A C 1
ATOM 2961 O O . THR A 1 392 ? -5.171 15.431 10.365 1.00 96.69 392 THR A O 1
ATOM 2964 N N . TYR A 1 393 ? -3.488 15.377 11.848 1.00 96.94 393 TYR A N 1
ATOM 2965 C CA . TYR A 1 393 ? -4.161 14.492 12.792 1.00 96.94 393 TYR A CA 1
ATOM 2966 C C . TYR A 1 393 ? -4.789 15.312 13.914 1.00 96.94 393 TYR A C 1
ATOM 2968 O O . TYR A 1 393 ? -4.157 16.203 14.488 1.00 96.94 393 TYR A O 1
ATOM 2976 N N . PHE A 1 394 ? -6.032 14.982 14.251 1.00 97.25 394 PHE A N 1
ATOM 2977 C CA . PHE A 1 394 ? -6.801 15.636 15.299 1.00 97.25 394 PHE A CA 1
ATOM 2978 C C . PHE A 1 394 ? -7.145 14.644 16.402 1.00 97.25 394 PHE A C 1
ATOM 2980 O O . PHE A 1 394 ? -7.860 13.672 16.170 1.00 97.25 394 PHE A O 1
ATOM 2987 N N . GLN A 1 395 ? -6.667 14.904 17.613 1.00 97.06 395 GLN A N 1
ATOM 2988 C CA . GLN A 1 395 ? -7.007 14.126 18.798 1.00 97.06 395 GLN A CA 1
ATOM 2989 C C . GLN A 1 395 ? -8.285 14.656 19.446 1.00 97.06 395 GLN A C 1
ATOM 2991 O O . GLN A 1 395 ? -8.511 15.868 19.520 1.00 97.06 395 GLN A O 1
ATOM 2996 N N . PHE A 1 396 ? -9.111 13.754 19.959 1.00 97.00 396 PHE A N 1
ATOM 2997 C CA . PHE A 1 396 ? -10.333 14.105 20.669 1.00 97.00 396 PHE A CA 1
ATOM 2998 C C . PHE A 1 396 ? -10.497 13.258 21.927 1.00 97.00 396 PHE A C 1
ATOM 3000 O O . PHE A 1 396 ? -10.008 12.132 22.020 1.00 97.00 396 PHE A O 1
ATOM 3007 N N . LYS A 1 397 ? -11.237 13.812 22.888 1.00 96.69 397 LYS A N 1
ATOM 3008 C CA . LYS A 1 397 ? -11.641 13.133 24.115 1.00 96.69 397 LYS A CA 1
ATOM 3009 C C . LYS A 1 397 ? -12.963 13.704 24.604 1.00 96.69 397 LYS A C 1
ATOM 3011 O O . LYS A 1 397 ? -13.129 14.920 24.661 1.00 96.69 397 LYS A O 1
ATOM 3016 N N . THR A 1 398 ? -13.912 12.842 24.941 1.00 95.75 398 THR A N 1
ATOM 3017 C CA . THR A 1 398 ? -15.201 13.230 25.522 1.00 95.75 398 THR A CA 1
ATOM 3018 C C . THR A 1 398 ? -15.765 12.111 26.395 1.00 95.75 398 THR A C 1
ATOM 3020 O O . THR A 1 398 ? -15.220 11.006 26.436 1.00 95.75 398 THR A O 1
ATOM 3023 N N . SER A 1 399 ? -16.856 12.386 27.105 1.00 94.44 399 SER A N 1
ATOM 3024 C CA . SER A 1 399 ? -17.540 11.406 27.946 1.00 94.44 399 SER A CA 1
ATOM 3025 C C . SER A 1 399 ? -19.019 11.319 27.593 1.00 94.44 399 SER A C 1
ATOM 3027 O O . SER A 1 399 ? -19.688 12.332 27.399 1.00 94.44 399 SER A O 1
ATOM 3029 N N . VAL A 1 400 ? -19.535 10.095 27.557 1.00 92.75 400 VAL A N 1
ATOM 3030 C CA . VAL A 1 400 ? -20.929 9.776 27.238 1.00 92.75 400 VAL A CA 1
ATOM 3031 C C . VAL A 1 400 ? -21.527 8.950 28.380 1.00 92.75 400 VAL A C 1
ATOM 3033 O O . VAL A 1 400 ? -20.848 8.071 28.914 1.00 92.75 400 VAL A O 1
ATOM 3036 N N . PRO A 1 401 ? -22.785 9.177 28.795 1.00 92.50 401 PRO A N 1
ATOM 3037 C CA . PRO A 1 401 ? -23.457 8.272 29.723 1.00 92.50 401 PRO A CA 1
ATOM 3038 C C . PRO A 1 401 ? -23.551 6.852 29.142 1.00 92.50 401 PRO A C 1
ATOM 3040 O O . PRO A 1 401 ? -23.960 6.677 27.994 1.00 92.50 401 PRO A O 1
ATOM 3043 N N . ILE A 1 402 ? -23.260 5.817 29.938 1.00 93.31 402 ILE A N 1
ATOM 3044 C CA . ILE A 1 402 ? -23.354 4.410 29.484 1.00 93.31 402 ILE A CA 1
ATOM 3045 C C . ILE A 1 402 ? -24.768 4.049 28.992 1.00 93.31 402 ILE A C 1
ATOM 3047 O O . ILE A 1 402 ? -24.929 3.212 28.098 1.00 93.31 402 ILE A O 1
ATOM 3051 N N . SER A 1 403 ? -25.797 4.693 29.549 1.00 90.75 403 SER A N 1
ATOM 3052 C CA . SER A 1 403 ? -27.192 4.531 29.123 1.00 90.75 403 SER A CA 1
ATOM 3053 C C . SER A 1 403 ? -27.455 5.020 27.696 1.00 90.75 403 SER A C 1
ATOM 3055 O O . SER A 1 403 ? -28.351 4.493 27.041 1.00 90.75 403 SER A O 1
ATOM 3057 N N . GLN A 1 404 ? -26.687 5.999 27.214 1.00 91.38 404 GLN A N 1
ATOM 3058 C CA . GLN A 1 404 ? -26.760 6.511 25.847 1.00 91.38 404 GLN A CA 1
ATOM 3059 C C . GLN A 1 404 ? -25.900 5.669 24.897 1.00 91.38 404 GLN A C 1
ATOM 3061 O O . GLN A 1 404 ? -26.374 5.286 23.823 1.00 91.38 404 GLN A O 1
ATOM 3066 N N . GLY A 1 405 ? -24.669 5.354 25.314 1.00 93.38 405 GLY A N 1
ATOM 3067 C CA . GLY A 1 405 ? -23.716 4.578 24.519 1.00 93.38 405 GLY A CA 1
ATOM 3068 C C . GLY A 1 405 ? -23.325 5.238 23.195 1.00 93.38 405 GLY A C 1
ATOM 3069 O O . GLY A 1 405 ? -23.672 6.393 22.940 1.00 93.38 405 GLY A O 1
ATOM 3070 N N . VAL A 1 406 ? -22.637 4.487 22.336 1.00 94.56 406 VAL A N 1
ATOM 3071 C CA . VAL A 1 406 ? -22.221 4.940 20.998 1.00 94.56 406 VAL A CA 1
ATOM 3072 C C . VAL A 1 406 ? -22.332 3.821 19.959 1.00 94.56 406 VAL A C 1
ATOM 3074 O O . VAL A 1 406 ? -22.093 2.650 20.260 1.00 94.56 406 VAL A O 1
ATOM 3077 N N . SER A 1 407 ? -22.736 4.183 18.739 1.00 94.38 407 SER A N 1
ATOM 3078 C CA . SER A 1 407 ? -22.768 3.281 17.575 1.00 94.38 407 SER A CA 1
ATOM 3079 C C . SER A 1 407 ? -21.851 3.730 16.439 1.00 94.38 407 SER A C 1
ATOM 3081 O O . SER A 1 407 ? -21.302 2.899 15.721 1.00 94.38 407 SER A O 1
ATOM 3083 N N . SER A 1 408 ? -21.721 5.040 16.241 1.00 94.69 408 SER A N 1
ATOM 3084 C CA . SER A 1 408 ? -20.923 5.651 15.179 1.00 94.69 408 SER A CA 1
ATOM 3085 C C . SER A 1 408 ? -20.680 7.129 15.478 1.00 94.69 408 SER A C 1
ATOM 3087 O O . SER A 1 408 ? -21.220 7.673 16.445 1.00 94.69 408 SER A O 1
ATOM 3089 N N . PHE A 1 409 ? -19.895 7.801 14.643 1.00 95.38 409 PHE A N 1
ATOM 3090 C CA . PHE A 1 409 ? -19.770 9.256 14.662 1.00 95.38 409 PHE A CA 1
ATOM 3091 C C . PHE A 1 409 ? -19.638 9.832 13.253 1.00 95.38 409 PHE A C 1
ATOM 3093 O O . PHE A 1 409 ? -19.362 9.111 12.298 1.00 95.38 409 PHE A O 1
ATOM 3100 N N . ILE A 1 410 ? -19.840 11.139 13.132 1.00 95.38 410 ILE A N 1
ATOM 3101 C CA . ILE A 1 410 ? -19.556 11.925 11.923 1.00 95.38 410 ILE A CA 1
ATOM 3102 C C . ILE A 1 410 ? -18.566 13.037 12.267 1.00 95.38 410 ILE A C 1
ATOM 3104 O O . ILE A 1 410 ? -18.464 13.442 13.431 1.00 95.38 410 ILE A O 1
ATOM 3108 N N . VAL A 1 411 ? -17.849 13.534 11.262 1.00 97.31 411 VAL A N 1
ATOM 3109 C CA . VAL A 1 411 ? -16.841 14.586 11.432 1.00 97.31 411 VAL A CA 1
ATOM 3110 C C . VAL A 1 411 ? -17.320 15.861 10.754 1.00 97.31 411 VAL A C 1
ATOM 3112 O O . VAL A 1 411 ? -17.604 15.876 9.564 1.00 97.31 411 VAL A O 1
ATOM 3115 N N . GLU A 1 412 ? -17.415 16.940 11.517 1.00 96.88 412 GLU A N 1
ATOM 3116 C CA . GLU A 1 412 ? -17.715 18.284 11.036 1.00 96.88 412 GLU A CA 1
ATOM 3117 C C . GLU A 1 412 ? -16.418 19.093 10.982 1.00 96.88 412 GLU A C 1
ATOM 3119 O O . GLU A 1 412 ? -15.727 19.235 11.994 1.00 96.88 412 GLU A O 1
ATOM 3124 N N . ILE A 1 413 ? -16.106 19.637 9.808 1.00 97.56 41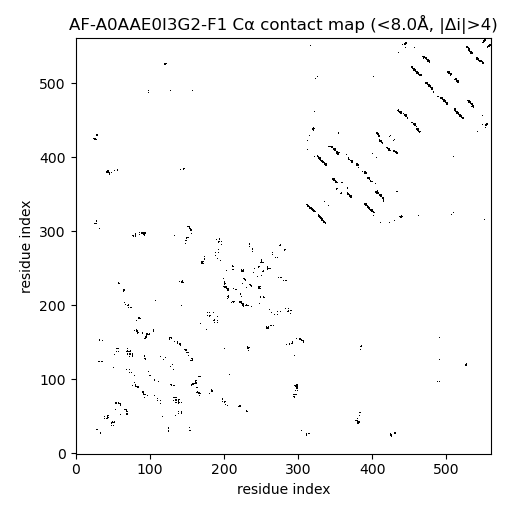3 ILE A N 1
ATOM 3125 C CA . ILE A 1 413 ? -14.994 20.563 9.595 1.00 97.56 413 ILE A CA 1
ATOM 3126 C C . ILE A 1 413 ? -15.591 21.938 9.321 1.00 97.56 413 ILE A C 1
ATOM 3128 O O . ILE A 1 413 ? -16.317 22.120 8.345 1.00 97.56 413 ILE A O 1
ATOM 3132 N N . MET A 1 414 ? -15.291 22.899 10.189 1.00 96.19 414 MET A N 1
ATOM 3133 C CA . MET A 1 414 ? -15.686 24.296 10.030 1.00 96.19 414 MET A CA 1
ATOM 3134 C C . MET A 1 414 ? -14.495 25.142 9.603 1.00 96.19 414 MET A C 1
ATOM 3136 O O . MET A 1 414 ? -13.396 24.979 10.140 1.00 96.19 414 MET A O 1
ATOM 3140 N N . ASP A 1 415 ? -14.723 26.060 8.671 1.00 91.62 415 ASP A N 1
ATOM 3141 C CA . ASP A 1 415 ? -13.751 27.078 8.285 1.00 91.62 415 ASP A CA 1
ATOM 3142 C C . ASP A 1 415 ? -13.782 28.310 9.212 1.00 91.62 415 ASP A C 1
ATOM 3144 O O . ASP A 1 415 ? -14.589 28.420 10.139 1.00 91.62 415 ASP A O 1
ATOM 3148 N N . GLU A 1 416 ? -12.889 29.265 8.945 1.00 85.31 416 GLU A N 1
ATOM 3149 C CA . GLU A 1 416 ? -12.796 30.538 9.674 1.00 85.31 416 GLU A CA 1
ATOM 3150 C C . GLU A 1 416 ? -14.056 31.417 9.558 1.00 85.31 416 GLU A C 1
ATOM 3152 O O . GLU A 1 416 ? -14.314 32.243 10.435 1.00 85.31 416 GLU A O 1
ATOM 3157 N N . GLY A 1 417 ? -14.839 31.254 8.487 1.00 84.25 417 GLY A N 1
ATOM 3158 C CA . GLY A 1 417 ? -16.079 31.987 8.226 1.00 84.25 417 GLY A CA 1
ATOM 3159 C C . GLY A 1 417 ? -17.323 31.355 8.859 1.00 84.25 417 GLY A C 1
ATOM 3160 O O . GLY A 1 417 ? -18.399 31.954 8.808 1.00 84.25 417 GLY A O 1
ATOM 3161 N N . GLY A 1 418 ? -17.184 30.171 9.463 1.00 84.94 418 GLY A N 1
ATOM 3162 C CA . GLY A 1 418 ? -18.271 29.396 10.053 1.00 84.94 418 GLY A CA 1
ATOM 3163 C C . GLY A 1 418 ? -19.026 28.506 9.062 1.00 84.94 418 GLY A C 1
ATOM 3164 O O . GLY A 1 418 ? -20.052 27.939 9.439 1.00 84.94 418 GLY A O 1
ATOM 3165 N N . ALA A 1 419 ? -18.555 28.365 7.817 1.00 91.00 419 ALA A N 1
ATOM 3166 C CA . ALA A 1 419 ? -19.084 27.359 6.904 1.00 91.00 419 ALA A CA 1
ATOM 3167 C C . ALA A 1 419 ? -18.616 25.972 7.359 1.00 91.00 419 ALA A C 1
ATOM 3169 O O . ALA A 1 419 ? -17.442 25.775 7.668 1.00 91.00 419 ALA A O 1
ATOM 3170 N N . ALA A 1 420 ? -19.544 25.017 7.416 1.00 93.12 420 ALA A N 1
ATOM 3171 C CA . ALA A 1 420 ? -19.296 23.673 7.918 1.00 93.12 420 ALA A CA 1
ATOM 3172 C C . ALA A 1 420 ? -19.560 22.631 6.828 1.00 93.12 420 ALA A C 1
ATOM 3174 O O . ALA A 1 420 ? -20.586 22.690 6.147 1.00 93.12 420 ALA A O 1
ATOM 3175 N N . VAL A 1 421 ? -18.658 21.660 6.701 1.00 95.19 421 VAL A N 1
ATOM 3176 C CA . VAL A 1 421 ? -18.839 20.463 5.873 1.00 95.19 421 VAL A CA 1
ATOM 3177 C C . VAL A 1 421 ? -18.804 19.238 6.776 1.00 95.19 421 VAL A C 1
ATOM 3179 O O . VAL A 1 421 ? -17.947 19.118 7.653 1.00 95.19 421 VAL A O 1
ATOM 3182 N N . THR A 1 422 ? -19.754 18.331 6.574 1.00 94.50 422 THR A N 1
ATOM 3183 C CA . THR A 1 422 ? -19.849 17.073 7.313 1.00 94.50 422 THR A CA 1
ATOM 3184 C C . THR A 1 422 ? -19.353 15.920 6.453 1.00 94.50 422 THR A C 1
ATOM 3186 O O . THR A 1 422 ? -19.784 15.769 5.316 1.00 94.50 422 THR A O 1
ATOM 3189 N N . TYR A 1 423 ? -18.501 15.088 7.043 1.00 95.62 423 TYR A N 1
ATOM 3190 C CA . TYR A 1 423 ? -18.037 13.820 6.502 1.00 95.62 423 TYR A CA 1
ATOM 3191 C C . TYR A 1 423 ? -18.679 12.693 7.304 1.00 95.62 423 TYR A C 1
ATOM 3193 O O . TYR A 1 423 ? -18.465 12.562 8.515 1.00 95.62 423 TYR A O 1
ATOM 3201 N N . ASP A 1 424 ? -19.499 11.902 6.622 1.00 93.12 424 ASP A N 1
ATOM 3202 C CA . ASP A 1 424 ? -20.358 10.878 7.211 1.00 93.12 424 ASP A CA 1
ATOM 3203 C C . ASP A 1 424 ? -20.079 9.477 6.656 1.00 93.12 424 ASP A C 1
ATOM 3205 O O . ASP A 1 424 ? -20.932 8.599 6.759 1.00 93.12 424 ASP A O 1
ATOM 3209 N N . ASN A 1 425 ? -18.879 9.249 6.112 1.00 94.25 425 ASN A N 1
ATOM 3210 C CA . ASN A 1 425 ? -18.419 7.923 5.700 1.00 94.25 425 ASN A CA 1
ATOM 3211 C C . ASN A 1 425 ? -19.361 7.256 4.671 1.00 94.25 425 ASN A C 1
ATOM 3213 O O . ASN A 1 425 ? -19.853 6.140 4.869 1.00 94.25 425 ASN A O 1
ATOM 3217 N N . GLY A 1 426 ? -19.695 7.993 3.607 1.00 90.81 426 GLY A N 1
ATOM 3218 C CA . GLY A 1 426 ? -20.626 7.541 2.570 1.00 90.81 426 GLY A CA 1
ATOM 3219 C C . GLY A 1 426 ? -22.078 7.426 3.052 1.00 90.81 426 GLY A C 1
ATOM 3220 O O . GLY A 1 426 ? -22.806 6.548 2.592 1.00 90.81 426 GLY A O 1
ATOM 3221 N N . GLY A 1 427 ? -22.498 8.265 4.005 1.00 90.44 427 GLY A N 1
ATOM 3222 C CA . GLY A 1 427 ? -23.847 8.263 4.583 1.00 90.44 427 GLY A CA 1
ATOM 3223 C C . GLY A 1 427 ? -24.076 7.288 5.744 1.00 90.44 427 GLY A C 1
ATOM 3224 O O . GLY A 1 427 ? -25.166 7.277 6.319 1.00 90.44 427 GLY A O 1
ATOM 3225 N N . ASN A 1 428 ? -23.084 6.473 6.116 1.00 88.88 428 ASN A N 1
ATOM 3226 C CA . ASN A 1 428 ? -23.234 5.423 7.136 1.00 88.88 428 ASN A CA 1
ATOM 3227 C C . ASN A 1 428 ? -22.791 5.855 8.550 1.00 88.88 428 ASN A C 1
ATOM 3229 O O . ASN A 1 428 ? -23.122 5.207 9.546 1.00 88.88 428 ASN A O 1
ATOM 3233 N N . GLY A 1 429 ? -22.038 6.950 8.652 1.00 92.94 429 GLY A N 1
ATOM 3234 C CA . GLY A 1 429 ? -21.220 7.299 9.811 1.00 92.94 429 GLY A CA 1
ATOM 3235 C C . GLY A 1 429 ? -19.990 6.393 9.947 1.00 92.94 429 GLY A C 1
ATOM 3236 O O . GLY A 1 429 ? -19.948 5.278 9.429 1.00 92.94 429 GLY A O 1
ATOM 3237 N N . PHE A 1 430 ? -18.968 6.865 10.659 1.00 95.81 430 PHE A N 1
ATOM 3238 C CA . PHE A 1 430 ? -17.805 6.053 11.017 1.00 95.81 430 PHE A CA 1
ATOM 3239 C C . PHE A 1 430 ? -18.215 5.062 12.115 1.00 95.81 430 PHE A C 1
ATOM 3241 O O . PHE A 1 430 ? -18.564 5.510 13.215 1.00 95.81 430 PHE A O 1
ATOM 3248 N N . PRO A 1 431 ? -18.245 3.743 11.849 1.00 94.69 431 PRO A N 1
ATOM 3249 C CA . PRO A 1 431 ? -18.769 2.768 12.796 1.00 94.69 431 PRO A CA 1
ATOM 3250 C C . PRO A 1 431 ? -17.865 2.660 14.023 1.00 94.69 431 PRO A C 1
ATOM 3252 O O . PRO A 1 431 ? -16.654 2.491 13.917 1.00 94.69 431 PRO A O 1
ATOM 3255 N N . TRP A 1 432 ? -18.470 2.736 15.207 1.00 94.25 432 TRP A N 1
ATOM 3256 C CA . TRP A 1 432 ? -17.769 2.556 16.474 1.00 94.25 432 TRP A CA 1
ATOM 3257 C C . TRP A 1 432 ? -18.722 2.013 17.552 1.00 94.25 432 TRP A C 1
ATOM 3259 O O . TRP A 1 432 ? -19.120 2.737 18.467 1.00 94.25 432 TRP A O 1
ATOM 3269 N N . PRO A 1 433 ? -19.165 0.748 17.417 1.00 94.31 433 PRO A N 1
ATOM 3270 C CA . PRO A 1 433 ? -20.159 0.162 18.307 1.00 94.31 433 PRO A CA 1
ATOM 3271 C C . PRO A 1 433 ? -19.566 -0.178 19.674 1.00 94.31 433 PRO A C 1
ATOM 3273 O O . PRO A 1 433 ? -18.552 -0.859 19.780 1.00 94.31 433 PRO A O 1
ATOM 3276 N N . ASP A 1 434 ? -20.247 0.194 20.748 1.00 95.56 434 ASP A N 1
ATOM 3277 C CA . ASP A 1 434 ? -19.770 0.006 22.123 1.00 95.56 434 ASP A CA 1
ATOM 3278 C C . ASP A 1 434 ? -20.048 -1.375 22.747 1.00 95.56 434 ASP A C 1
ATOM 3280 O O . ASP A 1 434 ? -19.953 -1.542 23.964 1.00 95.56 434 ASP A O 1
ATOM 3284 N N . THR A 1 435 ? -20.420 -2.367 21.937 1.00 96.06 435 THR A N 1
ATOM 3285 C CA . THR A 1 435 ? -20.852 -3.685 22.432 1.00 96.06 435 THR A CA 1
ATOM 3286 C C . THR A 1 435 ? -19.690 -4.546 22.927 1.00 96.06 435 THR A C 1
ATOM 3288 O O . THR A 1 435 ? -19.837 -5.250 23.923 1.00 96.06 435 THR A O 1
ATOM 3291 N N . LEU A 1 436 ? -18.544 -4.484 22.246 1.00 96.81 436 LEU A N 1
ATOM 3292 C CA . LEU A 1 436 ? -17.365 -5.306 22.511 1.00 96.81 436 LEU A CA 1
ATOM 3293 C C . LEU A 1 436 ? -16.115 -4.441 22.342 1.00 96.81 436 LEU A C 1
ATOM 3295 O O . LEU A 1 436 ? -15.796 -4.043 21.223 1.00 96.81 436 LEU A O 1
ATOM 3299 N N . GLN A 1 437 ? -15.454 -4.077 23.443 1.00 96.00 437 GLN A N 1
ATOM 3300 C CA . GLN A 1 437 ? -14.405 -3.050 23.423 1.00 96.00 437 GLN A CA 1
ATOM 3301 C C . GLN A 1 437 ? -13.222 -3.401 24.334 1.00 96.00 437 GLN A C 1
ATOM 3303 O O . GLN A 1 437 ? -13.401 -3.477 25.557 1.00 96.00 437 GLN A O 1
ATOM 3308 N N . PRO A 1 438 ? -12.004 -3.560 23.784 1.00 95.81 438 PRO A N 1
ATOM 3309 C CA . PRO A 1 438 ? -10.784 -3.590 24.582 1.00 95.81 438 PRO A CA 1
ATOM 3310 C C . PRO A 1 438 ? -10.657 -2.346 25.468 1.00 95.81 438 PRO A C 1
ATOM 3312 O O . PRO A 1 438 ? -10.890 -1.220 25.033 1.00 95.81 438 PRO A O 1
ATOM 3315 N N . GLN A 1 439 ? -10.306 -2.548 26.734 1.00 95.12 439 GLN A N 1
ATOM 3316 C CA . GLN A 1 439 ? -10.197 -1.494 27.736 1.00 95.12 439 GLN A CA 1
ATOM 3317 C C . GLN A 1 439 ? -8.739 -1.072 27.872 1.00 95.12 439 GLN A C 1
ATOM 3319 O O . GLN A 1 439 ? -7.997 -1.643 28.670 1.00 95.12 439 GLN A O 1
ATOM 3324 N N . LEU A 1 440 ? -8.344 -0.051 27.103 1.00 91.00 440 LEU A N 1
ATOM 3325 C CA . LEU A 1 440 ? -6.967 0.451 27.037 1.00 91.00 440 LEU A CA 1
ATOM 3326 C C . LEU A 1 440 ? -6.353 0.708 28.423 1.00 91.00 440 LEU A C 1
ATOM 3328 O O . LEU A 1 440 ? -5.235 0.296 28.685 1.00 91.00 440 LEU A O 1
ATOM 3332 N N . GLN A 1 441 ? -7.105 1.352 29.318 1.00 89.19 441 GLN A N 1
ATOM 3333 C CA . GLN A 1 441 ? -6.636 1.750 30.654 1.00 89.19 441 GLN A CA 1
ATOM 3334 C C . GLN A 1 441 ? -6.523 0.583 31.650 1.00 89.19 441 GLN A C 1
ATOM 3336 O O . GLN A 1 441 ? -5.949 0.744 32.722 1.00 89.19 441 GLN A O 1
ATOM 3341 N N . LEU A 1 442 ? -7.107 -0.572 31.322 1.00 94.00 442 LEU A N 1
ATOM 3342 C CA . LEU A 1 442 ? -7.075 -1.783 32.149 1.00 94.00 442 LEU A CA 1
ATOM 3343 C C . LEU A 1 442 ? -6.201 -2.881 31.532 1.00 94.00 442 LEU A C 1
ATOM 3345 O O . LEU A 1 442 ? -5.991 -3.920 32.151 1.00 94.00 442 LEU A O 1
ATOM 3349 N N . SER A 1 443 ? -5.709 -2.650 30.317 1.00 95.12 443 SER A N 1
ATOM 3350 C CA . SER A 1 443 ? -4.878 -3.576 29.558 1.00 95.12 443 SER A CA 1
ATOM 3351 C C . SER A 1 443 ? -3.455 -3.031 29.477 1.00 95.12 443 SER A C 1
ATOM 3353 O O . SER A 1 443 ? -3.246 -1.822 29.549 1.00 95.12 443 SER A O 1
ATOM 3355 N N . HIS A 1 444 ? -2.469 -3.903 29.324 1.00 93.75 444 HIS A N 1
ATOM 3356 C CA . HIS A 1 444 ? -1.076 -3.501 29.139 1.00 93.75 444 HIS A CA 1
ATOM 3357 C C . HIS A 1 444 ? -0.290 -4.585 28.412 1.00 93.75 444 HIS A C 1
ATOM 3359 O O . HIS A 1 444 ? -0.732 -5.730 28.300 1.00 93.75 444 HIS A O 1
ATOM 3365 N N . VAL A 1 445 ? 0.874 -4.197 27.906 1.00 91.00 445 VAL A N 1
ATOM 3366 C CA . VAL A 1 445 ? 1.830 -5.093 27.268 1.00 91.00 445 VAL A CA 1
ATOM 3367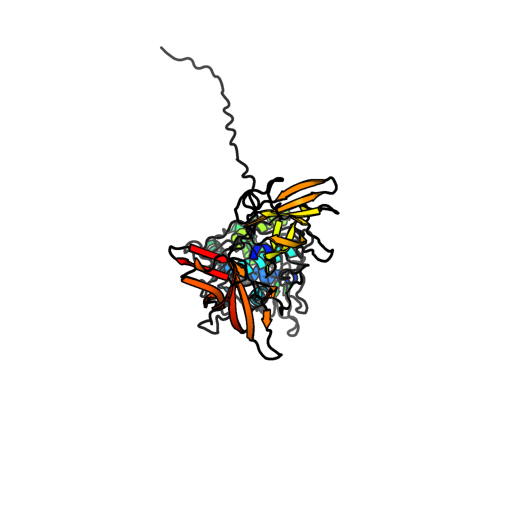 C C . VAL A 1 445 ? 3.116 -5.087 28.075 1.00 91.00 445 VAL A C 1
ATOM 3369 O O . VAL A 1 445 ? 3.742 -4.042 28.251 1.00 91.00 445 VAL A O 1
ATOM 3372 N N . ASP A 1 446 ? 3.524 -6.268 28.517 1.00 89.69 446 ASP A N 1
ATOM 3373 C CA . ASP A 1 446 ? 4.818 -6.479 29.140 1.00 89.69 446 ASP A CA 1
ATOM 3374 C C . ASP A 1 446 ? 5.854 -6.799 28.067 1.00 89.69 446 ASP A C 1
ATOM 3376 O O . ASP A 1 446 ? 5.721 -7.766 27.306 1.00 89.69 446 ASP A O 1
ATOM 3380 N N . TYR A 1 447 ? 6.900 -5.973 28.023 1.00 81.38 447 TYR A N 1
ATOM 3381 C CA . TYR A 1 447 ? 8.079 -6.238 27.213 1.00 81.38 447 TYR A CA 1
ATOM 3382 C C . TYR A 1 447 ? 9.111 -7.009 28.034 1.00 81.38 447 TYR A C 1
ATOM 3384 O O . TYR A 1 447 ? 9.325 -6.699 29.211 1.00 81.38 447 TYR A O 1
ATOM 3392 N N . PRO A 1 448 ? 9.780 -7.987 27.412 1.00 73.94 448 PRO A N 1
ATOM 3393 C CA . PRO A 1 448 ? 10.791 -8.774 28.089 1.00 73.94 448 PRO A CA 1
ATOM 3394 C C . PRO A 1 448 ? 11.974 -7.906 28.540 1.00 73.94 448 PRO A C 1
ATOM 3396 O O . PRO A 1 448 ? 12.320 -6.903 27.906 1.00 73.94 448 PRO A O 1
ATOM 3399 N N . ALA A 1 449 ? 12.645 -8.329 29.615 1.00 69.19 449 ALA A N 1
ATOM 3400 C CA . ALA A 1 449 ? 13.950 -7.784 29.982 1.00 69.19 449 ALA A CA 1
ATOM 3401 C C . ALA A 1 449 ? 15.004 -8.139 28.911 1.00 69.19 449 ALA A C 1
ATOM 3403 O O . ALA A 1 449 ? 14.831 -9.082 28.139 1.00 69.19 449 ALA A O 1
ATOM 3404 N N . HIS A 1 450 ? 16.117 -7.394 28.858 1.00 59.62 450 HIS A N 1
ATOM 3405 C CA . HIS A 1 450 ? 17.181 -7.616 27.868 1.00 59.62 450 HIS A CA 1
ATOM 3406 C C . HIS A 1 450 ? 17.589 -9.101 27.763 1.00 59.62 450 HIS A C 1
ATOM 3408 O O . HIS A 1 450 ? 18.143 -9.656 28.710 1.00 59.62 450 HIS A O 1
ATOM 3414 N N . GLY A 1 451 ? 17.361 -9.710 26.593 1.00 57.59 451 GLY A N 1
ATOM 3415 C CA . GLY A 1 451 ? 17.737 -11.097 26.280 1.00 57.59 451 GLY A CA 1
ATOM 3416 C C . GLY A 1 451 ? 16.568 -12.081 26.153 1.00 57.59 451 GLY A C 1
ATOM 3417 O O . GLY A 1 451 ? 16.777 -13.186 25.660 1.00 57.59 451 GLY A O 1
ATOM 3418 N N . GLU A 1 452 ? 15.352 -11.691 26.540 1.00 65.69 452 GLU A N 1
ATOM 3419 C CA . GLU A 1 452 ? 14.124 -12.443 26.264 1.00 65.69 452 GLU A CA 1
ATOM 3420 C C . GLU A 1 452 ? 13.386 -11.845 25.053 1.00 65.69 452 GLU A C 1
ATOM 3422 O O . GLU A 1 452 ? 13.434 -10.638 24.811 1.00 65.69 452 GLU A O 1
ATOM 3427 N N . PHE A 1 453 ? 12.699 -12.691 24.280 1.00 74.62 453 PHE A N 1
ATOM 3428 C CA . PHE A 1 453 ? 11.941 -12.271 23.094 1.00 74.62 453 PHE A CA 1
ATOM 3429 C C . PHE A 1 453 ? 10.428 -12.317 23.312 1.00 74.62 453 PHE A C 1
ATOM 3431 O O . PHE A 1 453 ? 9.687 -11.915 22.432 1.00 74.62 453 PHE A O 1
ATOM 3438 N N . ASN A 1 454 ? 9.935 -12.771 24.463 1.00 83.31 454 ASN A N 1
ATOM 3439 C CA . ASN A 1 454 ? 8.501 -12.963 24.667 1.00 83.31 454 ASN A CA 1
ATOM 3440 C C . ASN A 1 454 ? 7.806 -11.671 25.096 1.00 83.31 454 ASN A C 1
ATOM 3442 O O . ASN A 1 454 ? 8.114 -11.131 26.154 1.00 83.31 454 ASN A O 1
ATOM 3446 N N . ILE A 1 455 ? 6.837 -11.213 24.308 1.00 84.81 455 ILE A N 1
ATOM 3447 C CA . ILE A 1 455 ? 5.936 -10.116 24.660 1.00 84.81 455 ILE A CA 1
ATOM 3448 C C . ILE A 1 455 ? 4.652 -10.726 25.224 1.00 84.81 455 ILE A C 1
ATOM 3450 O O . ILE A 1 455 ? 4.138 -11.706 24.680 1.00 84.81 455 ILE A O 1
ATOM 3454 N N . THR A 1 456 ? 4.131 -10.156 26.311 1.00 91.00 456 THR A N 1
ATOM 3455 C CA . THR A 1 456 ? 2.884 -10.618 26.934 1.00 91.00 456 THR A CA 1
ATOM 3456 C C . THR A 1 456 ? 1.827 -9.526 26.902 1.00 91.00 456 THR A C 1
ATOM 3458 O O . THR A 1 456 ? 2.034 -8.440 27.433 1.00 91.00 456 THR A O 1
ATOM 3461 N N . LEU A 1 457 ? 0.677 -9.823 26.301 1.00 93.31 457 LEU A N 1
ATOM 3462 C CA . LEU A 1 457 ? -0.512 -8.985 26.350 1.00 93.31 457 LEU A CA 1
ATOM 3463 C C . LEU A 1 457 ? -1.381 -9.393 27.541 1.00 93.31 457 LEU A C 1
ATOM 3465 O O . LEU A 1 457 ? -1.868 -10.523 27.609 1.00 93.31 457 LEU A O 1
ATOM 3469 N N . HIS A 1 458 ? -1.646 -8.434 28.421 1.00 96.06 458 HIS A N 1
ATOM 3470 C CA . HIS A 1 458 ? -2.691 -8.498 29.432 1.00 96.06 458 HIS A CA 1
ATOM 3471 C C . HIS A 1 458 ? -3.891 -7.696 28.938 1.00 96.06 458 HIS A C 1
ATOM 3473 O O . HIS A 1 458 ? -3.902 -6.467 28.996 1.00 96.06 458 HIS A O 1
ATOM 3479 N N . LEU A 1 459 ? -4.893 -8.397 28.420 1.00 96.94 459 LEU A N 1
ATOM 3480 C CA . LEU A 1 459 ? -6.065 -7.813 27.786 1.00 96.94 459 LEU A CA 1
ATOM 3481 C C . LEU A 1 459 ? -7.263 -7.840 28.733 1.00 96.94 459 LEU A C 1
ATOM 3483 O O . LEU A 1 459 ? -7.620 -8.890 29.267 1.00 96.94 459 LEU A O 1
ATOM 3487 N N . VAL A 1 460 ? -7.934 -6.700 28.858 1.00 97.31 460 VAL A N 1
ATOM 3488 C CA . VAL A 1 460 ? -9.259 -6.569 29.468 1.00 97.31 460 VAL A CA 1
ATOM 3489 C C . VAL A 1 460 ? -10.235 -6.091 28.403 1.00 97.31 460 VAL A C 1
ATOM 3491 O O . VAL A 1 460 ? -9.976 -5.119 27.699 1.00 97.31 460 VAL A O 1
ATOM 3494 N N . VAL A 1 461 ? -11.383 -6.749 28.290 1.00 97.75 461 VAL A N 1
ATOM 3495 C CA . VAL A 1 461 ? -12.439 -6.425 27.327 1.00 97.75 461 VAL A CA 1
ATOM 3496 C C . VAL A 1 461 ? -13.740 -6.155 28.065 1.00 97.75 461 VAL A C 1
ATOM 3498 O O . VAL A 1 461 ? -14.158 -6.943 28.911 1.00 97.75 461 VAL A O 1
ATOM 3501 N N . ALA A 1 462 ? -14.405 -5.054 27.722 1.00 97.56 462 ALA A N 1
ATOM 3502 C CA . ALA A 1 462 ? -15.760 -4.757 28.161 1.00 97.56 462 ALA A CA 1
ATOM 3503 C C . ALA A 1 462 ? -16.775 -5.326 27.168 1.00 97.56 462 ALA A C 1
ATOM 3505 O O . ALA A 1 462 ? -16.704 -5.043 25.970 1.00 97.56 462 ALA A O 1
ATOM 3506 N N . VAL A 1 463 ? -17.737 -6.088 27.685 1.00 97.75 463 VAL A N 1
ATOM 3507 C CA . VAL A 1 463 ? -18.803 -6.711 26.895 1.00 97.75 463 VAL A CA 1
ATOM 3508 C C . VAL A 1 463 ? -20.157 -6.251 27.410 1.00 97.75 463 VAL A C 1
ATOM 3510 O O . VAL A 1 463 ? -20.497 -6.479 28.573 1.00 97.75 463 VAL A O 1
ATOM 3513 N N . LEU A 1 464 ? -20.927 -5.589 26.552 1.00 96.62 464 LEU A N 1
ATOM 3514 C CA . LEU A 1 464 ? -22.282 -5.142 26.854 1.00 96.62 464 LEU A CA 1
ATOM 3515 C C . LEU A 1 464 ? -23.269 -6.311 26.745 1.00 96.62 464 LEU A C 1
ATOM 3517 O O . LEU A 1 464 ? -23.279 -7.012 25.735 1.00 96.62 464 LEU A O 1
ATOM 3521 N N . ASN A 1 465 ? -24.139 -6.465 27.747 1.00 95.44 465 ASN A N 1
ATOM 3522 C CA . ASN A 1 465 ? -25.149 -7.529 27.823 1.00 95.44 465 ASN A CA 1
ATOM 3523 C C . ASN A 1 465 ? -24.523 -8.919 27.606 1.00 95.44 465 ASN A C 1
ATOM 3525 O O . ASN A 1 465 ? -24.987 -9.703 26.777 1.00 95.44 465 ASN A O 1
ATOM 3529 N N . ALA A 1 466 ? -23.424 -9.206 28.311 1.00 95.56 466 ALA A N 1
ATOM 3530 C CA . ALA A 1 466 ? -22.605 -10.398 28.085 1.00 95.56 466 ALA A CA 1
ATOM 3531 C C . ALA A 1 466 ? -23.384 -11.728 28.158 1.00 95.56 466 ALA A C 1
ATOM 3533 O O . ALA A 1 466 ? -22.988 -12.711 27.539 1.00 95.56 466 ALA A O 1
ATOM 3534 N N . GLU A 1 467 ? -24.517 -11.751 28.861 1.00 93.25 467 GLU A N 1
ATOM 3535 C CA . GLU A 1 467 ? -25.435 -12.887 28.948 1.00 93.25 467 GLU A CA 1
ATOM 3536 C C . GLU A 1 467 ? -25.980 -13.383 27.598 1.00 93.25 467 GLU A C 1
ATOM 3538 O O . GLU A 1 467 ? -26.396 -14.537 27.511 1.00 93.25 467 GLU A O 1
ATOM 3543 N N . GLN A 1 468 ? -25.966 -12.555 26.546 1.00 93.50 468 GLN A N 1
ATOM 3544 C CA . GLN A 1 468 ? -26.401 -12.966 25.206 1.00 93.50 468 GLN A CA 1
ATOM 3545 C C . GLN A 1 468 ? -25.351 -13.815 24.467 1.00 93.50 468 GLN A C 1
ATOM 3547 O O . GLN A 1 468 ? -25.688 -14.534 23.527 1.00 93.50 468 GLN A O 1
ATOM 3552 N N . PHE A 1 469 ? -24.084 -13.763 24.893 1.00 95.38 469 PHE A N 1
ATOM 3553 C CA . PHE A 1 469 ? -22.963 -14.442 24.241 1.00 95.38 469 PHE A CA 1
ATOM 3554 C C . PHE A 1 469 ? -22.681 -15.805 24.885 1.00 95.38 469 PHE A C 1
ATOM 3556 O O . PHE A 1 469 ? -21.619 -16.058 25.452 1.00 95.38 469 PHE A O 1
ATOM 3563 N N . THR A 1 470 ? -23.675 -16.693 24.824 1.00 92.75 470 THR A N 1
ATOM 3564 C CA . THR A 1 470 ? -23.650 -18.012 25.478 1.00 92.75 470 THR A CA 1
ATOM 3565 C C . THR A 1 470 ? -22.615 -18.983 24.912 1.00 92.75 470 THR A C 1
ATOM 3567 O O . THR A 1 470 ? -22.284 -19.957 25.583 1.00 92.75 470 THR A O 1
ATOM 3570 N N . SER A 1 471 ? -22.123 -18.748 23.693 1.00 92.25 471 SER A N 1
ATOM 3571 C CA . SER A 1 471 ? -21.110 -19.589 23.040 1.00 92.25 471 SER A CA 1
ATOM 3572 C C . SER A 1 471 ? -19.682 -19.177 23.413 1.00 92.25 471 SER A C 1
ATOM 3574 O O . SER A 1 471 ? -18.755 -19.943 23.172 1.00 92.25 471 SER A O 1
ATOM 3576 N N . G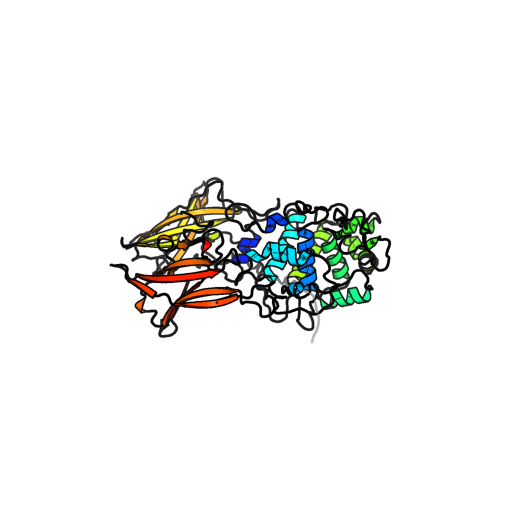LY A 1 472 ? -19.506 -18.010 24.042 1.00 93.44 472 GLY A N 1
ATOM 3577 C CA . GLY A 1 472 ? -18.230 -17.543 24.574 1.00 93.44 472 GLY A CA 1
ATOM 3578 C C . GLY A 1 472 ? -17.754 -16.224 23.972 1.00 93.44 472 GLY A C 1
ATOM 3579 O O . GLY A 1 472 ? -18.324 -15.687 23.020 1.00 93.44 472 GLY A O 1
ATOM 3580 N N . ILE A 1 473 ? -16.693 -15.699 24.579 1.00 97.44 473 ILE A N 1
ATOM 3581 C CA . ILE A 1 473 ? -15.972 -14.504 24.141 1.00 97.44 473 ILE A CA 1
ATOM 3582 C C . ILE A 1 473 ? -14.515 -14.913 23.971 1.00 97.44 473 ILE A C 1
ATOM 3584 O O . ILE A 1 473 ? -13.930 -15.516 24.872 1.00 97.44 473 ILE A O 1
ATOM 3588 N N . GLU A 1 474 ? -13.947 -14.617 22.811 1.00 97.44 474 GLU A N 1
ATOM 3589 C CA . GLU A 1 474 ? -12.651 -15.125 22.369 1.00 97.44 474 GLU A CA 1
ATOM 3590 C C . GLU A 1 474 ? -11.824 -13.995 21.748 1.00 97.44 474 GLU A C 1
ATOM 3592 O O . GLU A 1 474 ? -12.363 -13.082 21.120 1.00 97.44 474 GLU A O 1
ATOM 3597 N N . ALA A 1 475 ? -10.506 -14.058 21.913 1.00 97.06 475 ALA A N 1
ATOM 3598 C CA . ALA A 1 475 ? -9.553 -13.271 21.147 1.00 97.06 475 ALA A CA 1
ATOM 3599 C C . ALA A 1 475 ? -8.952 -14.170 20.066 1.00 97.06 475 ALA A C 1
ATOM 3601 O O . ALA A 1 475 ? -8.630 -15.329 20.328 1.00 97.06 475 ALA A O 1
ATOM 3602 N N . ILE A 1 476 ? -8.811 -13.637 18.859 1.00 95.06 476 ILE A N 1
ATOM 3603 C CA . ILE A 1 476 ? -8.193 -14.311 17.723 1.00 95.06 476 ILE A CA 1
ATOM 3604 C C . ILE A 1 476 ? -6.881 -13.592 17.436 1.00 95.06 476 ILE A C 1
ATOM 3606 O O . ILE A 1 476 ? -6.877 -12.449 16.971 1.00 95.06 476 ILE A O 1
ATOM 3610 N N . PHE A 1 477 ? -5.778 -14.268 17.732 1.00 91.75 477 PHE A N 1
ATOM 3611 C CA . PHE A 1 477 ? -4.435 -13.853 17.346 1.00 91.75 477 PHE A CA 1
ATOM 3612 C C . PHE A 1 477 ? -4.083 -14.487 16.011 1.00 91.75 477 PHE A C 1
ATOM 3614 O O . PHE A 1 477 ? -4.608 -15.541 15.662 1.00 91.75 477 PHE A O 1
ATOM 3621 N N . TYR A 1 478 ? -3.196 -13.850 15.262 1.00 86.50 478 TYR A N 1
ATOM 3622 C CA . TYR A 1 478 ? -2.724 -14.369 13.987 1.00 86.50 478 TYR A CA 1
ATOM 3623 C C . TYR A 1 478 ? -1.229 -14.615 14.119 1.00 86.50 478 TYR A C 1
ATOM 3625 O O . TYR A 1 478 ? -0.444 -13.671 14.188 1.00 86.50 478 TYR A O 1
ATOM 3633 N N . GLU A 1 479 ? -0.855 -15.884 14.227 1.00 80.88 479 GLU A N 1
ATOM 3634 C CA . GLU A 1 479 ? 0.537 -16.296 14.384 1.00 80.88 479 GLU A CA 1
ATOM 3635 C C . GLU A 1 479 ? 1.123 -16.663 13.018 1.00 80.88 479 GLU A C 1
ATOM 3637 O O . GLU A 1 479 ? 0.448 -17.357 12.249 1.00 80.88 479 GLU A O 1
ATOM 3642 N N . PRO A 1 480 ? 2.363 -16.246 12.705 1.00 77.50 480 PRO A N 1
ATOM 3643 C CA . PRO A 1 480 ? 3.119 -16.827 11.611 1.00 77.50 480 PRO A CA 1
ATOM 3644 C C . PRO A 1 480 ? 3.199 -18.338 11.810 1.00 77.50 480 PRO A C 1
ATOM 3646 O O . PRO A 1 480 ? 3.575 -18.818 12.879 1.00 77.50 480 PRO A O 1
ATOM 3649 N N . THR A 1 481 ? 2.821 -19.101 10.797 1.00 73.50 481 THR A N 1
ATOM 3650 C CA . THR A 1 481 ? 3.030 -20.539 10.783 1.00 73.50 481 THR A CA 1
ATOM 3651 C C . THR A 1 481 ? 4.513 -20.795 10.625 1.00 73.50 481 THR A C 1
ATOM 3653 O O . THR A 1 481 ? 5.108 -20.303 9.666 1.00 73.50 481 THR A O 1
ATOM 3656 N N . GLU A 1 482 ? 5.079 -21.598 11.522 1.00 66.31 482 GLU A N 1
ATOM 3657 C CA . GLU A 1 482 ? 6.426 -22.128 11.342 1.00 66.31 482 GLU A CA 1
ATOM 3658 C C . GLU A 1 482 ? 6.511 -22.792 9.960 1.00 66.31 482 GLU A C 1
ATOM 3660 O O . GLU A 1 482 ? 5.710 -23.691 9.660 1.00 66.31 482 GLU A O 1
ATOM 3665 N N . PRO A 1 483 ? 7.420 -22.337 9.088 1.00 62.53 483 PRO A N 1
ATOM 3666 C CA . PRO A 1 483 ? 7.546 -22.911 7.767 1.00 62.53 483 PRO A CA 1
ATOM 3667 C C . PRO A 1 483 ? 7.989 -24.364 7.904 1.00 62.53 483 PRO A C 1
ATOM 3669 O O . PRO A 1 483 ? 8.835 -24.726 8.721 1.00 62.53 483 PRO A O 1
ATOM 3672 N N . THR A 1 484 ? 7.411 -25.234 7.082 1.00 57.69 484 THR A N 1
ATOM 3673 C CA . THR A 1 484 ? 7.775 -26.657 7.075 1.00 57.69 484 THR A CA 1
ATOM 3674 C C . THR A 1 484 ? 9.172 -26.908 6.500 1.00 57.69 484 THR A C 1
ATOM 3676 O O . THR A 1 484 ? 9.686 -28.018 6.624 1.00 57.69 484 THR A O 1
ATOM 3679 N N . ASP A 1 485 ? 9.770 -25.893 5.872 1.00 56.69 485 ASP A N 1
ATOM 3680 C CA . ASP A 1 485 ? 11.111 -25.907 5.297 1.00 56.69 485 ASP A CA 1
ATOM 3681 C C . ASP A 1 485 ? 11.857 -24.614 5.695 1.00 56.69 485 ASP A C 1
ATOM 3683 O O . ASP A 1 485 ? 11.380 -23.523 5.368 1.00 56.69 485 ASP A O 1
ATOM 3687 N N . PRO A 1 486 ? 13.024 -24.706 6.361 1.00 58.56 486 PRO A N 1
ATOM 3688 C CA . PRO A 1 486 ? 13.843 -23.548 6.725 1.00 58.56 486 PRO A CA 1
ATOM 3689 C C . PRO A 1 486 ? 14.284 -22.687 5.530 1.00 58.56 486 PRO A C 1
ATOM 3691 O O . PRO A 1 486 ? 14.606 -21.515 5.704 1.00 58.56 486 PRO A O 1
ATOM 3694 N N . GLN A 1 487 ? 14.303 -23.233 4.305 1.00 54.22 487 GLN A N 1
ATOM 3695 C CA . GLN A 1 487 ? 14.591 -22.448 3.096 1.00 54.22 487 GLN A CA 1
ATOM 3696 C C . GLN A 1 487 ? 13.479 -21.437 2.770 1.00 54.22 487 GLN A C 1
ATOM 3698 O O . GLN A 1 487 ? 13.727 -20.468 2.056 1.00 54.22 487 GLN A O 1
ATOM 3703 N N . PHE A 1 488 ? 12.277 -21.627 3.325 1.00 57.94 488 PHE A N 1
ATOM 3704 C CA . PHE A 1 488 ? 11.074 -20.851 3.019 1.00 57.94 488 PHE A CA 1
ATOM 3705 C C . PHE A 1 488 ? 10.579 -19.994 4.193 1.00 57.94 488 PHE A C 1
ATOM 3707 O O . PHE A 1 488 ? 9.439 -19.536 4.186 1.00 57.94 488 PHE A O 1
ATOM 3714 N N . GLU A 1 489 ? 11.457 -19.679 5.153 1.00 64.50 489 GLU A N 1
ATOM 3715 C CA . GLU A 1 489 ? 11.249 -18.681 6.227 1.00 64.50 489 GLU A CA 1
ATOM 3716 C C . GLU A 1 489 ? 11.041 -17.234 5.727 1.00 64.50 489 GLU A C 1
ATOM 3718 O O . GLU A 1 489 ? 11.031 -16.286 6.507 1.00 64.50 489 GLU A O 1
ATOM 3723 N N . GLN A 1 490 ? 10.870 -17.037 4.419 1.00 72.94 490 GLN A N 1
ATOM 3724 C CA . GLN A 1 490 ? 10.893 -15.730 3.766 1.00 72.94 490 GLN A CA 1
ATOM 3725 C C . GLN A 1 490 ? 9.518 -15.048 3.688 1.00 72.94 490 GLN A C 1
ATOM 3727 O O . GLN A 1 490 ? 9.468 -13.827 3.544 1.00 72.94 490 GLN A O 1
ATOM 3732 N N . ILE A 1 491 ? 8.422 -15.812 3.786 1.00 82.62 491 ILE A N 1
ATOM 3733 C CA . ILE A 1 491 ? 7.040 -15.310 3.733 1.00 82.62 491 ILE A CA 1
ATOM 3734 C C . ILE A 1 491 ? 6.286 -15.782 4.973 1.00 82.62 491 ILE A C 1
ATOM 3736 O O . ILE A 1 491 ? 6.135 -16.982 5.201 1.00 82.62 491 ILE A O 1
ATOM 3740 N N . ALA A 1 492 ? 5.759 -14.841 5.760 1.00 81.25 492 ALA A N 1
ATOM 3741 C CA . ALA A 1 492 ? 4.911 -15.186 6.892 1.00 81.25 492 ALA A CA 1
ATOM 3742 C C . ALA A 1 492 ? 3.495 -15.551 6.416 1.00 81.25 492 ALA A C 1
ATOM 3744 O O . ALA A 1 492 ? 2.732 -14.698 5.966 1.00 81.25 492 ALA A O 1
ATOM 3745 N N . HIS A 1 493 ? 3.102 -16.815 6.567 1.00 82.25 493 HIS A N 1
ATOM 3746 C CA . HIS A 1 493 ? 1.694 -17.202 6.469 1.00 82.25 493 HIS A CA 1
ATOM 3747 C C . HIS A 1 493 ? 1.063 -17.157 7.855 1.00 82.25 493 HIS A C 1
ATOM 3749 O O . HIS A 1 493 ? 1.638 -17.664 8.806 1.00 82.25 493 HIS A O 1
ATOM 3755 N N . PHE A 1 494 ? -0.124 -16.573 7.994 1.00 83.88 494 PHE A N 1
ATOM 3756 C CA . PHE A 1 494 ? -0.743 -16.391 9.306 1.00 83.88 494 PHE A CA 1
ATOM 3757 C C . PHE A 1 494 ? -1.850 -17.414 9.559 1.00 83.88 494 PHE A C 1
ATOM 3759 O O . PHE A 1 494 ? -2.779 -17.540 8.760 1.00 83.88 494 PHE A O 1
ATOM 3766 N N . SER A 1 495 ? -1.795 -18.099 10.702 1.00 86.00 495 SER A N 1
ATOM 3767 C CA . SER A 1 495 ? -2.866 -18.970 11.192 1.00 86.00 495 SER A CA 1
ATOM 3768 C C . SER A 1 495 ? -3.561 -18.370 12.413 1.00 86.00 495 SER A C 1
ATOM 3770 O O . SER A 1 495 ? -2.899 -17.804 13.286 1.00 86.00 495 SER A O 1
ATOM 3772 N N . PRO A 1 496 ? -4.897 -18.488 12.507 1.00 91.06 496 PRO A N 1
ATOM 3773 C CA . PRO A 1 496 ? -5.629 -17.978 13.651 1.00 91.06 496 PRO A CA 1
ATOM 3774 C C . PRO A 1 496 ? -5.410 -18.866 14.883 1.00 91.06 496 PRO A C 1
ATOM 3776 O O . PRO A 1 496 ? -5.639 -20.075 14.846 1.00 91.06 496 PRO A O 1
ATOM 3779 N N . VAL A 1 497 ? -5.059 -18.244 16.003 1.00 92.69 497 VAL A N 1
ATOM 3780 C CA . VAL A 1 497 ? -5.028 -18.846 17.337 1.00 92.69 497 VAL A CA 1
ATOM 3781 C C . VAL A 1 497 ? -6.134 -18.215 18.166 1.00 92.69 497 VAL A C 1
ATOM 3783 O O . VAL A 1 497 ? -6.115 -17.027 18.478 1.00 92.69 497 VAL A O 1
ATOM 3786 N N . THR A 1 498 ? -7.142 -19.024 18.486 1.00 95.69 498 THR A N 1
ATOM 3787 C CA . THR A 1 498 ? -8.317 -18.582 19.241 1.00 95.69 498 THR A CA 1
ATOM 3788 C C . THR A 1 498 ? -8.116 -18.876 20.718 1.00 95.69 498 THR A C 1
ATOM 3790 O O . THR A 1 498 ? -7.873 -20.022 21.096 1.00 95.69 498 THR A O 1
ATOM 3793 N N . VAL A 1 499 ? -8.246 -17.849 21.556 1.00 97.19 499 VAL A N 1
ATOM 3794 C CA . VAL A 1 499 ? -8.078 -17.965 23.004 1.00 97.19 499 VAL A CA 1
ATOM 3795 C C . VAL A 1 499 ? -9.327 -17.438 23.711 1.00 97.19 499 VAL A C 1
ATOM 3797 O O . VAL A 1 499 ? -9.685 -16.273 23.520 1.00 97.19 499 VAL A O 1
ATOM 3800 N N . PRO A 1 500 ? -10.016 -18.258 24.524 1.00 97.31 500 PRO A N 1
ATOM 3801 C CA . PRO A 1 500 ? -11.194 -17.812 25.256 1.00 97.31 500 PRO A CA 1
ATOM 3802 C C . PRO A 1 500 ? -10.808 -16.812 26.351 1.00 97.31 500 PRO A C 1
ATOM 3804 O O . PRO A 1 500 ? -9.821 -17.006 27.063 1.00 97.31 500 PRO A O 1
ATOM 3807 N N . LEU A 1 501 ? -11.610 -15.762 26.523 1.00 98.00 501 LEU A N 1
ATOM 3808 C CA . LEU A 1 501 ? -11.455 -14.829 27.634 1.00 98.00 501 LEU A CA 1
ATOM 3809 C C . LEU A 1 501 ? -12.229 -15.330 28.858 1.00 98.00 501 LEU A C 1
ATOM 3811 O O . LEU A 1 501 ? -13.353 -15.828 28.756 1.00 98.00 501 LEU A O 1
ATOM 3815 N N . ALA A 1 502 ? -11.657 -15.130 30.043 1.00 97.62 502 ALA A N 1
ATOM 3816 C CA . ALA A 1 502 ? -12.296 -15.473 31.307 1.00 97.62 502 ALA A CA 1
ATOM 3817 C C . ALA A 1 502 ? -13.088 -14.281 31.857 1.00 97.62 502 ALA A C 1
ATOM 3819 O O . ALA A 1 502 ? -12.582 -13.161 31.894 1.00 97.62 502 ALA A O 1
ATOM 3820 N N . MET A 1 503 ? -14.318 -14.511 32.326 1.00 96.75 503 MET A N 1
ATOM 3821 C CA . MET A 1 503 ? -15.098 -13.466 32.997 1.00 96.75 503 MET A CA 1
ATOM 3822 C C . MET A 1 503 ? -14.384 -13.014 34.278 1.00 96.75 503 MET A C 1
ATOM 3824 O O . MET A 1 503 ? -14.005 -13.847 35.100 1.00 96.75 503 MET A O 1
ATOM 3828 N N . SER A 1 504 ? -14.212 -11.701 34.437 1.00 95.00 504 SER A N 1
ATOM 3829 C CA . SER A 1 504 ? -13.607 -11.072 35.614 1.00 95.00 504 SER A CA 1
ATOM 3830 C C . SER A 1 504 ? -14.681 -10.584 36.582 1.00 95.00 504 SER A C 1
ATOM 3832 O O . SER A 1 504 ? -14.908 -11.179 37.635 1.00 95.00 504 SER A O 1
ATOM 3834 N N . ASN A 1 505 ? -15.373 -9.500 36.232 1.00 94.50 505 ASN A N 1
ATOM 3835 C CA . ASN A 1 505 ? -16.381 -8.885 37.085 1.00 94.50 505 ASN A CA 1
ATOM 3836 C C . ASN A 1 505 ? -17.417 -8.123 36.259 1.00 94.50 505 ASN A C 1
ATOM 3838 O O . ASN A 1 505 ? -17.113 -7.544 35.216 1.00 94.50 505 ASN A O 1
ATOM 3842 N N . LYS A 1 506 ? -18.655 -8.090 36.757 1.00 95.12 506 LYS A N 1
ATOM 3843 C CA . LYS A 1 506 ? -19.697 -7.211 36.226 1.00 95.12 506 LYS A CA 1
ATOM 3844 C C . LYS A 1 506 ? -19.489 -5.797 36.762 1.00 95.12 506 LYS A C 1
ATOM 3846 O O . LYS A 1 506 ? -19.282 -5.622 37.961 1.00 95.12 506 LYS A O 1
ATOM 3851 N N . LEU A 1 507 ? -19.565 -4.801 35.887 1.00 93.69 507 LEU A N 1
ATOM 3852 C CA . LEU A 1 507 ? -19.456 -3.399 36.266 1.00 93.69 507 LEU A CA 1
ATOM 3853 C C . LEU A 1 507 ? -20.773 -2.945 36.911 1.00 93.69 507 LEU A C 1
ATOM 3855 O O . LEU A 1 507 ? -21.814 -2.885 36.247 1.00 93.69 507 LEU A O 1
ATOM 3859 N N . GLU A 1 508 ? -20.735 -2.663 38.214 1.00 91.50 508 GLU A N 1
ATOM 3860 C CA . GLU A 1 508 ? -21.926 -2.387 39.022 1.00 91.50 508 GLU A CA 1
ATOM 3861 C C . GLU A 1 508 ? -22.768 -1.234 38.447 1.00 91.50 508 GLU A C 1
ATOM 3863 O O . GLU A 1 508 ? -22.257 -0.211 37.996 1.00 91.50 508 GLU A O 1
ATOM 3868 N N . GLY A 1 509 ? -24.094 -1.408 38.434 1.00 88.81 509 GLY A N 1
ATOM 3869 C CA . GLY A 1 509 ? -25.021 -0.397 37.916 1.00 88.81 509 GLY A CA 1
ATOM 3870 C C . GLY A 1 509 ? -25.013 -0.237 36.391 1.00 88.81 509 GLY A C 1
ATOM 3871 O O . GLY A 1 509 ? -25.611 0.714 35.883 1.00 88.81 509 GLY A O 1
ATOM 3872 N N . THR A 1 510 ? -24.366 -1.151 35.662 1.00 93.94 510 THR A N 1
ATOM 3873 C CA . THR A 1 510 ? -24.331 -1.183 34.196 1.00 93.94 510 THR A CA 1
ATOM 3874 C C . THR A 1 510 ? -24.601 -2.593 33.659 1.00 93.94 510 THR A C 1
ATOM 3876 O O . THR A 1 510 ? -24.668 -3.569 34.411 1.00 93.94 510 THR A O 1
ATOM 3879 N N . ASN A 1 511 ? -24.724 -2.702 32.336 1.00 94.94 511 ASN A N 1
ATOM 3880 C CA . ASN A 1 511 ? -24.800 -3.988 31.644 1.00 94.94 511 ASN A CA 1
ATOM 3881 C C . ASN A 1 511 ? -23.445 -4.447 31.079 1.00 94.94 511 ASN A C 1
ATOM 3883 O O . ASN A 1 511 ? -23.413 -5.374 30.276 1.00 94.94 511 ASN A O 1
ATOM 3887 N N . TYR A 1 512 ? -22.340 -3.806 31.465 1.00 97.12 512 TYR A N 1
ATOM 3888 C CA . TYR A 1 512 ? -21.010 -4.238 31.051 1.00 97.12 512 TYR A CA 1
ATOM 3889 C C . TYR A 1 512 ? -20.461 -5.310 31.988 1.00 97.12 512 TYR A C 1
ATOM 3891 O O . TYR A 1 512 ? -20.556 -5.201 33.213 1.00 97.12 512 TYR A O 1
ATOM 3899 N N . THR A 1 513 ? -19.830 -6.314 31.396 1.00 97.50 513 THR A N 1
ATOM 3900 C CA . THR A 1 513 ? -19.038 -7.324 32.095 1.00 97.50 513 THR A CA 1
ATOM 3901 C C . THR A 1 513 ? -17.622 -7.298 31.538 1.00 97.50 513 THR A C 1
ATOM 3903 O O . THR A 1 513 ? -17.444 -7.256 30.319 1.00 97.50 513 THR A O 1
ATOM 3906 N N . PHE A 1 514 ? -16.623 -7.300 32.420 1.00 97.62 514 PHE A N 1
ATOM 3907 C CA . PHE A 1 514 ? -15.222 -7.387 32.031 1.00 97.62 514 PHE A CA 1
ATOM 3908 C C . PHE A 1 514 ? -14.773 -8.833 31.876 1.00 97.62 514 PHE A C 1
ATOM 3910 O O . PHE A 1 514 ? -15.136 -9.704 32.671 1.00 97.62 514 PHE A O 1
ATOM 3917 N N . TYR A 1 515 ? -13.954 -9.052 30.857 1.00 98.25 515 TYR A N 1
ATOM 3918 C CA . TYR A 1 515 ? -13.336 -10.319 30.515 1.00 98.25 515 TYR A CA 1
ATOM 3919 C C . TYR A 1 515 ? -11.837 -10.116 30.356 1.00 98.25 515 TYR A C 1
ATOM 3921 O O . TYR A 1 515 ? -11.420 -9.135 29.745 1.00 98.25 515 TYR A O 1
ATOM 3929 N N . ASN A 1 516 ? -11.044 -11.042 30.883 1.00 97.94 516 ASN A N 1
ATOM 3930 C CA . ASN A 1 516 ? -9.596 -10.925 30.921 1.00 97.94 516 ASN A CA 1
ATOM 3931 C C . ASN A 1 516 ? -8.938 -12.065 30.148 1.00 97.94 516 ASN A C 1
ATOM 3933 O O . ASN A 1 516 ? -9.446 -13.190 30.106 1.00 97.94 516 ASN A O 1
ATOM 3937 N N . LEU A 1 517 ? -7.769 -11.771 29.597 1.00 97.00 517 LEU A N 1
ATOM 3938 C CA . LEU A 1 517 ? -6.888 -12.732 28.960 1.00 97.00 517 LEU A CA 1
ATOM 3939 C C . LEU A 1 517 ? -5.434 -12.310 29.166 1.00 97.00 517 LEU A C 1
ATOM 3941 O O . LEU A 1 517 ? -5.107 -11.130 29.089 1.00 97.00 517 LEU A O 1
ATOM 3945 N N . THR A 1 518 ? -4.569 -13.296 29.373 1.00 96.50 518 THR A N 1
ATOM 3946 C CA . THR A 1 518 ? -3.123 -13.139 29.235 1.00 96.50 518 THR A CA 1
ATOM 3947 C C . THR A 1 518 ? -2.673 -14.007 28.074 1.00 96.50 518 THR A C 1
ATOM 3949 O O . THR A 1 518 ? -3.010 -15.191 28.035 1.00 96.50 518 THR A O 1
ATOM 3952 N N . TYR A 1 519 ? -1.919 -13.436 27.145 1.00 94.00 519 TYR A N 1
ATOM 3953 C CA . TYR A 1 519 ? -1.393 -14.165 26.000 1.00 94.00 519 TYR A CA 1
ATOM 3954 C C . TYR A 1 519 ? 0.042 -13.724 25.708 1.00 94.00 519 TYR A C 1
ATOM 3956 O O . TYR A 1 519 ? 0.335 -12.531 25.666 1.00 94.00 519 TYR A O 1
ATOM 3964 N N . THR A 1 520 ? 0.939 -14.693 25.537 1.00 90.75 520 THR A N 1
ATOM 3965 C CA . THR A 1 520 ? 2.381 -14.474 25.383 1.00 90.75 520 THR A CA 1
ATOM 3966 C C . THR A 1 520 ? 2.838 -15.027 24.043 1.00 90.75 520 THR A C 1
ATOM 3968 O O . THR A 1 520 ? 2.508 -16.164 23.712 1.00 90.75 520 THR A O 1
ATOM 3971 N N . ARG A 1 521 ? 3.637 -14.252 23.306 1.00 82.62 521 ARG A N 1
ATOM 3972 C CA . ARG A 1 521 ? 4.215 -14.658 22.019 1.00 82.62 521 ARG A CA 1
ATOM 3973 C C . ARG A 1 521 ? 5.672 -14.209 21.906 1.00 82.62 521 ARG A C 1
ATOM 3975 O O . ARG A 1 521 ? 6.039 -13.149 22.408 1.00 82.62 521 ARG A O 1
ATOM 3982 N N . THR A 1 522 ? 6.493 -14.995 21.215 1.00 77.00 522 THR A N 1
ATOM 3983 C CA . THR A 1 522 ? 7.850 -14.604 20.810 1.00 77.00 522 THR A CA 1
ATOM 3984 C C . THR A 1 522 ? 7.798 -13.471 19.780 1.00 77.00 522 THR A C 1
ATOM 3986 O O . THR A 1 522 ? 7.131 -13.578 18.753 1.00 77.00 522 THR A O 1
ATOM 3989 N N . ARG A 1 523 ? 8.522 -12.385 20.041 1.00 67.75 523 ARG A N 1
ATOM 3990 C CA . ARG A 1 523 ? 8.667 -11.216 19.176 1.00 67.75 523 ARG A CA 1
ATOM 3991 C C . ARG A 1 523 ? 9.423 -11.607 17.911 1.00 67.75 523 ARG A C 1
ATOM 3993 O O . ARG A 1 523 ? 10.636 -11.799 17.961 1.00 67.75 523 ARG A O 1
ATOM 4000 N N . LEU A 1 524 ? 8.697 -11.689 16.802 1.00 57.47 524 LEU A N 1
ATOM 4001 C CA . LEU A 1 524 ? 9.260 -11.892 15.465 1.00 57.47 524 LEU A CA 1
ATOM 4002 C C . LEU A 1 524 ? 8.949 -10.722 14.518 1.00 57.47 524 LEU A C 1
ATOM 4004 O O . LEU A 1 524 ? 9.628 -10.567 13.514 1.00 57.47 524 LEU A O 1
ATOM 4008 N N . ASP A 1 525 ? 7.964 -9.889 14.853 1.00 61.28 525 ASP A N 1
ATOM 4009 C CA . ASP A 1 525 ? 7.395 -8.835 14.013 1.00 61.28 525 ASP A CA 1
ATOM 4010 C C . ASP A 1 525 ? 7.123 -7.547 14.816 1.00 61.28 525 ASP A C 1
ATOM 4012 O O . ASP A 1 525 ? 7.097 -7.536 16.052 1.00 61.28 525 ASP A O 1
ATOM 4016 N N . HIS A 1 526 ? 6.949 -6.433 14.099 1.00 59.59 526 HIS A N 1
ATOM 4017 C CA . HIS A 1 526 ? 6.603 -5.133 14.678 1.00 59.59 526 HIS A CA 1
ATOM 4018 C C . HIS A 1 526 ? 5.094 -4.905 14.830 1.00 59.59 526 HIS A C 1
ATOM 4020 O O . HIS A 1 526 ? 4.712 -3.991 15.556 1.00 59.59 526 HIS A O 1
ATOM 4026 N N . THR A 1 527 ? 4.239 -5.714 14.197 1.00 66.31 527 THR A N 1
ATOM 4027 C CA . THR A 1 527 ? 2.779 -5.627 14.350 1.00 66.31 527 THR A CA 1
ATOM 4028 C C . THR A 1 527 ? 2.236 -6.871 15.042 1.00 66.31 527 THR A C 1
ATOM 4030 O O . THR A 1 527 ? 2.700 -7.989 14.821 1.00 66.31 527 THR A O 1
ATOM 4033 N N . HIS A 1 528 ? 1.244 -6.685 15.908 1.00 76.00 528 HIS A N 1
ATOM 4034 C CA . HIS A 1 528 ? 0.610 -7.787 16.628 1.00 76.00 528 HIS A CA 1
ATOM 4035 C C . HIS A 1 528 ? -0.907 -7.604 16.576 1.00 76.00 528 HIS A C 1
ATOM 4037 O O . HIS A 1 528 ? -1.544 -7.272 17.584 1.00 76.00 528 HIS A O 1
ATOM 4043 N N . PRO A 1 529 ? -1.515 -7.762 15.388 1.00 85.44 529 PRO A N 1
ATOM 4044 C CA . PRO A 1 529 ? -2.940 -7.577 15.251 1.00 85.44 529 PRO A CA 1
ATOM 4045 C C . PRO A 1 529 ? -3.702 -8.704 15.950 1.00 85.44 529 PRO A C 1
ATOM 4047 O O . PRO A 1 529 ? -3.323 -9.876 15.896 1.00 85.44 529 PRO A O 1
ATOM 4050 N N . PHE A 1 530 ? -4.830 -8.359 16.555 1.00 91.75 530 PHE A N 1
ATOM 4051 C CA . PHE A 1 530 ? -5.795 -9.335 17.047 1.00 91.75 530 PHE A CA 1
ATOM 4052 C C . PHE A 1 530 ? -7.217 -8.830 16.837 1.00 91.75 530 PHE A C 1
ATOM 4054 O O . PHE A 1 530 ? -7.477 -7.629 16.721 1.00 91.75 530 PHE A O 1
ATOM 4061 N N . ASP A 1 531 ? -8.147 -9.768 16.798 1.00 94.44 531 ASP A N 1
ATOM 4062 C CA . ASP A 1 531 ? -9.572 -9.482 16.773 1.00 94.44 531 ASP A CA 1
ATOM 4063 C C . ASP A 1 531 ? -10.197 -10.028 18.072 1.00 94.44 531 ASP A C 1
ATOM 4065 O O . ASP A 1 531 ? -9.698 -10.988 18.660 1.00 94.44 531 ASP A O 1
ATOM 4069 N N . VAL A 1 532 ? -11.276 -9.416 18.554 1.00 96.69 532 VAL A N 1
ATOM 4070 C CA . VAL A 1 532 ? -12.073 -9.943 19.673 1.00 96.69 532 VAL A CA 1
ATOM 4071 C C . VAL A 1 532 ? -13.459 -10.264 19.148 1.00 96.69 532 VAL A C 1
ATOM 4073 O O . VAL A 1 532 ? -14.062 -9.435 18.468 1.00 96.69 532 VAL A O 1
ATOM 4076 N N . VAL A 1 533 ? -13.972 -11.447 19.465 1.00 97.19 533 VAL A N 1
ATOM 4077 C CA . VAL A 1 533 ? -15.263 -11.939 18.983 1.00 97.19 533 VAL A CA 1
ATOM 4078 C C . VAL A 1 533 ? -16.102 -12.422 20.161 1.00 97.19 533 VAL A C 1
ATOM 4080 O O . VAL A 1 533 ? -15.605 -13.089 21.064 1.00 97.19 533 VAL A O 1
ATOM 4083 N N . ALA A 1 534 ? -17.387 -12.088 20.157 1.00 96.62 534 ALA A N 1
ATOM 4084 C CA . ALA A 1 534 ? -18.369 -12.569 21.118 1.00 96.62 534 ALA A CA 1
ATOM 4085 C C . ALA A 1 534 ? -19.494 -13.297 20.375 1.00 96.62 534 ALA A C 1
ATOM 4087 O O . ALA A 1 534 ? -20.100 -12.734 19.461 1.00 96.62 534 ALA A O 1
ATOM 4088 N N . LYS A 1 535 ? -19.765 -14.549 20.763 1.00 94.88 535 LYS A N 1
ATOM 4089 C CA . LYS A 1 535 ? -20.691 -15.457 20.069 1.00 94.88 535 LYS A CA 1
ATOM 4090 C C . LYS A 1 535 ? -21.838 -15.866 20.989 1.00 94.88 535 LYS A C 1
ATOM 4092 O O . LYS A 1 535 ? -21.623 -16.324 22.111 1.00 94.88 535 LYS A O 1
ATOM 4097 N N . GLY A 1 536 ? -23.068 -15.711 20.519 1.00 89.88 536 GLY A N 1
ATOM 4098 C CA . GLY A 1 536 ? -24.294 -16.118 21.202 1.00 89.88 536 GLY A CA 1
ATOM 4099 C C . GLY A 1 536 ? -24.914 -17.396 20.651 1.00 89.88 536 GLY A C 1
ATOM 4100 O O . GLY A 1 536 ? -24.373 -18.043 19.750 1.00 89.88 536 GLY A O 1
ATOM 4101 N N . GLY A 1 537 ? -26.071 -17.757 21.209 1.00 81.62 537 GLY A N 1
ATOM 4102 C CA . GLY A 1 537 ? -26.998 -18.698 20.581 1.00 81.62 537 GLY A CA 1
ATOM 4103 C C . GLY A 1 537 ? -27.603 -18.112 19.299 1.00 81.62 537 GLY A C 1
ATOM 4104 O O . GLY A 1 537 ? -27.539 -16.905 19.069 1.00 81.62 537 GLY A O 1
ATOM 4105 N N . ASP A 1 538 ? -28.174 -18.967 18.449 1.00 78.50 538 ASP A N 1
ATOM 4106 C CA . ASP A 1 538 ? -28.911 -18.576 17.233 1.00 78.50 538 ASP A CA 1
ATOM 4107 C C . ASP A 1 538 ? -28.119 -17.746 16.194 1.00 78.50 538 ASP A C 1
ATOM 4109 O O . ASP A 1 538 ? -28.705 -17.060 15.360 1.00 78.50 538 ASP A O 1
ATOM 4113 N N . GLY A 1 539 ? -26.782 -17.828 16.205 1.00 78.81 539 GLY A N 1
ATOM 4114 C CA . GLY A 1 539 ? -25.917 -17.185 15.204 1.00 78.81 539 GLY A CA 1
ATOM 4115 C C . GLY A 1 539 ? -25.603 -15.707 15.465 1.00 78.81 539 GLY A C 1
ATOM 4116 O O . GLY A 1 539 ? -25.093 -15.036 14.572 1.00 78.81 539 GLY A O 1
ATOM 4117 N N . VAL A 1 540 ? -25.886 -15.189 16.666 1.00 86.44 540 VAL A N 1
ATOM 4118 C CA . VAL A 1 540 ? -25.454 -13.843 17.078 1.00 86.44 540 VAL A CA 1
ATOM 4119 C C . VAL A 1 540 ? -23.929 -13.810 17.198 1.00 86.44 540 VAL A C 1
ATOM 4121 O O . VAL A 1 540 ? -23.361 -14.520 18.025 1.00 86.44 540 VAL A O 1
ATOM 4124 N N . GLU A 1 541 ? -23.266 -12.956 16.423 1.00 92.69 541 GLU A N 1
ATOM 4125 C CA . GLU A 1 541 ? -21.821 -12.730 16.500 1.00 92.69 541 GLU A CA 1
ATOM 4126 C C . GLU A 1 541 ? -21.521 -11.232 16.415 1.00 92.69 541 GLU A C 1
ATOM 4128 O O . GLU A 1 541 ? -22.081 -10.516 15.583 1.00 92.69 541 GLU A O 1
ATOM 4133 N N . VAL A 1 542 ? -20.650 -10.749 17.301 1.00 94.50 542 VAL A N 1
ATOM 4134 C CA . VAL A 1 542 ? -20.130 -9.378 17.276 1.00 94.50 542 VAL A CA 1
ATOM 4135 C C . VAL A 1 542 ? -18.615 -9.441 17.335 1.00 94.50 542 VAL A C 1
ATOM 4137 O O . VAL A 1 542 ? -18.059 -10.148 18.174 1.00 94.50 542 VAL A O 1
ATOM 4140 N N . SER A 1 543 ? -17.950 -8.671 16.479 1.00 94.31 543 SER A N 1
ATOM 4141 C CA . SER A 1 543 ? -16.494 -8.592 16.425 1.00 94.31 543 SER A CA 1
ATOM 4142 C C . SER A 1 543 ? -16.000 -7.161 16.593 1.00 94.31 543 SER A C 1
ATOM 4144 O O . SER A 1 543 ? -16.576 -6.224 16.039 1.00 94.31 543 SER A O 1
ATOM 4146 N N . ASN A 1 544 ? -14.886 -7.010 17.295 1.00 93.94 544 ASN A N 1
ATOM 4147 C CA . ASN A 1 544 ? -14.061 -5.814 17.292 1.00 93.94 544 ASN A CA 1
ATOM 4148 C C . ASN A 1 544 ? -12.726 -6.173 16.633 1.00 93.94 544 ASN A C 1
ATOM 4150 O O . ASN A 1 544 ? -11.987 -7.018 17.140 1.00 93.94 544 ASN A O 1
ATOM 4154 N N . THR A 1 545 ? -12.455 -5.573 15.479 1.00 90.00 545 THR A N 1
ATOM 4155 C CA . THR A 1 545 ? -11.305 -5.891 14.629 1.00 90.00 545 THR A CA 1
ATOM 4156 C C . THR A 1 545 ? -10.327 -4.715 14.564 1.00 90.00 545 THR A C 1
ATOM 4158 O O . THR A 1 545 ? -10.605 -3.634 15.079 1.00 90.00 545 THR A O 1
ATOM 4161 N N . PHE A 1 546 ? -9.166 -4.915 13.930 1.00 85.06 546 PHE A N 1
ATOM 4162 C CA . PHE A 1 546 ? -8.100 -3.900 13.804 1.00 85.06 546 PHE A CA 1
ATOM 4163 C C . PHE A 1 546 ? -7.498 -3.463 15.156 1.00 85.06 546 PHE A C 1
ATOM 4165 O O . PHE A 1 546 ? -7.022 -2.328 15.310 1.00 85.06 546 PHE A O 1
ATOM 4172 N N . ASN A 1 547 ? -7.498 -4.354 16.151 1.00 89.06 547 ASN A N 1
ATOM 4173 C CA . ASN A 1 547 ? -6.737 -4.138 17.378 1.00 89.06 547 ASN A CA 1
ATOM 4174 C C . ASN A 1 547 ? -5.279 -4.507 17.147 1.00 89.06 547 ASN A C 1
ATOM 4176 O O . ASN A 1 547 ? -4.990 -5.403 16.361 1.00 89.06 547 ASN A O 1
ATOM 4180 N N . ASP A 1 548 ? -4.382 -3.810 17.834 1.00 86.56 548 ASP A N 1
ATOM 4181 C CA . ASP A 1 548 ? -2.948 -4.069 17.790 1.00 86.56 548 ASP A CA 1
ATOM 4182 C C . ASP A 1 548 ? -2.364 -3.844 19.189 1.00 86.56 548 ASP A C 1
ATOM 4184 O O . ASP A 1 548 ? -2.816 -2.953 19.918 1.00 86.56 548 ASP A O 1
ATOM 4188 N N . TRP A 1 549 ? -1.390 -4.664 19.580 1.00 85.88 549 TRP A N 1
ATOM 4189 C CA . TRP A 1 549 ? -0.768 -4.608 20.905 1.00 85.88 549 TRP A CA 1
ATOM 4190 C C . TRP A 1 549 ? -0.055 -3.279 21.129 1.00 85.88 549 TRP A C 1
ATOM 4192 O O . TRP A 1 549 ? -0.034 -2.765 22.245 1.00 85.88 549 TRP A O 1
ATOM 4202 N N . LEU A 1 550 ? 0.458 -2.681 20.053 1.00 78.12 550 LEU A N 1
ATOM 4203 C CA . LEU A 1 550 ? 1.161 -1.408 20.058 1.00 78.12 550 LEU A CA 1
ATOM 4204 C C . LEU A 1 550 ? 0.308 -0.237 20.553 1.00 78.12 550 LEU A C 1
ATOM 4206 O O . LEU A 1 550 ? 0.838 0.822 20.890 1.00 78.12 550 LEU A O 1
ATOM 4210 N N . LYS A 1 551 ? -1.018 -0.416 20.605 1.00 82.12 551 LYS A N 1
ATOM 4211 C CA . LYS A 1 551 ? -1.929 0.587 21.147 1.00 82.12 551 LYS A CA 1
ATOM 4212 C C . LYS A 1 551 ? -1.889 0.649 22.672 1.00 82.12 551 LYS A C 1
ATOM 4214 O O . LYS A 1 551 ? -2.197 1.699 23.226 1.00 82.12 551 LYS A O 1
ATOM 4219 N N . PHE A 1 552 ? -1.524 -0.441 23.346 1.00 86.88 552 PHE A N 1
ATOM 4220 C CA . PHE A 1 552 ? -1.665 -0.574 24.793 1.00 86.88 552 PHE A CA 1
ATOM 4221 C C . PHE A 1 552 ? -0.472 -0.013 25.581 1.00 86.88 552 PHE A C 1
ATOM 4223 O O . PHE A 1 552 ? 0.663 -0.050 25.096 1.00 86.88 552 PHE A O 1
ATOM 4230 N N . PRO A 1 553 ? -0.706 0.485 26.815 1.00 87.44 553 PRO A N 1
ATOM 4231 C CA . PRO A 1 553 ? 0.357 0.911 27.718 1.00 87.44 553 PRO A CA 1
ATOM 4232 C C . PRO A 1 553 ? 1.447 -0.153 27.869 1.00 87.44 553 PRO A C 1
ATOM 4234 O O . PRO A 1 553 ? 1.158 -1.347 27.906 1.00 87.44 553 PRO A O 1
ATOM 4237 N N . GLY A 1 554 ? 2.699 0.295 27.962 1.00 80.00 554 GLY A N 1
ATOM 4238 C CA . GLY A 1 554 ? 3.880 -0.574 27.954 1.00 80.00 554 GLY A CA 1
ATOM 4239 C C . GLY A 1 554 ? 4.517 -0.726 26.570 1.00 80.00 554 GLY A C 1
ATOM 4240 O O . GLY A 1 554 ? 5.704 -1.026 26.489 1.00 80.00 554 GLY A O 1
ATOM 4241 N N . SER A 1 555 ? 3.790 -0.417 25.488 1.00 77.50 555 SER A N 1
ATOM 4242 C CA . SER A 1 555 ? 4.342 -0.389 24.129 1.00 77.50 555 SER A CA 1
ATOM 4243 C C . SER A 1 555 ? 5.108 0.895 23.780 1.00 77.50 555 SER A C 1
ATOM 4245 O O . SER A 1 555 ? 4.663 1.982 24.158 1.00 77.50 555 SER A O 1
ATOM 4247 N N . PRO A 1 556 ? 6.193 0.821 22.970 1.00 69.62 556 PRO A N 1
ATOM 4248 C CA . PRO A 1 556 ? 6.878 1.995 22.419 1.00 69.62 556 PRO A CA 1
ATOM 4249 C C . PRO A 1 556 ? 5.973 2.939 21.619 1.00 69.62 556 PRO A C 1
ATOM 4251 O O . PRO A 1 556 ? 6.300 4.113 21.457 1.00 69.62 556 PRO A O 1
ATOM 4254 N N . LEU A 1 557 ? 4.851 2.433 21.098 1.00 68.19 557 LEU A N 1
ATOM 4255 C CA . LEU A 1 557 ? 3.929 3.189 20.255 1.00 68.19 557 LEU A CA 1
ATOM 4256 C C . LEU A 1 557 ? 2.633 3.589 20.970 1.00 68.19 557 LEU A C 1
ATOM 4258 O O . LEU A 1 557 ? 1.793 4.234 20.338 1.00 68.19 557 LEU A O 1
ATOM 4262 N N . ALA A 1 558 ? 2.507 3.322 22.274 1.00 71.25 558 ALA A N 1
ATOM 4263 C CA . ALA A 1 558 ? 1.371 3.777 23.066 1.00 71.25 558 ALA A CA 1
ATOM 4264 C C . ALA A 1 558 ? 1.189 5.306 22.956 1.00 71.25 558 ALA A C 1
ATOM 4266 O O . ALA A 1 558 ? 2.153 6.071 22.808 1.00 71.25 558 ALA A O 1
ATOM 4267 N N . ILE A 1 559 ? -0.069 5.754 22.983 1.00 67.69 559 ILE A N 1
ATOM 4268 C CA . ILE A 1 559 ? -0.430 7.174 22.929 1.00 67.69 559 ILE A CA 1
ATOM 4269 C C . ILE A 1 559 ? -1.238 7.510 24.176 1.00 67.69 559 ILE A C 1
ATOM 4271 O O . ILE A 1 559 ? -2.316 6.952 24.384 1.00 67.69 559 ILE A O 1
ATOM 4275 N N . ASP A 1 560 ? -0.741 8.458 24.965 1.00 64.88 560 ASP A N 1
ATOM 4276 C CA . ASP A 1 560 ? -1.521 9.077 26.032 1.00 64.88 560 ASP A CA 1
ATOM 4277 C C . ASP A 1 560 ? -2.451 10.133 25.416 1.00 64.88 560 ASP A C 1
ATOM 4279 O O . ASP A 1 560 ? -2.003 11.218 25.042 1.00 64.88 560 ASP A O 1
ATOM 4283 N N . ILE A 1 561 ? -3.739 9.786 25.274 1.00 59.28 561 ILE A N 1
ATOM 4284 C CA . ILE A 1 561 ? -4.814 10.661 24.754 1.00 59.28 561 ILE A CA 1
ATOM 4285 C C . ILE A 1 561 ? -5.765 11.101 25.874 1.00 59.28 561 ILE A C 1
ATOM 4287 O O . ILE A 1 561 ? -6.319 10.247 26.615 1.00 59.28 561 ILE A O 1
#

Solvent-accessible surface area (backbone atoms only — not comparable to full-atom values): 30265 Å² total; per-residue (Å²): 137,83,89,84,91,78,90,80,91,76,86,78,81,80,76,77,78,72,74,74,73,73,81,71,70,68,55,63,88,40,78,56,40,51,58,52,38,44,57,71,47,31,18,34,61,52,91,41,74,45,61,46,57,68,18,38,61,24,39,64,38,89,94,40,67,65,39,32,48,24,34,34,24,42,47,38,38,48,57,20,19,37,23,16,29,63,86,85,31,40,35,8,33,18,49,19,46,68,62,39,66,88,38,85,75,42,72,64,66,47,51,65,49,47,46,65,68,46,52,62,64,51,45,102,46,31,31,60,16,34,48,36,42,48,39,28,36,36,17,46,19,22,17,33,40,37,78,36,74,43,73,50,55,32,51,44,58,59,52,95,51,57,52,53,85,59,47,83,51,48,60,56,55,70,68,58,45,46,52,37,36,44,36,49,70,33,52,69,70,51,44,37,50,50,51,52,54,57,39,18,34,40,56,50,42,14,85,76,36,46,82,62,33,72,72,88,48,98,90,52,67,48,44,47,38,30,38,91,55,62,47,35,58,56,36,54,36,31,36,26,52,74,70,73,66,50,69,19,40,34,53,68,28,90,47,70,60,40,19,35,52,41,52,48,41,44,68,74,76,33,50,68,42,45,54,26,36,75,30,53,70,56,29,51,56,50,35,34,56,50,52,31,53,46,58,65,34,51,36,66,87,65,64,63,51,66,69,61,64,80,55,65,66,38,84,40,76,76,43,53,38,78,49,80,88,52,36,26,39,43,34,31,34,35,40,31,36,44,93,80,55,55,100,67,45,47,42,34,39,44,43,31,32,51,83,72,55,80,78,42,99,81,38,84,74,64,59,50,68,27,68,40,46,70,56,94,73,35,31,33,21,42,69,29,85,50,47,96,49,45,34,42,38,28,41,34,63,43,70,40,49,55,90,50,48,34,34,25,31,33,41,36,44,25,42,85,86,68,57,70,49,76,50,30,42,79,82,71,27,40,74,50,57,65,48,53,33,62,24,55,95,73,21,36,31,50,69,48,61,97,90,54,53,46,36,33,41,39,46,27,31,38,24,47,55,50,85,59,31,73,71,39,41,34,35,37,36,62,43,65,53,80,56,97,44,84,87,51,72,78,64,82,48,71,42,81,45,79,44,73,45,44,81,70,50,70,43,69,97,58,58,37,29,34,27,36,42,76,52,73,46,72,66,84,62,81,63,54,54,33,35,38,40,38,27,23,64,98,78,46,70,50,74,36,69,91,40,46,55,48,62,21,46,72,34,99,64,37,72,97,126

Organism: NCBI:txid516989

Sequence (561 aa):
MFLQYILLAALTATVTLWQLAVATDPVWPNDKTDELERLLFEQEGFRTSEIAVFAKGCAVALGQPGRIFAAEWLRNAYHDMATADVLAGTGGMDASILYEQDRDENEGDAFLETRAAVADFQTRRSSMADLFALALVFAVGACSDGDILVPLRGGRVDATGPGPSGVPQPHEDIASHTASFARQGFNATEMIALVACGHTIGGVHDKDFPTIVPVKNSSVENSQFFDTTRSHFDNRVAIEFVDNTTNNALAVGANTTTRSDQRIFTSDGGKMIGDMAASNDYFTSTCSRLLERMINTVPRGVVLSDVVELYPVKPWFLNLGVSENRTMTLSGIVRIADALLTKSSQVRLHFNPRSGKPCSATSNPPCAVATATTADSMKSTCVYTKCPATFTYFQFKTSVPISQGVSSFIVEIMDEGGAAVTYDNGGNGFPWPDTLQPQLQLSHVDYPAHGEFNITLHLVVAVLNAEQFTSGIEAIFYEPTEPTDPQFEQIAHFSPVTVPLAMSNKLEGTNYTFYNLTYTRTRLDHTHPFDVVAKGGDGVEVSNTFNDWLKFPGSPLAIDI

Mean predicted aligned error: 7.73 Å

InterPro domains:
  IPR002016 Haem peroxidase [PF00141] (68-268)
  IPR002016 Haem peroxidase [PS50873] (127-335)
  IPR010255 Haem peroxidase superfamily [SSF48113] (66-332)
  IPR044831 Heme-binding peroxidase Ccp1-like [PTHR31356] (70-228)

Foldseek 3Di:
DDDDDDDDDDDDDPPPPPPPPPPFFFFPDDLQFPLVLQQQWFQDFDPHPVLLVLLALQDAGVPAPQDGLLLLLLVLLLVQALLAQVVVQWTALQLLVLQVCPDLLNWDDSNLVLLVSCVQSDDPNAFVSLSSLSSNQSSQCNQALNPFGAFGWGQHHHDPHHGHDQNDALLDAPVSLQVSCVSSVDHLLLSLLQVQQSQLEGFAKCVRCCVLPPDPDPVHIHGDHLADSHSHRWLRSLQCLVVVNTPHSLCDNPDPSSVNNVNSCPVVPNVSSNVSNVDRVVSSVSSSVSSNVRSVSGGPPGDIHDGNDHRQKDWALWAWAADLVQKIKTKGKIKHWCVLDDPDKKKKKWFQFLVNDDQDPPDVVHTDMWTWDFDPSQKGGRSGDVTPTIIGMTITIDMDRNVRFGFAIKMWIAYPVGDIDIGASSVPHHGDHPAKGKHQVQKAKDDDDPPAQKIKTKIKMKHAQLVQLPVAKKKWWWAFDDRPDPSSPSTGDTDIDIGTWAWDADSPPHRITMTIDMDMDGDPHPWTWMKMWGHGPPGDIDIDGPDTNCCHHPHPNHDDD

Nearest PDB structures (foldseek):
  5abq-assembly1_A  TM=7.686E-01  e=1.131E-07  Pleurotus eryngii
  5abo-assembly1_A  TM=7.903E-01  e=9.418E-07  Pleurotus eryngii
  3fkg-assembly1_A  TM=7.717E-01  e=8.095E-07  Pleurotus eryngii
  8qwt-assembly1_A  TM=7.021E-01  e=2.457E-06  Cyathus striatus
  8qwx-assembly1_A  TM=6.026E-01  e=9.598E-06  Agrocybe pediades